Protein AF-0000000066699580 (afdb_homodimer)

Organism: Brugia malayi (NCBI:txid6279)

Secondary structure (DSSP, 8-state):
-EEEEETTTSHHHHHHHHHHHHTT-EEEEEE--SSS-B-TTS-BHHHHHHHHHHTS---EEE--TT-HHHHHHHHHHS---EEEE--S---HHHHHHSHHHHHHHHHHHHHHHHHHHHHTT--EEEEEEEGGGG-S-SSSSB-TTS--SSS--SHHHHHHHHHHHHHHHHHHH-TT-EEEEEEE--EE-B-TTSSSB---SSS--SHHHHHHHHHTTSSS-EEEE-S-SSSTTSS-EE--EEHHHHHHHHHHHHHHHHH-SS-EEEEEEES-S--EEHHHHHHHHHHHH-----EEEEPPPTT--SEE-B--HHHHHHH-------HHHHHHHHHHHHHH-TTGGG-/-EEEEETTTSHHHHHHHHHHHHTT-EEEEEE--SSS-B-TTS-BHHHHHHHHHHTS---EEE--TT-HHHHHHHHHHS---EEEE--S---HHHHHHSHHHHHHHHHHHHHHHHHHHHHTT--EEEEEEEGGGG-S-SSSSB-TTS--SSS--SHHHHHHHHHHHHHHHHHHH-TT-EEEEEEE--EE-B-TTSSSB---SSS--SHHHHHHHHHTTSSS-EEEE-S-SSSTTSS-EE--EEHHHHHHHHHHHHHHHHH-SS-EEEEEEES-S--EEHHHHHHHHHHHH-----EEEEPPPTT--SEE-B--HHHHHHH-------HHHHHHHHHHHHHH-TTGGG-

pLDDT: mean 97.03, std 2.87, range [80.06, 98.94]

InterPro domains:
  IPR001509 NAD-dependent epimerase/dehydratase [PF01370] (3-271)
  IPR005886 UDP-glucose 4-epimerase [TIGR01179] (2-344)
  IPR005886 UDP-glucose 4-epimerase [cd05247] (2-338)
  IPR036291 NAD(P)-binding domain superfamily [SSF51735] (1-345)

Sequence (694 aa):
MRILLTGAAGFIGSHVALELLEAGYDVICIDNFSNSVQDNNGNAVSLKRVSQIINKEVPFVFADCKNEKQLEAIFEKYSVSGVIHLAGWKAVGESVKNPLDYYSNNLIATLVLLKLCGKYNVKNFIFSSSATVYGPPDSLPIKETDPVGYKITNPYGHTKYMIERILMDLAHADMSWNIIILRYFNPVGAHPSGLIGEDPKGIPNNLMPYMSQVAIGKLPVLYIFGTEFDTADGTGVRDYIHVVDLARGHVAAFNHLNKQQNCGCEVYNLGTGKGYSVLEMIAAFEKASGQQIKTENTFPRTGDVACIYCDPLLAAQKLGWKCEYGLEEMCLDLWNWQVKNPNGYLSMRILLTGAAGFIGSHVALELLEAGYDVICIDNFSNSVQDNNGNAVSLKRVSQIINKEVPFVFADCKNEKQLEAIFEKYSVSGVIHLAGWKAVGESVKNPLDYYSNNLIATLVLLKLCGKYNVKNFIFSSSATVYGPPDSLPIKETDPVGYKITNPYGHTKYMIERILMDLAHADMSWNIIILRYFNPVGAHPSGLIGEDPKGIPNNLMPYMSQVAIGKLPVLYIFGTEFDTADGTGVRDYIHVVDLARGHVAAFNHLNKQQNCGCEVYNLGTGKGYSVLEMIAAFEKASGQQIKTENTFPRTGDVACIYCDPLLAAQKLGWKCEYGLEEMCLDLWNWQVKNPNGYLS

Solvent-accessible surface area (backbone atoms only — not comparable to full-atom values): 35699 Å² total; per-residue (Å²): 109,29,31,38,29,34,29,19,39,30,53,67,26,29,42,30,52,43,44,33,48,74,71,68,42,44,60,43,31,26,28,64,53,88,57,31,58,64,46,97,84,72,43,43,48,43,38,54,41,40,18,63,74,68,73,43,90,62,54,72,46,83,32,45,55,67,38,55,68,55,46,47,53,49,60,73,73,40,81,56,53,26,37,39,45,55,55,58,78,75,56,51,73,56,12,46,66,41,30,63,60,44,45,45,52,39,47,45,19,48,48,44,47,51,52,51,24,59,78,67,71,30,41,37,39,37,38,63,43,42,51,45,23,40,31,70,61,94,58,81,60,36,48,79,84,52,75,60,67,80,51,44,57,39,44,36,27,44,44,41,36,53,49,50,52,52,50,46,45,42,18,69,52,37,54,76,24,29,35,39,39,37,26,38,28,58,73,40,33,27,42,82,86,23,68,42,48,69,55,61,69,74,79,57,88,49,70,64,63,36,47,54,34,29,54,75,63,77,36,86,59,42,73,43,54,27,64,76,35,99,43,98,79,11,27,40,25,38,12,57,22,31,37,60,45,53,18,44,43,52,44,28,49,52,53,41,50,74,72,42,77,64,63,20,62,45,72,35,45,48,33,61,45,47,64,43,32,54,64,55,49,51,52,51,36,27,66,56,62,71,37,76,75,55,70,43,83,45,69,56,58,91,60,69,58,49,60,48,33,33,46,32,58,62,29,36,72,74,41,71,36,75,66,84,62,51,72,64,53,23,31,40,16,29,42,45,17,42,70,73,18,78,59,38,86,78,86,109,27,32,38,28,33,28,19,40,29,53,66,26,28,42,29,52,44,45,33,48,75,71,67,42,43,60,44,29,26,29,65,54,87,55,30,58,65,45,97,86,71,42,42,49,43,38,54,40,40,18,63,74,69,73,42,88,62,53,73,44,84,30,44,55,67,37,56,68,55,45,48,52,50,61,72,74,41,81,55,53,26,38,39,46,54,56,60,79,75,54,52,74,56,14,45,65,41,30,64,59,44,45,45,50,38,49,45,20,48,47,44,47,51,53,51,24,60,75,69,68,31,42,35,38,34,38,66,44,42,52,45,22,39,31,70,60,94,56,80,60,37,46,79,83,52,74,59,69,79,51,43,58,40,46,37,26,45,44,41,37,54,50,50,51,51,51,45,44,41,19,69,52,37,53,76,24,28,35,38,38,38,26,39,27,57,73,40,33,28,42,82,86,21,68,41,49,69,53,61,69,74,79,57,89,47,67,66,65,36,47,55,35,30,53,76,63,79,35,87,58,41,74,42,54,26,63,74,37,99,44,98,81,10,27,38,25,38,12,58,22,32,36,59,45,55,19,46,45,53,44,28,50,51,53,42,52,74,72,42,76,61,63,20,62,45,73,34,45,49,34,62,44,48,64,41,32,52,65,55,50,52,54,49,35,26,65,57,62,72,38,76,75,54,69,42,82,45,69,56,57,92,59,69,58,49,62,49,33,33,46,32,60,63,29,35,72,73,40,70,35,74,65,82,61,53,72,66,54,25,31,38,16,30,43,45,17,42,70,72,18,77,60,39,85,78,87

Structure (mmCIF, N/CA/C/O backbone):
data_AF-0000000066699580-model_v1
#
loop_
_entity.id
_entity.type
_entity.pdbx_description
1 polymer 'UDP-glucose 4-epimerase'
#
loop_
_atom_site.group_PDB
_atom_site.id
_atom_site.type_symbol
_atom_site.label_atom_id
_atom_site.label_alt_id
_atom_site.label_comp_id
_atom_site.label_asym_id
_atom_site.label_entity_id
_atom_site.label_seq_id
_atom_site.pdbx_PDB_ins_code
_atom_site.Cartn_x
_atom_site.Cartn_y
_atom_site.Cartn_z
_atom_site.occupancy
_atom_site.B_iso_or_equiv
_atom_site.auth_seq_id
_atom_site.auth_comp_id
_atom_site.auth_asym_id
_atom_site.auth_atom_id
_atom_site.pdbx_PDB_model_num
ATOM 1 N N . MET A 1 1 ? -21.594 13.422 19.609 1 87.44 1 MET A N 1
ATOM 2 C CA . MET A 1 1 ? -20.766 12.539 18.781 1 87.44 1 MET A CA 1
ATOM 3 C C . MET A 1 1 ? -19.297 12.609 19.203 1 87.44 1 MET A C 1
ATOM 5 O O . MET A 1 1 ? -18.766 13.688 19.438 1 87.44 1 MET A O 1
ATOM 9 N N . ARG A 1 2 ? -18.688 11.523 19.5 1 96.12 2 ARG A N 1
ATOM 10 C CA . ARG A 1 2 ? -17.297 11.477 19.938 1 96.12 2 ARG A CA 1
ATOM 11 C C . ARG A 1 2 ? -16.375 11.047 18.797 1 96.12 2 ARG A C 1
ATOM 13 O O . ARG A 1 2 ? -16.562 9.992 18.203 1 96.12 2 ARG A O 1
ATOM 20 N N . ILE A 1 3 ? -15.383 11.906 18.516 1 98.31 3 ILE A N 1
ATOM 21 C CA . ILE A 1 3 ? -14.453 11.695 17.406 1 98.31 3 ILE A CA 1
ATOM 22 C C . ILE A 1 3 ? -13.117 11.188 17.953 1 98.31 3 ILE A C 1
ATOM 24 O O . ILE A 1 3 ? -12.562 11.766 18.891 1 98.31 3 ILE A O 1
ATOM 28 N N . LEU A 1 4 ? -12.672 10.023 17.453 1 98.88 4 LEU A N 1
ATOM 29 C CA . LEU A 1 4 ? -11.312 9.578 17.719 1 98.88 4 LEU A CA 1
ATOM 30 C C . LEU A 1 4 ? -10.32 10.312 16.812 1 98.88 4 LEU A C 1
ATOM 32 O O . LEU A 1 4 ? -10.406 10.234 15.594 1 98.88 4 LEU A O 1
ATOM 36 N N . LEU A 1 5 ? -9.406 11.055 17.406 1 98.88 5 LEU A N 1
ATOM 37 C CA . LEU A 1 5 ? -8.406 11.828 16.672 1 98.88 5 LEU A CA 1
ATOM 38 C C . LEU A 1 5 ? -7.016 11.234 16.859 1 98.88 5 LEU A C 1
ATOM 40 O O . LEU A 1 5 ? -6.422 11.328 17.938 1 98.88 5 LEU A O 1
ATOM 44 N N . THR A 1 6 ? -6.504 10.57 15.781 1 98.94 6 THR A N 1
ATOM 45 C CA . THR A 1 6 ? -5.16 10.008 15.844 1 98.94 6 THR A CA 1
ATOM 46 C C . THR A 1 6 ? -4.117 11.047 15.43 1 98.94 6 THR A C 1
ATOM 48 O O . THR A 1 6 ? -4.391 11.906 14.602 1 98.94 6 THR A O 1
ATOM 51 N N . GLY A 1 7 ? -2.855 10.906 16.016 1 98.75 7 GLY A N 1
ATOM 52 C CA . GLY A 1 7 ? -1.86 11.938 15.773 1 98.75 7 GLY A CA 1
ATOM 53 C C . GLY A 1 7 ? -2.229 13.273 16.375 1 98.75 7 GLY A C 1
ATOM 54 O O . GLY A 1 7 ? -1.865 14.328 15.852 1 98.75 7 GLY A O 1
ATOM 55 N N . ALA A 1 8 ? -2.908 13.242 17.5 1 98.88 8 ALA A N 1
ATOM 56 C CA . ALA A 1 8 ? -3.594 14.422 18.031 1 98.88 8 ALA A CA 1
ATOM 57 C C . ALA A 1 8 ? -2.604 15.391 18.672 1 98.88 8 ALA A C 1
ATOM 59 O O . ALA A 1 8 ? -2.875 16.594 18.766 1 98.88 8 ALA A O 1
ATOM 60 N N . ALA A 1 9 ? -1.459 14.883 19.094 1 98.75 9 ALA A N 1
ATOM 61 C CA . ALA A 1 9 ? -0.511 15.727 19.812 1 98.75 9 ALA A CA 1
ATOM 62 C C . ALA A 1 9 ? 0.401 16.484 18.844 1 98.75 9 ALA A C 1
ATOM 64 O O . ALA A 1 9 ? 1.194 17.328 19.266 1 98.75 9 ALA A O 1
ATOM 65 N N . GLY A 1 10 ? 0.293 16.188 17.578 1 98.25 10 GLY A N 1
ATOM 66 C CA . GLY A 1 10 ? 1.13 16.828 16.578 1 98.25 10 GLY A CA 1
ATOM 67 C C . GLY A 1 10 ? 0.656 18.234 16.219 1 98.25 10 GLY A C 1
ATOM 68 O O . GLY A 1 10 ? -0.315 18.734 16.781 1 98.25 10 GLY A O 1
ATOM 69 N N . PHE A 1 11 ? 1.362 18.844 15.281 1 98.44 11 PHE A N 1
ATOM 70 C CA . PHE A 1 11 ? 1.115 20.203 14.828 1 98.44 11 PHE A CA 1
ATOM 71 C C . PHE A 1 11 ? -0.325 20.375 14.352 1 98.44 11 PHE A C 1
ATOM 73 O O . PHE A 1 11 ? -1.104 21.109 14.961 1 98.44 11 PHE A O 1
ATOM 80 N N . ILE A 1 12 ? -0.754 19.531 13.32 1 98.69 12 ILE A N 1
ATOM 81 C CA . ILE A 1 12 ? -2.104 19.641 12.781 1 98.69 12 ILE A CA 1
ATOM 82 C C . ILE A 1 12 ? -3.109 19.094 13.797 1 98.69 12 ILE A C 1
ATOM 84 O O . ILE A 1 12 ? -4.172 19.688 14 1 98.69 12 ILE A O 1
ATOM 88 N N . GLY A 1 13 ? -2.75 18.016 14.461 1 98.81 13 GLY A N 1
ATOM 89 C CA . GLY A 1 13 ? -3.645 17.328 15.383 1 98.81 13 GLY A CA 1
ATOM 90 C C . GLY A 1 13 ? -4.129 18.219 16.516 1 98.81 13 GLY A C 1
ATOM 91 O O . GLY A 1 13 ? -5.316 18.219 16.844 1 98.81 13 GLY A O 1
ATOM 92 N N . SER A 1 14 ? -3.244 19 17.141 1 98.88 14 SER A N 1
ATOM 93 C CA . SER A 1 14 ? -3.617 19.844 18.266 1 98.88 14 SER A CA 1
ATOM 94 C C . SER A 1 14 ? -4.574 20.953 17.828 1 98.88 14 SER A C 1
ATOM 96 O O . SER A 1 14 ? -5.52 21.281 18.547 1 98.88 14 SER A O 1
ATOM 98 N N . HIS A 1 15 ? -4.375 21.5 16.656 1 98.94 15 HIS A N 1
ATOM 99 C CA . HIS A 1 15 ? -5.254 22.531 16.125 1 98.94 15 HIS A CA 1
ATOM 100 C C . HIS A 1 15 ? -6.617 21.969 15.75 1 98.94 15 HIS A C 1
ATOM 102 O O . HIS A 1 15 ? -7.648 22.609 15.969 1 98.94 15 HIS A O 1
ATOM 108 N N . VAL A 1 16 ? -6.605 20.734 15.164 1 98.94 16 VAL A N 1
ATOM 109 C CA . VAL A 1 16 ? -7.863 20.078 14.812 1 98.94 16 VAL A CA 1
ATOM 110 C C . VAL A 1 16 ? -8.656 19.781 16.078 1 98.94 16 VAL A C 1
ATOM 112 O O . VAL A 1 16 ? -9.867 20 16.141 1 98.94 16 VAL A O 1
ATOM 115 N N . ALA A 1 17 ? -7.969 19.266 17.125 1 98.88 17 ALA A N 1
ATOM 116 C CA . ALA A 1 17 ? -8.625 19.016 18.406 1 98.88 17 ALA A CA 1
ATOM 117 C C . ALA A 1 17 ? -9.297 20.281 18.922 1 98.88 17 ALA A C 1
ATOM 119 O O . ALA A 1 17 ? -10.461 20.25 19.344 1 98.88 17 ALA A O 1
ATOM 120 N N . LEU A 1 18 ? -8.578 21.391 18.875 1 98.88 18 LEU A N 1
ATOM 121 C CA . LEU A 1 18 ? -9.086 22.656 19.375 1 98.88 18 LEU A CA 1
ATOM 122 C C . LEU A 1 18 ? -10.344 23.078 18.625 1 98.88 18 LEU A C 1
ATOM 124 O O . LEU A 1 18 ? -11.367 23.375 19.234 1 98.88 18 LEU A O 1
ATOM 128 N N . GLU A 1 19 ? -10.258 23.078 17.297 1 98.75 19 GLU A N 1
ATOM 129 C CA . GLU A 1 19 ? -11.367 23.562 16.469 1 98.75 19 GLU A CA 1
ATOM 130 C C . GLU A 1 19 ? -12.578 22.641 16.609 1 98.75 19 GLU A C 1
ATOM 132 O O . GLU A 1 19 ? -13.727 23.094 16.578 1 98.75 19 GLU A O 1
ATOM 137 N N . LEU A 1 20 ? -12.383 21.297 16.734 1 98.5 20 LEU A N 1
ATOM 138 C CA . LEU A 1 20 ? -13.484 20.359 16.938 1 98.5 20 LEU A CA 1
ATOM 139 C C . LEU A 1 20 ? -14.195 20.641 18.266 1 98.5 20 LEU A C 1
ATOM 141 O O . LEU A 1 20 ? -15.43 20.703 18.297 1 98.5 20 LEU A O 1
ATOM 145 N N . LEU A 1 21 ? -13.414 20.828 19.344 1 98.31 21 LEU A N 1
ATOM 146 C CA . LEU A 1 21 ? -13.977 21.078 20.656 1 98.31 21 LEU A CA 1
ATOM 147 C C . LEU A 1 21 ? -14.75 22.391 20.672 1 98.31 21 LEU A C 1
ATOM 149 O O . LEU A 1 21 ? -15.844 22.469 21.25 1 98.31 21 LEU A O 1
ATOM 153 N N . GLU A 1 22 ? -14.203 23.391 20.016 1 97.88 22 GLU A N 1
ATOM 154 C CA . GLU A 1 22 ? -14.883 24.688 19.938 1 97.88 22 GLU A CA 1
ATOM 155 C C . GLU A 1 22 ? -16.172 24.578 19.141 1 97.88 22 GLU A C 1
ATOM 157 O O . GLU A 1 22 ? -17.141 25.297 19.406 1 97.88 22 GLU A O 1
ATOM 162 N N . ALA A 1 23 ? -16.203 23.656 18.203 1 96.94 23 ALA A N 1
ATOM 163 C CA . ALA A 1 23 ? -17.391 23.469 17.375 1 96.94 23 ALA A CA 1
ATOM 164 C C . ALA A 1 23 ? -18.422 22.594 18.094 1 96.94 23 ALA A C 1
ATOM 166 O O . ALA A 1 23 ? -19.516 22.359 17.562 1 96.94 23 ALA A O 1
ATOM 167 N N . GLY A 1 24 ? -18.141 22.062 19.25 1 96.19 24 GLY A N 1
ATOM 168 C CA . GLY A 1 24 ? -19.125 21.359 20.062 1 96.19 24 GLY A CA 1
ATOM 169 C C . GLY A 1 24 ? -18.969 19.844 19.984 1 96.19 24 GLY A C 1
ATOM 170 O O . GLY A 1 24 ? -19.766 19.109 20.578 1 96.19 24 GLY A O 1
ATOM 171 N N . TYR A 1 25 ? -17.984 19.328 19.344 1 97 25 TYR A N 1
ATOM 172 C CA . TYR A 1 25 ? -17.734 17.891 19.281 1 97 25 TYR A CA 1
ATOM 173 C C . TYR A 1 25 ? -17 17.406 20.531 1 97 25 TYR A C 1
ATOM 175 O O . TYR A 1 25 ? -16.266 18.172 21.172 1 97 25 TYR A O 1
ATOM 183 N N . ASP A 1 26 ? -17.25 16.188 20.891 1 97.06 26 ASP A N 1
ATOM 184 C CA . ASP A 1 26 ? -16.375 15.484 21.828 1 97.06 26 ASP A CA 1
ATOM 185 C C . ASP A 1 26 ? -15.219 14.797 21.094 1 97.06 26 ASP A C 1
ATOM 187 O O . ASP A 1 26 ? -15.383 14.328 19.969 1 97.06 26 ASP A O 1
ATOM 191 N N . VAL A 1 27 ? -14.062 14.789 21.766 1 98.12 27 VAL A N 1
ATOM 192 C CA . VAL A 1 27 ? -12.898 14.227 21.094 1 98.12 27 VAL A CA 1
ATOM 193 C C . VAL A 1 27 ? -12.133 13.312 22.047 1 98.12 27 VAL A C 1
ATOM 195 O O . VAL A 1 27 ? -12.047 13.594 23.234 1 98.12 27 VAL A O 1
ATOM 198 N N . ILE A 1 28 ? -11.695 12.188 21.609 1 98.5 28 ILE A N 1
ATOM 199 C CA . ILE A 1 28 ? -10.664 11.391 22.25 1 98.5 28 ILE A CA 1
ATOM 200 C C . ILE A 1 28 ? -9.375 11.438 21.438 1 98.5 28 ILE A C 1
ATOM 202 O O . ILE A 1 28 ? -9.352 11 20.281 1 98.5 28 ILE A O 1
ATOM 206 N N . CYS A 1 29 ? -8.344 11.984 22.062 1 98.81 29 CYS A N 1
ATOM 207 C CA . CYS A 1 29 ? -7.07 12.203 21.391 1 98.81 29 CYS A CA 1
ATOM 208 C C . CYS A 1 29 ? -6.102 11.062 21.672 1 98.81 29 CYS A C 1
ATOM 210 O O . CYS A 1 29 ? -5.973 10.625 22.812 1 98.81 29 CYS A O 1
ATOM 212 N N . ILE A 1 30 ? -5.422 10.57 20.609 1 98.81 30 ILE A N 1
ATOM 213 C CA . ILE A 1 30 ? -4.387 9.562 20.828 1 98.81 30 ILE A CA 1
ATOM 214 C C . ILE A 1 30 ? -3.125 9.953 20.062 1 98.81 30 ILE A C 1
ATOM 216 O O . ILE A 1 30 ? -3.203 10.594 19.016 1 98.81 30 ILE A O 1
ATOM 220 N N . ASP A 1 31 ? -2.045 9.594 20.547 1 98.81 31 ASP A N 1
ATOM 221 C CA . ASP A 1 31 ? -0.728 9.844 19.969 1 98.81 31 ASP A CA 1
ATOM 222 C C . ASP A 1 31 ? 0.331 8.945 20.609 1 98.81 31 ASP A C 1
ATOM 224 O O . ASP A 1 31 ? 0.187 8.523 21.75 1 98.81 31 ASP A O 1
ATOM 228 N N . ASN A 1 32 ? 1.341 8.633 19.844 1 98.56 32 ASN A N 1
ATOM 229 C CA . ASN A 1 32 ? 2.404 7.809 20.406 1 98.56 32 ASN A CA 1
ATOM 230 C C . ASN A 1 32 ? 3.678 8.617 20.641 1 98.56 32 ASN A C 1
ATOM 232 O O . ASN A 1 32 ? 4.742 8.047 20.891 1 98.56 32 ASN A O 1
ATOM 236 N N . PHE A 1 33 ? 3.672 9.906 20.391 1 98 33 PHE A N 1
ATOM 237 C CA . PHE A 1 33 ? 4.73 10.875 20.656 1 98 33 PHE A CA 1
ATOM 238 C C . PHE A 1 33 ? 5.93 10.633 19.75 1 98 33 PHE A C 1
ATOM 240 O O . PHE A 1 33 ? 7.062 10.953 20.109 1 98 33 PHE A O 1
ATOM 247 N N . SER A 1 34 ? 5.711 9.992 18.562 1 96.69 34 SER A N 1
ATOM 248 C CA . SER A 1 34 ? 6.797 9.805 17.609 1 96.69 34 SER A CA 1
ATOM 249 C C . SER A 1 34 ? 7.426 11.133 17.219 1 96.69 34 SER A C 1
ATOM 251 O O . SER A 1 34 ? 8.633 11.211 16.984 1 96.69 34 SER A O 1
ATOM 253 N N . ASN A 1 35 ? 6.594 12.164 17.141 1 95.88 35 ASN A N 1
ATOM 254 C CA . ASN A 1 35 ? 7.09 13.477 16.734 1 95.88 35 ASN A CA 1
ATOM 255 C C . ASN A 1 35 ? 6.414 14.594 17.516 1 95.88 35 ASN A C 1
ATOM 257 O O . ASN A 1 35 ? 6.191 15.688 16.984 1 95.88 35 ASN A O 1
ATOM 261 N N . SER A 1 36 ? 5.945 14.344 18.656 1 97.31 36 SER A N 1
ATOM 262 C CA . SER A 1 36 ? 5.328 15.312 19.547 1 97.31 36 SER A CA 1
ATOM 263 C C . SER A 1 36 ? 5.922 15.242 20.953 1 97.31 36 SER A C 1
ATOM 265 O O . SER A 1 36 ? 6.703 14.336 21.25 1 97.31 36 SER A O 1
ATOM 267 N N . VAL A 1 37 ? 5.586 16.203 21.781 1 97.56 37 VAL A N 1
ATOM 268 C CA . VAL A 1 37 ? 6.266 16.344 23.062 1 97.56 37 VAL A CA 1
ATOM 269 C C . VAL A 1 37 ? 5.371 15.812 24.188 1 97.56 37 VAL A C 1
ATOM 271 O O . VAL A 1 37 ? 4.203 16.188 24.281 1 97.56 37 VAL A O 1
ATOM 274 N N . GLN A 1 38 ? 5.934 14.969 24.953 1 97.56 38 GLN A N 1
ATOM 275 C CA . GLN A 1 38 ? 5.312 14.414 26.156 1 97.56 38 GLN A CA 1
ATOM 276 C C . GLN A 1 38 ? 5.867 15.07 27.422 1 97.56 38 GLN A C 1
ATOM 278 O O . GLN A 1 38 ? 7.07 15.312 27.516 1 97.56 38 GLN A O 1
ATOM 283 N N . ASP A 1 39 ? 5.027 15.391 28.328 1 96.88 39 ASP A N 1
ATOM 284 C CA . ASP A 1 39 ? 5.547 15.914 29.594 1 96.88 39 ASP A CA 1
ATOM 285 C C . ASP A 1 39 ? 5.891 14.781 30.562 1 96.88 39 ASP A C 1
ATOM 287 O O . ASP A 1 39 ? 5.777 13.602 30.203 1 96.88 39 ASP A O 1
ATOM 291 N N . ASN A 1 40 ? 6.375 15.117 31.734 1 96.12 40 ASN A N 1
ATOM 292 C CA . ASN A 1 40 ? 6.879 14.141 32.719 1 96.12 40 ASN A CA 1
ATOM 293 C C . ASN A 1 40 ? 5.762 13.242 33.219 1 96.12 40 ASN A C 1
ATOM 295 O O . ASN A 1 40 ? 6.023 12.148 33.719 1 96.12 40 ASN A O 1
ATOM 299 N N . ASN A 1 41 ? 4.516 13.656 33.094 1 95.94 41 ASN A N 1
ATOM 300 C CA . ASN A 1 41 ? 3.381 12.891 33.594 1 95.94 41 ASN A CA 1
ATOM 301 C C . ASN A 1 41 ? 2.729 12.062 32.5 1 95.94 41 ASN A C 1
ATOM 303 O O . ASN A 1 41 ? 1.671 11.461 32.719 1 95.94 41 ASN A O 1
ATOM 307 N N . GLY A 1 42 ? 3.303 12.094 31.312 1 96.62 42 GLY A N 1
ATOM 308 C CA . GLY A 1 42 ? 2.811 11.266 30.219 1 96.62 42 GLY A CA 1
ATOM 309 C C . GLY A 1 42 ? 1.724 11.938 29.406 1 96.62 42 GLY A C 1
ATOM 310 O O . GLY A 1 42 ? 1.051 11.289 28.609 1 96.62 42 GLY A O 1
ATOM 311 N N . ASN A 1 43 ? 1.558 13.234 29.609 1 97.62 43 ASN A N 1
ATOM 312 C CA . ASN A 1 43 ? 0.543 13.969 28.875 1 97.62 43 ASN A CA 1
ATOM 313 C C . ASN A 1 43 ? 1.131 14.633 27.625 1 97.62 43 ASN A C 1
ATOM 315 O O . ASN A 1 43 ? 2.342 14.852 27.547 1 97.62 43 ASN A O 1
ATOM 319 N N . ALA A 1 44 ? 0.305 14.844 26.656 1 98.62 44 ALA A N 1
ATOM 320 C CA . ALA A 1 44 ? 0.697 15.609 25.484 1 98.62 44 ALA A CA 1
ATOM 321 C C . ALA A 1 44 ? 0.717 17.109 25.781 1 98.62 44 ALA A C 1
ATOM 323 O O . ALA A 1 44 ? -0.326 17.703 26.047 1 98.62 44 ALA A O 1
ATOM 324 N N . VAL A 1 45 ? 1.867 17.719 25.656 1 98.69 45 VAL A N 1
ATOM 325 C CA . VAL A 1 45 ? 2.02 19.109 26.047 1 98.69 45 VAL A CA 1
ATOM 326 C C . VAL A 1 45 ? 1.14 20 25.172 1 98.69 45 VAL A C 1
ATOM 328 O O . VAL A 1 45 ? 0.501 20.938 25.656 1 98.69 45 VAL A O 1
ATOM 331 N N . SER A 1 46 ? 1.115 19.719 23.875 1 98.81 46 SER A N 1
ATOM 332 C CA . SER A 1 46 ? 0.301 20.516 22.969 1 98.81 46 SER A CA 1
ATOM 333 C C . SER A 1 46 ? -1.174 20.453 23.344 1 98.81 46 SER A C 1
ATOM 335 O O . SER A 1 46 ? -1.864 21.484 23.312 1 98.81 46 SER A O 1
ATOM 337 N N . LEU A 1 47 ? -1.665 19.312 23.781 1 98.88 47 LEU A N 1
ATOM 338 C CA . LEU A 1 47 ? -3.076 19.156 24.125 1 98.88 47 LEU A CA 1
ATOM 339 C C . LEU A 1 47 ? -3.387 19.797 25.469 1 98.88 47 LEU A C 1
ATOM 341 O O . LEU A 1 47 ? -4.492 20.281 25.688 1 98.88 47 LEU A O 1
ATOM 345 N N . LYS A 1 48 ? -2.424 19.797 26.375 1 98.56 48 LYS A N 1
ATOM 346 C CA . LYS A 1 48 ? -2.592 20.562 27.609 1 98.56 48 LYS A CA 1
ATOM 347 C C . LYS A 1 48 ? -2.768 22.047 27.328 1 98.56 48 LYS A C 1
ATOM 349 O O . LYS A 1 48 ? -3.562 22.719 27.984 1 98.56 48 LYS A O 1
ATOM 354 N N . ARG A 1 49 ? -2.002 22.516 26.344 1 98.75 49 ARG A N 1
ATOM 355 C CA . ARG A 1 49 ? -2.131 23.906 25.938 1 98.75 49 ARG A CA 1
ATOM 356 C C . ARG A 1 49 ? -3.479 24.172 25.281 1 98.75 49 ARG A C 1
ATOM 358 O O . ARG A 1 49 ? -4.055 25.25 25.438 1 98.75 49 ARG A O 1
ATOM 365 N N . VAL A 1 50 ? -3.949 23.203 24.5 1 98.81 50 VAL A N 1
ATOM 366 C CA . VAL A 1 50 ? -5.297 23.312 23.953 1 98.81 50 VAL A CA 1
ATOM 367 C C . VAL A 1 50 ? -6.309 23.438 25.094 1 98.81 50 VAL A C 1
ATOM 369 O O . VAL A 1 50 ? -7.211 24.281 25.031 1 98.81 50 VAL A O 1
ATOM 372 N N . SER A 1 51 ? -6.199 22.609 26.094 1 98.56 51 SER A N 1
ATOM 373 C CA . SER A 1 51 ? -7.07 22.656 27.266 1 98.56 51 SER A CA 1
ATOM 374 C C . SER A 1 51 ? -7.078 24.062 27.891 1 98.56 51 SER A C 1
ATOM 376 O O . SER A 1 51 ? -8.125 24.547 28.312 1 98.56 51 SER A O 1
ATOM 378 N N . GLN A 1 52 ? -5.91 24.656 27.953 1 98.38 52 GLN A N 1
ATOM 379 C CA . GLN A 1 52 ? -5.773 26.016 28.5 1 98.38 52 GLN A CA 1
ATOM 380 C C . GLN A 1 52 ? -6.531 27.031 27.641 1 98.38 52 GLN A C 1
ATOM 382 O O . GLN A 1 52 ? -7.199 27.922 28.188 1 98.38 52 GLN A O 1
ATOM 387 N N . ILE A 1 53 ? -6.406 26.875 26.375 1 98.5 53 ILE A N 1
ATOM 388 C CA . ILE A 1 53 ? -7.016 27.812 25.438 1 98.5 53 ILE A CA 1
ATOM 389 C C . ILE A 1 53 ? -8.539 27.781 25.594 1 98.5 53 ILE A C 1
ATOM 391 O O . ILE A 1 53 ? -9.188 28.828 25.609 1 98.5 53 ILE A O 1
ATOM 395 N N . ILE A 1 54 ? -9.062 26.594 25.719 1 97.56 54 ILE A N 1
ATOM 396 C CA . ILE A 1 54 ? -10.516 26.469 25.656 1 97.56 54 ILE A CA 1
ATOM 397 C C . ILE A 1 54 ? -11.078 26.297 27.062 1 97.56 54 ILE A C 1
ATOM 399 O O . ILE A 1 54 ? -12.297 26.203 27.25 1 97.56 54 ILE A O 1
ATOM 403 N N . ASN A 1 55 ? -10.289 26.25 28.109 1 97.25 55 ASN A N 1
ATOM 404 C CA . ASN A 1 55 ? -10.672 26.047 29.516 1 97.25 55 ASN A CA 1
ATOM 405 C C . ASN A 1 55 ? -11.531 24.812 29.688 1 97.25 55 ASN A C 1
ATOM 407 O O . ASN A 1 55 ? -12.602 24.875 30.297 1 97.25 55 ASN A O 1
ATOM 411 N N . LYS A 1 56 ? -11.148 23.766 29.016 1 96 56 LYS A N 1
ATOM 412 C CA . LYS A 1 56 ? -11.766 22.453 29.094 1 96 56 LYS A CA 1
ATOM 413 C C . LYS A 1 56 ? -10.719 21.344 28.984 1 96 56 LYS A C 1
ATOM 415 O O . LYS A 1 56 ? -9.711 21.5 28.281 1 96 56 LYS A O 1
ATOM 420 N N . GLU A 1 57 ? -11.008 20.297 29.688 1 95.25 57 GLU A N 1
ATOM 421 C CA . GLU A 1 57 ? -10.094 19.172 29.594 1 95.25 57 GLU A CA 1
ATOM 422 C C . GLU A 1 57 ? -10.156 18.516 28.219 1 95.25 57 GLU A C 1
ATOM 424 O O . GLU A 1 57 ? -11.242 18.328 27.656 1 95.25 57 GLU A O 1
ATOM 429 N N . VAL A 1 58 ? -9.039 18.219 27.688 1 97.31 58 VAL A N 1
ATOM 430 C CA . VAL A 1 58 ? -8.914 17.484 26.438 1 97.31 58 VAL A CA 1
ATOM 431 C C . VAL A 1 58 ? -8.484 16.047 26.719 1 97.31 58 VAL A C 1
ATOM 433 O O . VAL A 1 58 ? -7.34 15.805 27.109 1 97.31 58 VAL A O 1
ATOM 436 N N . PRO A 1 59 ? -9.367 15.07 26.578 1 96.12 59 PRO A N 1
ATOM 437 C CA . PRO A 1 59 ? -8.992 13.68 26.844 1 96.12 59 PRO A CA 1
ATOM 438 C C . PRO A 1 59 ? -7.863 13.188 25.938 1 96.12 59 PRO A C 1
ATOM 440 O O . PRO A 1 59 ? -7.91 13.383 24.734 1 96.12 59 PRO A O 1
ATOM 443 N N . PHE A 1 60 ? -6.859 12.578 26.578 1 98.31 60 PHE A N 1
ATOM 444 C CA . PHE A 1 60 ? -5.707 12.047 25.859 1 98.31 60 PHE A CA 1
ATOM 445 C C . PHE A 1 60 ? -5.348 10.656 26.344 1 98.31 60 PHE A C 1
ATOM 447 O O . PHE A 1 60 ? -5.402 10.383 27.547 1 98.31 60 PHE A O 1
ATOM 454 N N . VAL A 1 61 ? -5.078 9.766 25.438 1 97.81 61 VAL A N 1
ATOM 455 C CA . VAL A 1 61 ? -4.586 8.422 25.719 1 97.81 61 VAL A CA 1
ATOM 456 C C . VAL A 1 61 ? -3.377 8.117 24.844 1 97.81 61 VAL A C 1
ATOM 458 O O . VAL A 1 61 ? -3.416 8.32 23.625 1 97.81 61 VAL A O 1
ATOM 461 N N . PHE A 1 62 ? -2.277 7.73 25.484 1 98.56 62 PHE A N 1
ATOM 462 C CA . PHE A 1 62 ? -1.16 7.23 24.688 1 98.56 62 PHE A CA 1
ATOM 463 C C . PHE A 1 62 ? -1.561 5.98 23.922 1 98.56 62 PHE A C 1
ATOM 465 O O . PHE A 1 62 ? -2.102 5.035 24.5 1 98.56 62 PHE A O 1
ATOM 472 N N . ALA A 1 63 ? -1.331 5.938 22.625 1 98.62 63 ALA A N 1
ATOM 473 C CA . ALA A 1 63 ? -1.541 4.746 21.812 1 98.62 63 ALA A CA 1
ATOM 474 C C . ALA A 1 63 ? -0.75 4.824 20.5 1 98.62 63 ALA A C 1
ATOM 476 O O . ALA A 1 63 ? -0.623 5.898 19.922 1 98.62 63 ALA A O 1
ATOM 477 N N . ASP A 1 64 ? -0.172 3.732 20.156 1 98.56 64 ASP A N 1
ATOM 478 C CA . ASP A 1 64 ? 0.409 3.539 18.828 1 98.56 64 ASP A CA 1
ATOM 479 C C . ASP A 1 64 ? -0.596 2.891 17.875 1 98.56 64 ASP A C 1
ATOM 481 O O . ASP A 1 64 ? -1.072 1.783 18.141 1 98.56 64 ASP A O 1
ATOM 485 N N . CYS A 1 65 ? -0.914 3.582 16.797 1 98.56 65 CYS A N 1
ATOM 486 C CA . CYS A 1 65 ? -1.935 3.102 15.875 1 98.56 65 CYS A CA 1
ATOM 487 C C . CYS A 1 65 ? -1.539 1.759 15.273 1 98.56 65 CYS A C 1
ATOM 489 O O . CYS A 1 65 ? -2.389 1.027 14.758 1 98.56 65 CYS A O 1
ATOM 491 N N . LYS A 1 66 ? -0.222 1.378 15.305 1 98.25 66 LYS A N 1
ATOM 492 C CA . LYS A 1 66 ? 0.22 0.08 14.805 1 98.25 66 LYS A CA 1
ATOM 493 C C . LYS A 1 66 ? -0.076 -1.027 15.812 1 98.25 66 LYS A C 1
ATOM 495 O O . LYS A 1 66 ? -0.013 -2.213 15.477 1 98.25 66 LYS A O 1
ATOM 500 N N . ASN A 1 67 ? -0.282 -0.638 17.016 1 98.31 67 ASN A N 1
ATOM 501 C CA . ASN A 1 67 ? -0.56 -1.599 18.078 1 98.31 67 ASN A CA 1
ATOM 502 C C . ASN A 1 67 ? -2.057 -1.862 18.219 1 98.31 67 ASN A C 1
ATOM 504 O O . ASN A 1 67 ? -2.764 -1.109 18.891 1 98.31 67 ASN A O 1
ATOM 508 N N . GLU A 1 68 ? -2.488 -2.973 17.703 1 98.25 68 GLU A N 1
ATOM 509 C CA . GLU A 1 68 ? -3.912 -3.293 17.641 1 98.25 68 GLU A CA 1
ATOM 510 C C . GLU A 1 68 ? -4.523 -3.359 19.031 1 98.25 68 GLU A C 1
ATOM 512 O O . GLU A 1 68 ? -5.641 -2.883 19.25 1 98.25 68 GLU A O 1
ATOM 517 N N . LYS A 1 69 ? -3.803 -3.926 19.938 1 98.19 69 LYS A N 1
ATOM 518 C CA . LYS A 1 69 ? -4.316 -4.07 21.297 1 98.19 69 LYS A CA 1
ATOM 519 C C . LYS A 1 69 ? -4.535 -2.709 21.953 1 98.19 69 LYS A C 1
ATOM 521 O O . LYS A 1 69 ? -5.559 -2.48 22.594 1 98.19 69 LYS A O 1
ATOM 526 N N . GLN A 1 70 ? -3.58 -1.81 21.797 1 98.44 70 GLN A N 1
ATOM 527 C CA . GLN A 1 70 ? -3.703 -0.469 22.359 1 98.44 70 GLN A CA 1
ATOM 528 C C . GLN A 1 70 ? -4.883 0.281 21.75 1 98.44 70 GLN A C 1
ATOM 530 O O . GLN A 1 70 ? -5.648 0.932 22.453 1 98.44 70 GLN A O 1
ATOM 535 N N . LEU A 1 71 ? -5.09 0.146 20.469 1 98.31 71 LEU A N 1
ATOM 536 C CA . LEU A 1 71 ? -6.168 0.842 19.781 1 98.31 71 LEU A CA 1
ATOM 537 C C . LEU A 1 71 ? -7.523 0.248 20.156 1 98.31 71 LEU A C 1
ATOM 539 O O . LEU A 1 71 ? -8.492 0.982 20.344 1 98.31 71 LEU A O 1
ATOM 543 N N . GLU A 1 72 ? -7.523 -1.081 20.172 1 98.5 72 GLU A N 1
ATOM 544 C CA . GLU A 1 72 ? -8.797 -1.729 20.469 1 98.5 72 GLU A CA 1
ATOM 545 C C . GLU A 1 72 ? -9.312 -1.348 21.859 1 98.5 72 GLU A C 1
ATOM 547 O O . GLU A 1 72 ? -10.523 -1.22 22.062 1 98.5 72 GLU A O 1
ATOM 552 N N . ALA A 1 73 ? -8.422 -1.195 22.812 1 98.5 73 ALA A N 1
ATOM 553 C CA . ALA A 1 73 ? -8.805 -0.789 24.156 1 98.5 73 ALA A CA 1
ATOM 554 C C . ALA A 1 73 ? -9.547 0.543 24.141 1 98.5 73 ALA A C 1
ATOM 556 O O . ALA A 1 73 ? -10.453 0.768 24.953 1 98.5 73 ALA A O 1
ATOM 557 N N . ILE A 1 74 ? -9.242 1.429 23.234 1 98 74 ILE A N 1
ATOM 558 C CA . ILE A 1 74 ? -9.883 2.732 23.094 1 98 74 ILE A CA 1
ATOM 559 C C . ILE A 1 74 ? -11.297 2.561 22.562 1 98 74 ILE A C 1
ATOM 561 O O . ILE A 1 74 ? -12.242 3.18 23.062 1 98 74 ILE A O 1
ATOM 565 N N . PHE A 1 75 ? -11.445 1.714 21.547 1 98 75 PHE A N 1
ATOM 566 C CA . PHE A 1 75 ? -12.758 1.45 20.969 1 98 75 PHE A CA 1
ATOM 567 C C . PHE A 1 75 ? -13.68 0.795 22 1 98 75 PHE A C 1
ATOM 569 O O . PHE A 1 75 ? -14.891 1.024 21.984 1 98 75 PHE A O 1
ATOM 576 N N . GLU A 1 76 ? -13.07 -0.043 22.859 1 98.06 76 GLU A N 1
ATOM 577 C CA . GLU A 1 76 ? -13.836 -0.724 23.891 1 98.06 76 GLU A CA 1
ATOM 578 C C . GLU A 1 76 ? -14.273 0.249 24.984 1 98.06 76 GLU A C 1
ATOM 580 O O . GLU A 1 76 ? -15.383 0.139 25.516 1 98.06 76 GLU A O 1
ATOM 585 N N . LYS A 1 77 ? -13.469 1.161 25.281 1 97.38 77 LYS A N 1
ATOM 586 C CA . LYS A 1 77 ? -13.68 2.062 26.406 1 97.38 77 LYS A CA 1
ATOM 587 C C . LYS A 1 77 ? -14.617 3.209 26.031 1 97.38 77 LYS A C 1
ATOM 589 O O . LYS A 1 77 ? -15.414 3.664 26.844 1 97.38 77 LYS A O 1
ATOM 594 N N . TYR A 1 78 ? -14.461 3.695 24.797 1 96.25 78 TYR A N 1
ATOM 595 C CA . TYR A 1 78 ? -15.188 4.891 24.391 1 96.25 78 TYR A CA 1
ATOM 596 C C . TYR A 1 78 ? -16.172 4.574 23.266 1 96.25 78 TYR A C 1
ATOM 598 O O . TYR A 1 78 ? -15.883 3.744 22.406 1 96.25 78 TYR A O 1
ATOM 606 N N . SER A 1 79 ? -17.297 5.164 23.312 1 95.56 79 SER A N 1
ATOM 607 C CA . SER A 1 79 ? -18.234 5.098 22.188 1 95.56 79 SER A CA 1
ATOM 608 C C . SER A 1 79 ? -17.828 6.066 21.078 1 95.56 79 SER A C 1
ATOM 610 O O . SER A 1 79 ? -18.328 7.199 21.031 1 95.56 79 SER A O 1
ATOM 612 N N . VAL A 1 80 ? -17.125 5.652 20.125 1 97 80 VAL A N 1
ATOM 613 C CA . VAL A 1 80 ? -16.578 6.469 19.031 1 97 80 VAL A CA 1
ATOM 614 C C . VAL A 1 80 ? -17.562 6.496 17.859 1 97 80 VAL A C 1
ATOM 616 O O . VAL A 1 80 ? -18.078 5.453 17.453 1 97 80 VAL A O 1
ATOM 619 N N . SER A 1 81 ? -17.797 7.699 17.359 1 96.12 81 SER A N 1
ATOM 620 C CA . SER A 1 81 ? -18.75 7.859 16.25 1 96.12 81 SER A CA 1
ATOM 621 C C . SER A 1 81 ? -18.031 8.125 14.938 1 96.12 81 SER A C 1
ATOM 623 O O . SER A 1 81 ? -18.609 7.992 13.867 1 96.12 81 SER A O 1
ATOM 625 N N . GLY A 1 82 ? -16.859 8.523 14.953 1 97.88 82 GLY A N 1
ATOM 626 C CA . GLY A 1 82 ? -16.062 8.844 13.781 1 97.88 82 GLY A CA 1
ATOM 627 C C . GLY A 1 82 ? -14.578 8.961 14.086 1 97.88 82 GLY A C 1
ATOM 628 O O . GLY A 1 82 ? -14.172 9.008 15.25 1 97.88 82 GLY A O 1
ATOM 629 N N . VAL A 1 83 ? -13.82 8.898 13.016 1 98.81 83 VAL A N 1
ATOM 630 C CA . VAL A 1 83 ? -12.367 8.945 13.156 1 98.81 83 VAL A CA 1
ATOM 631 C C . VAL A 1 83 ? -11.797 10.031 12.25 1 98.81 83 VAL A C 1
ATOM 633 O O . VAL A 1 83 ? -12.234 10.188 11.109 1 98.81 83 VAL A O 1
ATOM 636 N N . ILE A 1 84 ? -10.93 10.844 12.766 1 98.88 84 ILE A N 1
ATOM 637 C CA . ILE A 1 84 ? -10.008 11.656 11.984 1 98.88 84 ILE A CA 1
ATOM 638 C C . ILE A 1 84 ? -8.586 11.109 12.125 1 98.88 84 ILE A C 1
ATOM 640 O O . ILE A 1 84 ? -8.016 11.125 13.219 1 98.88 84 ILE A O 1
ATOM 644 N N . HIS A 1 85 ? -8.062 10.617 11.047 1 98.94 85 HIS A N 1
ATOM 645 C CA . HIS A 1 85 ? -6.773 9.93 11.055 1 98.94 85 HIS A CA 1
ATOM 646 C C . HIS A 1 85 ? -5.66 10.844 10.555 1 98.94 85 HIS A C 1
ATOM 648 O O . HIS A 1 85 ? -5.426 10.945 9.352 1 98.94 85 HIS A O 1
ATOM 654 N N . LEU A 1 86 ? -4.883 11.406 11.508 1 98.81 86 LEU A N 1
ATOM 655 C CA . LEU A 1 86 ? -3.764 12.281 11.18 1 98.81 86 LEU A CA 1
ATOM 656 C C . LEU A 1 86 ? -2.432 11.578 11.422 1 98.81 86 LEU A C 1
ATOM 658 O O . LEU A 1 86 ? -1.386 12.047 10.969 1 98.81 86 LEU A O 1
ATOM 662 N N . ALA A 1 87 ? -2.496 10.469 12.117 1 98.62 87 ALA A N 1
ATOM 663 C CA . ALA A 1 87 ? -1.266 9.781 12.492 1 98.62 87 ALA A CA 1
ATOM 664 C C . ALA A 1 87 ? -0.518 9.273 11.266 1 98.62 87 ALA A C 1
ATOM 666 O O . ALA A 1 87 ? -1.115 8.672 10.367 1 98.62 87 ALA A O 1
ATOM 667 N N . GLY A 1 88 ? 0.717 9.516 11.211 1 97.62 88 GLY A N 1
ATOM 668 C CA . GLY A 1 88 ? 1.61 9.086 10.148 1 97.62 88 GLY A CA 1
ATOM 669 C C . GLY A 1 88 ? 2.883 9.906 10.062 1 97.62 88 GLY A C 1
ATOM 670 O O . GLY A 1 88 ? 2.898 11.07 10.453 1 97.62 88 GLY A O 1
ATOM 671 N N . TRP A 1 89 ? 3.926 9.266 9.57 1 97 89 TRP A N 1
ATOM 672 C CA . TRP A 1 89 ? 5.164 9.984 9.305 1 97 89 TRP A CA 1
ATOM 673 C C . TRP A 1 89 ? 5.062 10.789 8.016 1 97 89 TRP A C 1
ATOM 675 O O . TRP A 1 89 ? 4.414 10.352 7.059 1 97 89 TRP A O 1
ATOM 685 N N . LYS A 1 90 ? 5.691 12.008 8.008 1 93.56 90 LYS A N 1
ATOM 686 C CA . LYS A 1 90 ? 5.312 12.922 6.934 1 93.56 90 LYS A CA 1
ATOM 687 C C . LYS A 1 90 ? 6.543 13.578 6.312 1 93.56 90 LYS A C 1
ATOM 689 O O . LYS A 1 90 ? 6.426 14.383 5.391 1 93.56 90 LYS A O 1
ATOM 694 N N . ALA A 1 91 ? 7.766 13.32 6.766 1 90.06 91 ALA A N 1
ATOM 695 C CA . ALA A 1 91 ? 8.953 13.992 6.238 1 90.06 91 ALA A CA 1
ATOM 696 C C . ALA A 1 91 ? 9.391 13.375 4.914 1 90.06 91 ALA A C 1
ATOM 698 O O . ALA A 1 91 ? 9.906 12.25 4.883 1 90.06 91 ALA A O 1
ATOM 699 N N . VAL A 1 92 ? 9.273 14.141 3.836 1 90.5 92 VAL A N 1
ATOM 700 C CA . VAL A 1 92 ? 9.555 13.672 2.482 1 90.5 92 VAL A CA 1
ATOM 701 C C . VAL A 1 92 ? 11 13.18 2.396 1 90.5 92 VAL 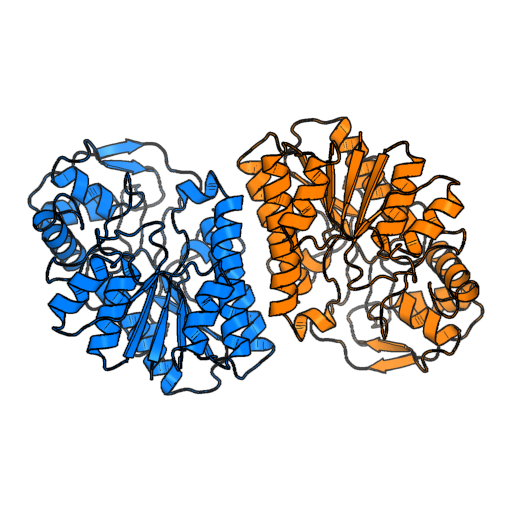A C 1
ATOM 703 O O . VAL A 1 92 ? 11.258 12.062 1.945 1 90.5 92 VAL A O 1
ATOM 706 N N . GLY A 1 93 ? 11.977 14.039 2.846 1 89.25 93 GLY A N 1
ATOM 707 C CA . GLY A 1 93 ? 13.383 13.688 2.773 1 89.25 93 GLY A CA 1
ATOM 708 C C . GLY A 1 93 ? 13.711 12.398 3.51 1 89.25 93 GLY A C 1
ATOM 709 O O . GLY A 1 93 ? 14.43 11.547 2.988 1 89.25 93 GLY A O 1
ATOM 710 N N . GLU A 1 94 ? 13.125 12.258 4.688 1 92.38 94 GLU A N 1
ATOM 711 C CA . GLU A 1 94 ? 13.352 11.062 5.5 1 92.38 94 GLU A CA 1
ATOM 712 C C . GLU A 1 94 ? 12.734 9.828 4.848 1 92.38 94 GLU A C 1
ATOM 714 O O . GLU A 1 94 ? 13.297 8.734 4.938 1 92.38 94 GLU A O 1
ATOM 719 N N . SER A 1 95 ? 11.602 10 4.211 1 95.88 95 SER A N 1
ATOM 720 C CA . SER A 1 95 ? 10.922 8.883 3.574 1 95.88 95 SER A CA 1
ATOM 721 C C . SER A 1 95 ? 11.75 8.297 2.441 1 95.88 95 SER A C 1
ATOM 723 O O . SER A 1 95 ? 11.688 7.094 2.174 1 95.88 95 SER A O 1
ATOM 725 N N . VAL A 1 96 ? 12.5 9.125 1.72 1 94.88 96 VAL A N 1
ATOM 726 C CA . VAL A 1 96 ? 13.359 8.672 0.627 1 94.88 96 VAL A CA 1
ATOM 727 C C . VAL A 1 96 ? 14.523 7.863 1.185 1 94.88 96 VAL A C 1
ATOM 729 O O . VAL A 1 96 ? 14.914 6.844 0.608 1 94.88 96 VAL A O 1
ATOM 732 N N . LYS A 1 97 ? 15.023 8.305 2.35 1 94.75 97 LYS A N 1
ATOM 733 C CA . LYS A 1 97 ? 16.156 7.633 2.977 1 94.75 97 LYS A CA 1
ATOM 734 C C . LYS A 1 97 ? 15.734 6.324 3.631 1 94.75 97 LYS A C 1
ATOM 736 O O . LYS A 1 97 ? 16.484 5.348 3.631 1 94.75 97 LYS A O 1
ATOM 741 N N . ASN A 1 98 ? 14.57 6.297 4.215 1 97.19 98 ASN A N 1
ATOM 742 C CA . ASN A 1 98 ? 14.062 5.145 4.953 1 97.19 98 ASN A CA 1
ATOM 743 C C . ASN A 1 98 ? 12.672 4.734 4.469 1 97.19 98 ASN A C 1
ATOM 745 O O . ASN A 1 98 ? 11.727 4.672 5.262 1 97.19 98 ASN A O 1
ATOM 749 N N . PRO A 1 99 ? 12.539 4.316 3.205 1 98.31 99 PRO A N 1
ATOM 750 C CA . PRO A 1 99 ? 11.211 4.086 2.633 1 98.31 99 PRO A CA 1
ATOM 751 C C . PRO A 1 99 ? 10.453 2.961 3.338 1 98.31 99 PRO A C 1
ATOM 753 O O . PRO A 1 99 ? 9.266 3.098 3.621 1 98.31 99 PRO A O 1
ATOM 756 N N . LEU A 1 100 ? 11.133 1.87 3.65 1 98.69 100 LEU A N 1
ATOM 757 C CA . LEU A 1 100 ? 10.445 0.729 4.246 1 98.69 100 LEU A CA 1
ATOM 758 C C . LEU A 1 100 ? 9.789 1.117 5.566 1 98.69 100 LEU A C 1
ATOM 760 O O . LEU A 1 100 ? 8.672 0.695 5.859 1 98.69 100 LEU A O 1
ATOM 764 N N . ASP A 1 101 ? 10.477 1.906 6.367 1 98.31 101 ASP A N 1
ATOM 765 C CA . ASP A 1 101 ? 9.938 2.359 7.648 1 98.31 101 ASP A CA 1
ATOM 766 C C . ASP A 1 101 ? 8.688 3.205 7.445 1 98.31 101 ASP A C 1
ATOM 768 O O . ASP A 1 101 ? 7.719 3.08 8.203 1 98.31 101 ASP A O 1
ATOM 772 N N . TYR A 1 102 ? 8.711 4.074 6.484 1 98.44 102 TYR A N 1
ATOM 773 C CA . TYR A 1 102 ? 7.574 4.945 6.211 1 98.44 102 TYR A CA 1
ATOM 774 C C . TYR A 1 102 ? 6.367 4.137 5.75 1 98.44 102 TYR A C 1
ATOM 776 O O . TYR A 1 102 ? 5.254 4.34 6.238 1 98.44 102 TYR A O 1
ATOM 784 N N . TYR A 1 103 ? 6.609 3.219 4.789 1 98.81 103 TYR A N 1
ATOM 785 C CA . TYR A 1 103 ? 5.523 2.35 4.348 1 98.81 103 TYR A CA 1
ATOM 786 C C . TYR A 1 103 ? 4.953 1.554 5.52 1 98.81 103 TYR A C 1
ATOM 788 O O . TYR A 1 103 ? 3.738 1.518 5.719 1 98.81 103 TYR A O 1
ATOM 796 N N . SER A 1 104 ? 5.879 0.95 6.301 1 98.69 104 SER A N 1
ATOM 797 C CA . SER A 1 104 ? 5.453 0.131 7.43 1 98.69 104 SER A CA 1
ATOM 798 C C . SER A 1 104 ? 4.629 0.943 8.422 1 98.69 104 SER A C 1
ATOM 800 O O . SER A 1 104 ? 3.535 0.529 8.812 1 98.69 104 SER A O 1
ATOM 802 N N . ASN A 1 105 ? 5.117 2.084 8.781 1 98.62 105 ASN A N 1
ATOM 803 C CA . ASN A 1 105 ? 4.445 2.906 9.781 1 98.62 105 ASN A CA 1
ATOM 804 C C . ASN A 1 105 ? 3.076 3.373 9.297 1 98.62 105 ASN A C 1
ATOM 806 O O . ASN A 1 105 ? 2.062 3.119 9.945 1 98.62 105 ASN A O 1
ATOM 810 N N . ASN A 1 106 ? 3.027 4.047 8.141 1 98.81 106 ASN A N 1
ATOM 811 C CA . ASN A 1 106 ? 1.812 4.715 7.691 1 98.81 106 ASN A CA 1
ATOM 812 C C . ASN A 1 106 ? 0.749 3.711 7.254 1 98.81 106 ASN A C 1
ATOM 814 O O . ASN A 1 106 ? -0.437 3.893 7.539 1 98.81 106 ASN A O 1
ATOM 818 N N . LEU A 1 107 ? 1.152 2.613 6.582 1 98.94 107 LEU A N 1
ATOM 819 C CA . LEU A 1 107 ? 0.173 1.656 6.078 1 98.94 107 LEU A CA 1
ATOM 820 C C . LEU A 1 107 ? -0.368 0.786 7.207 1 98.94 107 LEU A C 1
ATOM 822 O O . LEU A 1 107 ? -1.582 0.612 7.336 1 98.94 107 LEU A O 1
ATOM 826 N N . ILE A 1 108 ? 0.547 0.223 8.07 1 98.81 108 ILE A N 1
ATOM 827 C CA . ILE A 1 108 ? 0.096 -0.685 9.117 1 98.81 108 ILE A CA 1
ATOM 828 C C . ILE A 1 108 ? -0.805 0.065 10.094 1 98.81 108 ILE A C 1
ATOM 830 O O . ILE A 1 108 ? -1.848 -0.449 10.508 1 98.81 108 ILE A O 1
ATOM 834 N N . ALA A 1 109 ? -0.406 1.312 10.438 1 98.81 109 ALA A N 1
ATOM 835 C CA . ALA A 1 109 ? -1.237 2.121 11.32 1 98.81 109 ALA A CA 1
ATOM 836 C C . ALA A 1 109 ? -2.652 2.264 10.773 1 98.81 109 ALA A C 1
ATOM 838 O O . ALA A 1 109 ? -3.631 2.086 11.5 1 98.81 109 ALA A O 1
ATOM 839 N N . THR A 1 110 ? -2.768 2.547 9.5 1 98.94 110 THR A N 1
ATOM 840 C CA . THR A 1 110 ? -4.059 2.777 8.859 1 98.94 110 THR A CA 1
ATOM 841 C C . THR A 1 110 ? -4.855 1.479 8.766 1 98.94 110 THR A C 1
ATOM 843 O O . THR A 1 110 ? -6.055 1.458 9.047 1 98.94 110 THR A O 1
ATOM 846 N N . LEU A 1 111 ? -4.195 0.407 8.375 1 98.88 111 LEU A N 1
ATOM 847 C CA . LEU A 1 111 ? -4.871 -0.872 8.195 1 98.88 111 LEU A CA 1
ATOM 848 C C . LEU A 1 111 ? -5.43 -1.38 9.523 1 98.88 111 LEU A C 1
ATOM 850 O O . LEU A 1 111 ? -6.555 -1.878 9.578 1 98.88 111 LEU A O 1
ATOM 854 N N . VAL A 1 112 ? -4.66 -1.249 10.625 1 98.75 112 VAL A N 1
ATOM 855 C CA . VAL A 1 112 ? -5.109 -1.654 11.953 1 98.75 112 VAL A CA 1
ATOM 856 C C . VAL A 1 112 ? -6.309 -0.805 12.375 1 98.75 112 VAL A C 1
ATOM 858 O O . VAL A 1 112 ? -7.305 -1.332 12.867 1 98.75 112 VAL A O 1
ATOM 861 N N . LEU A 1 113 ? -6.188 0.473 12.125 1 98.88 113 LEU A N 1
ATOM 862 C CA . LEU A 1 113 ? -7.254 1.401 12.492 1 98.88 113 LEU A CA 1
ATOM 863 C C . LEU A 1 113 ? -8.539 1.076 11.742 1 98.88 113 LEU A C 1
ATOM 865 O O . LEU A 1 113 ? -9.617 1.016 12.344 1 98.88 113 LEU A O 1
ATOM 869 N N . LEU A 1 114 ? -8.461 0.878 10.461 1 98.88 114 LEU A N 1
ATOM 870 C CA . LEU A 1 114 ? -9.641 0.604 9.641 1 98.88 114 LEU A CA 1
ATOM 871 C C . LEU A 1 114 ? -10.281 -0.723 10.039 1 98.88 114 LEU A C 1
ATOM 873 O O . LEU A 1 114 ? -11.508 -0.853 10.031 1 98.88 114 LEU A O 1
ATOM 877 N N . LYS A 1 115 ? -9.414 -1.714 10.328 1 98.62 115 LYS A N 1
ATOM 878 C CA . LYS A 1 115 ? -9.938 -2.992 10.797 1 98.62 115 LYS A CA 1
ATOM 879 C C . LYS A 1 115 ? -10.805 -2.809 12.039 1 98.62 115 LYS A C 1
ATOM 881 O O . LYS A 1 115 ? -11.906 -3.346 12.117 1 98.62 115 LYS A O 1
ATOM 886 N N . LEU A 1 116 ? -10.305 -2.064 13.008 1 98.75 116 LEU A N 1
ATOM 887 C CA . LEU A 1 116 ? -11.031 -1.828 14.25 1 98.75 116 LEU A CA 1
ATOM 888 C C . LEU A 1 116 ? -12.273 -0.973 14 1 98.75 116 LEU A C 1
ATOM 890 O O . LEU A 1 116 ? -13.312 -1.18 14.633 1 98.75 116 LEU A O 1
ATOM 894 N N . CYS A 1 117 ? -12.18 0.012 13.086 1 98.75 117 CYS A N 1
ATOM 895 C CA . CYS A 1 117 ? -13.359 0.785 12.695 1 98.75 117 CYS A CA 1
ATOM 896 C C . CYS A 1 117 ? -14.469 -0.126 12.18 1 98.75 117 CYS A C 1
ATOM 898 O O . CYS A 1 117 ? -15.633 0.046 12.539 1 98.75 117 CYS A O 1
ATOM 900 N N . GLY A 1 118 ? -14.086 -1.053 11.328 1 98.12 118 GLY A N 1
ATOM 901 C CA . GLY A 1 118 ? -15.062 -2.018 10.844 1 98.12 118 GLY A CA 1
ATOM 902 C C . GLY A 1 118 ? -15.664 -2.859 11.953 1 98.12 118 GLY A C 1
ATOM 903 O O . GLY A 1 118 ? -16.891 -3.008 12.039 1 98.12 118 GLY A O 1
ATOM 904 N N . LYS A 1 119 ? -14.797 -3.385 12.828 1 98.06 119 LYS A N 1
ATOM 905 C CA . LYS A 1 119 ? -15.203 -4.266 13.914 1 98.06 119 LYS A CA 1
ATOM 906 C C . LYS A 1 119 ? -16.203 -3.568 14.836 1 98.06 119 LYS A C 1
ATOM 908 O O . LYS A 1 119 ? -17.172 -4.188 15.297 1 98.06 119 LYS A O 1
ATOM 913 N N . TYR A 1 120 ? -16.062 -2.273 15.062 1 98.25 120 TYR A N 1
ATOM 914 C CA . TYR A 1 120 ? -16.859 -1.555 16.031 1 98.25 120 TYR A CA 1
ATOM 915 C C . TYR A 1 120 ? -17.891 -0.658 15.344 1 98.25 120 TYR A C 1
ATOM 917 O O . TYR A 1 120 ? -18.516 0.188 15.984 1 98.25 120 TYR A O 1
ATOM 925 N N . ASN A 1 121 ? -18.031 -0.818 14.031 1 97.44 121 ASN A N 1
ATOM 926 C CA . ASN A 1 121 ? -19.016 -0.135 13.203 1 97.44 121 ASN A CA 1
ATOM 927 C C . ASN A 1 121 ? -18.875 1.382 13.305 1 97.44 121 ASN A C 1
ATOM 929 O O . ASN A 1 121 ? -19.875 2.086 13.516 1 97.44 121 ASN A O 1
ATOM 933 N N . VAL A 1 122 ? -17.656 1.898 13.289 1 97.88 122 VAL A N 1
ATOM 934 C CA . VAL A 1 122 ? -17.328 3.316 13.195 1 97.88 122 VAL A CA 1
ATOM 935 C C . VAL A 1 122 ? -16.953 3.658 11.75 1 97.88 122 VAL A C 1
ATOM 937 O O . VAL A 1 122 ? -15.781 3.561 11.375 1 97.88 122 VAL A O 1
ATOM 940 N N . LYS A 1 123 ? -17.875 4.172 10.977 1 96.75 123 LYS A N 1
ATOM 941 C CA . LYS A 1 123 ? -17.656 4.164 9.531 1 96.75 123 LYS A CA 1
ATOM 942 C C . LYS A 1 123 ? -17.656 5.582 8.969 1 96.75 123 LYS A C 1
ATOM 944 O O . LYS A 1 123 ? -17.703 5.773 7.75 1 96.75 123 LYS A O 1
ATOM 949 N N . ASN A 1 124 ? -17.75 6.629 9.867 1 97.94 124 ASN A N 1
ATOM 950 C CA . ASN A 1 124 ? -17.391 7.992 9.492 1 97.94 124 ASN A CA 1
ATOM 951 C C . ASN A 1 124 ? -15.891 8.242 9.648 1 97.94 124 ASN A C 1
ATOM 953 O O . ASN A 1 124 ? -15.367 8.211 10.766 1 97.94 124 ASN A O 1
ATOM 957 N N . PHE A 1 125 ? -15.188 8.477 8.484 1 98.62 125 PHE A N 1
ATOM 958 C CA . PHE A 1 125 ? -13.734 8.461 8.5 1 98.62 125 PHE A CA 1
ATOM 959 C C . PHE A 1 125 ? -13.172 9.617 7.676 1 98.62 125 PHE A C 1
ATOM 961 O O . PHE A 1 125 ? -13.508 9.766 6.5 1 98.62 125 PHE A O 1
ATOM 968 N N . ILE A 1 126 ? -12.344 10.477 8.289 1 98.88 126 ILE A N 1
ATOM 969 C CA . ILE A 1 126 ? -11.625 11.531 7.586 1 98.88 126 ILE A CA 1
ATOM 970 C C . ILE A 1 126 ? -10.133 11.219 7.566 1 98.88 126 ILE A C 1
ATOM 972 O O . ILE A 1 126 ? -9.531 10.961 8.609 1 98.88 126 ILE A O 1
ATOM 976 N N . PHE A 1 127 ? -9.555 11.227 6.414 1 98.94 127 PHE A N 1
ATOM 977 C CA . PHE A 1 127 ? -8.141 10.914 6.242 1 98.94 127 PHE A CA 1
ATOM 978 C C . PHE A 1 127 ? -7.355 12.156 5.848 1 98.94 127 PHE A C 1
ATOM 980 O O . PHE A 1 127 ? -7.754 12.883 4.934 1 98.94 127 PHE A O 1
ATOM 987 N N . SER A 1 128 ? -6.273 12.352 6.598 1 98.69 128 SER A N 1
ATOM 988 C CA . SER A 1 128 ? -5.305 13.383 6.25 1 98.69 128 SER A CA 1
ATOM 989 C C . SER A 1 128 ? -4.395 12.93 5.113 1 98.69 128 SER A C 1
ATOM 991 O O . SER A 1 128 ? -3.395 12.25 5.348 1 98.69 128 SER A O 1
ATOM 993 N N . SER A 1 129 ? -4.684 13.289 3.928 1 98.62 129 SER A N 1
ATOM 994 C CA . SER A 1 129 ? -3.828 13 2.779 1 98.62 129 SER A CA 1
ATOM 995 C C . SER A 1 129 ? -2.92 14.188 2.461 1 98.62 129 SER A C 1
ATOM 997 O O . SER A 1 129 ? -2.475 14.898 3.367 1 98.62 129 SER A O 1
ATOM 999 N N . SER A 1 130 ? -2.439 14.281 1.299 1 98.06 130 SER A N 1
ATOM 1000 C CA . SER A 1 130 ? -1.404 15.258 0.966 1 98.06 130 SER A CA 1
ATOM 1001 C C . SER A 1 130 ? -1.447 15.625 -0.513 1 98.06 130 SER A C 1
ATOM 1003 O O . SER A 1 130 ? -1.833 14.812 -1.352 1 98.06 130 SER A O 1
ATOM 1005 N N . ALA A 1 131 ? -1.01 16.844 -0.802 1 96.94 131 ALA A N 1
ATOM 1006 C CA . ALA A 1 131 ? -0.871 17.266 -2.189 1 96.94 131 ALA A CA 1
ATOM 1007 C C . ALA A 1 131 ? 0.192 16.453 -2.916 1 96.94 131 ALA A C 1
ATOM 1009 O O . ALA A 1 131 ? 0.247 16.453 -4.148 1 96.94 131 ALA A O 1
ATOM 1010 N N . THR A 1 132 ? 1.027 15.742 -2.172 1 95.81 132 THR A N 1
ATOM 1011 C CA . THR A 1 132 ? 2.105 14.961 -2.76 1 95.81 132 THR A CA 1
ATOM 1012 C C . THR A 1 132 ? 1.547 13.859 -3.658 1 95.81 132 THR A C 1
ATOM 1014 O O . THR A 1 132 ? 2.264 13.312 -4.504 1 95.81 132 THR A O 1
ATOM 1017 N N . VAL A 1 133 ? 0.272 13.5 -3.516 1 97.12 133 VAL A N 1
ATOM 1018 C CA . VAL A 1 133 ? -0.307 12.398 -4.277 1 97.12 133 VAL A CA 1
ATOM 1019 C C . VAL A 1 133 ? -0.455 12.805 -5.742 1 97.12 133 VAL A C 1
ATOM 1021 O O . VAL A 1 133 ? -0.635 11.953 -6.613 1 97.12 133 VAL A O 1
ATOM 1024 N N . TYR A 1 134 ? -0.372 14.148 -6.02 1 96.12 134 TYR A N 1
ATOM 1025 C CA . TYR A 1 134 ? -0.535 14.664 -7.375 1 96.12 134 TYR A CA 1
ATOM 1026 C C . TYR A 1 134 ? 0.775 14.578 -8.148 1 96.12 134 TYR A C 1
ATOM 1028 O O . TYR A 1 134 ? 0.772 14.539 -9.383 1 96.12 134 TYR A O 1
ATOM 1036 N N . GLY A 1 135 ? 1.965 14.594 -7.469 1 94.5 135 GLY A N 1
ATOM 1037 C CA . GLY A 1 135 ? 3.225 14.781 -8.172 1 94.5 135 GLY A CA 1
ATOM 1038 C C . GLY A 1 135 ? 3.318 16.109 -8.883 1 94.5 135 GLY A C 1
ATOM 1039 O O . GLY A 1 135 ? 2.629 17.062 -8.523 1 94.5 135 GLY A O 1
ATOM 1040 N N . PRO A 1 136 ? 4.305 16.25 -9.82 1 94.06 136 PRO A N 1
ATOM 1041 C CA . PRO A 1 136 ? 4.344 17.469 -10.648 1 94.06 136 PRO A CA 1
ATOM 1042 C C . PRO A 1 136 ? 3.078 17.641 -11.484 1 94.06 136 PRO A C 1
ATOM 1044 O O . PRO A 1 136 ? 2.709 16.766 -12.258 1 94.06 136 PRO A O 1
ATOM 1047 N N . PRO A 1 137 ? 2.4 18.719 -11.359 1 94.31 137 PRO A N 1
ATOM 1048 C CA . PRO A 1 137 ? 1.117 18.906 -12.039 1 94.31 137 PRO A CA 1
ATOM 1049 C C . PRO A 1 137 ? 1.276 19.141 -13.539 1 94.31 137 PRO A C 1
ATOM 1051 O O . PRO A 1 137 ? 2.248 19.766 -13.977 1 94.31 137 PRO A O 1
ATOM 1054 N N . ASP A 1 138 ? 0.325 18.641 -14.312 1 93.25 138 ASP A N 1
ATOM 1055 C CA . ASP A 1 138 ? 0.27 18.922 -15.742 1 93.25 138 ASP A CA 1
ATOM 1056 C C . ASP A 1 138 ? -0.253 20.328 -16 1 93.25 138 ASP A C 1
ATOM 1058 O O . ASP A 1 138 ? 0.084 20.953 -17.016 1 93.25 138 ASP A O 1
ATOM 1062 N N . SER A 1 139 ? -1.073 20.75 -15.102 1 94.94 139 SER A N 1
ATOM 1063 C CA . SER A 1 139 ? -1.662 22.078 -15.18 1 94.94 139 SER A CA 1
ATOM 1064 C C . SER A 1 139 ? -1.957 22.641 -13.789 1 94.94 139 SER A C 1
ATOM 1066 O O . SER A 1 139 ? -2.047 21.875 -12.82 1 94.94 139 SER A O 1
ATOM 1068 N N . LEU A 1 140 ? -2.051 23.969 -13.703 1 96.56 140 LEU A N 1
ATOM 1069 C CA . LEU A 1 140 ? -2.377 24.672 -12.469 1 96.56 140 LEU A CA 1
ATOM 1070 C C . LEU A 1 140 ? -3.562 25.609 -12.68 1 96.56 140 LEU A C 1
ATOM 1072 O O . LEU A 1 140 ? -3.725 26.188 -13.766 1 96.56 140 LEU A O 1
ATOM 1076 N N . PRO A 1 141 ? -4.387 25.844 -11.703 1 98.31 141 PRO A N 1
ATOM 1077 C CA . PRO A 1 141 ? -4.355 25.203 -10.391 1 98.31 141 PRO A CA 1
ATOM 1078 C C . PRO A 1 141 ? -4.758 23.734 -10.438 1 98.31 141 PRO A C 1
ATOM 1080 O O . PRO A 1 141 ? -5.48 23.312 -11.352 1 98.31 141 PRO A O 1
ATOM 1083 N N . ILE A 1 142 ? -4.316 22.953 -9.469 1 98.19 142 ILE A N 1
ATOM 1084 C CA . ILE A 1 142 ? -4.605 21.516 -9.391 1 98.19 142 ILE A CA 1
ATOM 1085 C C . ILE A 1 142 ? -6.035 21.312 -8.898 1 98.19 142 ILE A C 1
ATOM 1087 O O . ILE A 1 142 ? -6.453 21.906 -7.902 1 98.19 142 ILE A O 1
ATOM 1091 N N . LYS A 1 143 ? -6.77 20.516 -9.555 1 98.31 143 LYS A N 1
ATOM 1092 C CA . LYS A 1 143 ? -8.125 20.141 -9.172 1 98.31 143 LYS A CA 1
ATOM 1093 C C . LYS A 1 143 ? -8.172 18.719 -8.641 1 98.31 143 LYS A C 1
ATOM 1095 O O . LYS A 1 143 ? -7.273 17.906 -8.93 1 98.31 143 LYS A O 1
ATOM 1100 N N . GLU A 1 144 ? -9.258 18.422 -7.848 1 98.31 144 GLU A N 1
ATOM 1101 C CA . GLU A 1 144 ? -9.391 17.094 -7.27 1 98.31 144 GLU A CA 1
ATOM 1102 C C . GLU A 1 144 ? -9.531 16.031 -8.352 1 98.31 144 GLU A C 1
ATOM 1104 O O . GLU A 1 144 ? -9.211 14.852 -8.125 1 98.31 144 GLU A O 1
ATOM 1109 N N . THR A 1 145 ? -9.945 16.422 -9.562 1 96.88 145 THR A N 1
ATOM 1110 C CA . THR A 1 145 ? -10.164 15.492 -10.664 1 96.88 145 THR A CA 1
ATOM 1111 C C . THR A 1 145 ? -8.852 15.188 -11.383 1 96.88 145 THR A C 1
ATOM 1113 O O . THR A 1 145 ? -8.789 14.289 -12.219 1 96.88 145 THR A O 1
ATOM 1116 N N . ASP A 1 146 ? -7.816 15.984 -11.086 1 96.38 146 ASP A N 1
ATOM 1117 C CA . ASP A 1 146 ? -6.52 15.719 -11.711 1 96.38 146 ASP A CA 1
ATOM 1118 C C . ASP A 1 146 ? -5.988 14.344 -11.305 1 96.38 146 ASP A C 1
ATOM 1120 O O . ASP A 1 146 ? -6.27 13.867 -10.203 1 96.38 146 ASP A O 1
ATOM 1124 N N . PRO A 1 147 ? -5.211 13.711 -12.219 1 93.06 147 PRO A N 1
ATOM 1125 C CA . PRO A 1 147 ? -4.723 12.359 -11.938 1 93.06 147 PRO A CA 1
ATOM 1126 C C . PRO A 1 147 ? -3.779 12.312 -10.734 1 93.06 147 PRO A C 1
ATOM 1128 O O . PRO A 1 147 ? -2.98 13.227 -10.531 1 93.06 147 PRO A O 1
ATOM 1131 N N . VAL A 1 148 ? -3.846 11.258 -9.984 1 94.44 148 VAL A N 1
ATOM 1132 C CA . VAL A 1 148 ? -2.982 11.016 -8.828 1 94.44 148 VAL A CA 1
ATOM 1133 C C . VAL A 1 148 ? -2.312 9.648 -8.969 1 94.44 148 VAL A C 1
ATOM 1135 O O . VAL A 1 148 ? -2.762 8.805 -9.742 1 94.44 148 VAL A O 1
ATOM 1138 N N . GLY A 1 149 ? -1.227 9.414 -8.242 1 90.44 149 GLY A N 1
ATOM 1139 C CA . GLY A 1 149 ? -0.644 8.086 -8.109 1 90.44 149 GLY A CA 1
ATOM 1140 C C . GLY A 1 149 ? 0.396 7.781 -9.164 1 90.44 149 GLY A C 1
ATOM 1141 O O . GLY A 1 149 ? 1.151 6.816 -9.047 1 90.44 149 GLY A O 1
ATOM 1142 N N . TYR A 1 150 ? 0.573 8.57 -10.258 1 83.5 150 TYR A N 1
ATOM 1143 C CA . TYR A 1 150 ? 1.396 8.219 -11.414 1 83.5 150 TYR A CA 1
ATOM 1144 C C . TYR A 1 150 ? 2.746 8.93 -11.352 1 83.5 150 TYR A C 1
ATOM 1146 O O . TYR A 1 150 ? 3.742 8.422 -11.875 1 83.5 150 TYR A O 1
ATOM 1154 N N . LYS A 1 151 ? 2.775 10.125 -10.789 1 89.19 151 LYS A N 1
ATOM 1155 C CA . LYS A 1 151 ? 3.984 10.945 -10.852 1 89.19 151 LYS A CA 1
ATOM 1156 C C . LYS A 1 151 ? 4.496 11.289 -9.453 1 89.19 151 LYS A C 1
ATOM 1158 O O . LYS A 1 151 ? 5.227 12.266 -9.281 1 89.19 151 LYS A O 1
ATOM 1163 N N . ILE A 1 152 ? 4.078 10.422 -8.516 1 95.5 152 ILE A N 1
ATOM 1164 C CA . ILE A 1 152 ? 4.504 10.711 -7.148 1 95.5 152 ILE A CA 1
ATOM 1165 C C . ILE A 1 152 ? 6.023 10.586 -7.043 1 95.5 152 ILE A C 1
ATOM 1167 O O . ILE A 1 152 ? 6.617 9.656 -7.598 1 95.5 152 ILE A O 1
ATOM 1171 N N . THR A 1 153 ? 6.676 11.422 -6.266 1 94.25 153 THR A N 1
ATOM 1172 C CA . THR A 1 153 ? 8.125 11.562 -6.387 1 94.25 153 THR A CA 1
ATOM 1173 C C . THR A 1 153 ? 8.828 11 -5.152 1 94.25 153 THR A C 1
ATOM 1175 O O . THR A 1 153 ? 10.055 10.969 -5.098 1 94.25 153 THR A O 1
ATOM 1178 N N . ASN A 1 154 ? 8.102 10.617 -4.125 1 95.88 154 ASN A N 1
ATOM 1179 C CA . ASN A 1 154 ? 8.727 10.18 -2.883 1 95.88 154 ASN A CA 1
ATOM 1180 C C . ASN A 1 154 ? 7.867 9.148 -2.154 1 95.88 154 ASN A C 1
ATOM 1182 O O . ASN A 1 154 ? 6.652 9.102 -2.348 1 95.88 154 ASN A O 1
ATOM 1186 N N . PRO A 1 155 ? 8.477 8.312 -1.227 1 97.62 155 PRO A N 1
ATOM 1187 C CA . PRO A 1 155 ? 7.75 7.25 -0.526 1 97.62 155 PRO A CA 1
ATOM 1188 C C . PRO A 1 155 ? 6.645 7.793 0.377 1 97.62 155 PRO A C 1
ATOM 1190 O O . PRO A 1 155 ? 5.602 7.152 0.535 1 97.62 155 PRO A O 1
ATOM 1193 N N . TYR A 1 156 ? 6.848 8.977 1.013 1 97.06 156 TYR A N 1
ATOM 1194 C CA . TYR A 1 156 ? 5.777 9.586 1.796 1 97.06 156 TYR A CA 1
ATOM 1195 C C . TYR A 1 156 ? 4.527 9.781 0.949 1 97.06 156 TYR A C 1
ATOM 1197 O O . TYR A 1 156 ? 3.436 9.352 1.332 1 97.06 156 TYR A O 1
ATOM 1205 N N . GLY A 1 157 ? 4.668 10.43 -0.212 1 97.56 157 GLY A N 1
ATOM 1206 C CA . GLY A 1 157 ? 3.549 10.625 -1.118 1 97.56 157 GLY A CA 1
ATOM 1207 C C . GLY A 1 157 ? 2.889 9.328 -1.541 1 97.56 157 GLY A C 1
ATOM 1208 O O . GLY A 1 157 ? 1.661 9.242 -1.628 1 97.56 157 GLY A O 1
ATOM 1209 N N . HIS A 1 158 ? 3.727 8.312 -1.788 1 98.06 158 HIS A N 1
ATOM 1210 C CA . HIS A 1 158 ? 3.188 7.008 -2.15 1 98.06 158 HIS A CA 1
ATOM 1211 C C . HIS A 1 158 ? 2.35 6.426 -1.018 1 98.06 158 HIS A C 1
ATOM 1213 O O . HIS A 1 158 ? 1.301 5.824 -1.264 1 98.06 158 HIS A O 1
ATOM 1219 N N . THR A 1 159 ? 2.824 6.539 0.279 1 98.69 159 THR A N 1
ATOM 1220 C CA . THR A 1 159 ? 2.043 6.004 1.389 1 98.69 159 THR A CA 1
ATOM 1221 C C . THR A 1 159 ? 0.665 6.656 1.444 1 98.69 159 THR A C 1
ATOM 1223 O O . THR A 1 159 ? -0.338 5.98 1.686 1 98.69 159 THR A O 1
ATOM 1226 N N . LYS A 1 160 ? 0.617 7.98 1.245 1 98.75 160 LYS A N 1
ATOM 1227 C CA . LYS A 1 160 ? -0.662 8.688 1.27 1 98.75 160 LYS A CA 1
ATOM 1228 C C . LYS A 1 160 ? -1.576 8.203 0.146 1 98.75 160 LYS A C 1
ATOM 1230 O O . LYS A 1 160 ? -2.76 7.945 0.37 1 98.75 160 LYS A O 1
ATOM 1235 N N . TYR A 1 161 ? -1.027 8.062 -1.032 1 98.31 161 TYR A N 1
ATOM 1236 C CA . TYR A 1 161 ? -1.828 7.602 -2.162 1 98.31 161 TYR A CA 1
ATOM 1237 C C . TYR A 1 161 ? -2.328 6.18 -1.933 1 98.31 161 TYR A C 1
ATOM 1239 O O . TYR A 1 161 ? -3.479 5.863 -2.244 1 98.31 161 TYR A O 1
ATOM 1247 N N . MET A 1 162 ? -1.462 5.289 -1.493 1 98.69 162 MET A N 1
ATOM 1248 C CA . MET A 1 162 ? -1.857 3.912 -1.2 1 98.69 162 MET A CA 1
ATOM 1249 C C . MET A 1 162 ? -3.021 3.879 -0.215 1 98.69 162 MET A C 1
ATOM 1251 O O . MET A 1 162 ? -3.973 3.119 -0.399 1 98.69 162 MET A O 1
ATOM 1255 N N . ILE A 1 163 ? -2.961 4.703 0.797 1 98.88 163 ILE A N 1
ATOM 1256 C CA . ILE A 1 163 ? -4.027 4.75 1.792 1 98.88 163 ILE A CA 1
ATOM 1257 C C . ILE A 1 163 ? -5.309 5.273 1.148 1 98.88 163 ILE A C 1
ATOM 1259 O O . ILE A 1 163 ? -6.398 4.758 1.413 1 98.88 163 ILE A O 1
ATOM 1263 N N . GLU A 1 164 ? -5.227 6.34 0.267 1 98.69 164 GLU A N 1
ATOM 1264 C CA . GLU A 1 164 ? -6.402 6.789 -0.469 1 98.69 164 GLU A CA 1
ATOM 1265 C C . GLU A 1 164 ? -7.062 5.633 -1.216 1 98.69 164 GLU A C 1
ATOM 1267 O O . GLU A 1 164 ? -8.281 5.465 -1.16 1 98.69 164 GLU A O 1
ATOM 1272 N N . ARG A 1 165 ? -6.23 4.875 -1.887 1 98.25 165 ARG A N 1
ATOM 1273 C CA . ARG A 1 165 ? -6.73 3.766 -2.695 1 98.25 165 ARG A CA 1
ATOM 1274 C C . ARG A 1 165 ? -7.453 2.74 -1.83 1 98.25 165 ARG A C 1
ATOM 1276 O O . ARG A 1 165 ? -8.531 2.262 -2.195 1 98.25 165 ARG A O 1
ATOM 1283 N N . ILE A 1 166 ? -6.895 2.42 -0.707 1 98.81 166 ILE A N 1
ATOM 1284 C CA . ILE A 1 166 ? -7.492 1.478 0.233 1 98.81 166 ILE A CA 1
ATOM 1285 C C . ILE A 1 166 ? -8.859 1.993 0.681 1 98.81 166 ILE A C 1
ATOM 1287 O O . ILE A 1 166 ? -9.844 1.25 0.673 1 98.81 166 ILE A O 1
ATOM 1291 N N . LEU A 1 167 ? -8.891 3.262 1.018 1 98.88 167 LEU A N 1
ATOM 1292 C CA . LEU A 1 167 ? -10.125 3.879 1.498 1 98.88 167 LEU A CA 1
ATOM 1293 C C . LEU A 1 167 ? -11.188 3.887 0.408 1 98.88 167 LEU A C 1
ATOM 1295 O O . LEU A 1 167 ? -12.359 3.602 0.676 1 98.88 167 LEU A O 1
ATOM 1299 N N . MET A 1 168 ? -10.812 4.223 -0.794 1 98.12 168 MET A N 1
ATOM 1300 C CA . MET A 1 168 ? -11.742 4.25 -1.918 1 98.12 168 MET A CA 1
ATOM 1301 C C . MET A 1 168 ? -12.312 2.861 -2.188 1 98.12 168 MET A C 1
ATOM 1303 O O . MET A 1 168 ? -13.516 2.713 -2.406 1 98.12 168 MET A O 1
ATOM 1307 N N . ASP A 1 169 ? -11.469 1.85 -2.188 1 98 169 ASP A N 1
ATOM 1308 C CA . ASP A 1 169 ? -11.922 0.483 -2.418 1 98 169 ASP A CA 1
ATOM 1309 C C . ASP A 1 169 ? -12.844 0.012 -1.291 1 98 169 ASP A C 1
ATOM 1311 O O . ASP A 1 169 ? -13.789 -0.737 -1.528 1 98 169 ASP A O 1
ATOM 1315 N N . LEU A 1 170 ? -12.5 0.403 -0.068 1 98.44 170 LEU A N 1
ATOM 1316 C CA . LEU A 1 170 ? -13.32 0.059 1.086 1 98.44 170 LEU A CA 1
ATOM 1317 C C . LEU A 1 170 ? -14.727 0.637 0.945 1 98.44 170 LEU A C 1
ATOM 1319 O O . LEU A 1 170 ? -15.719 -0.072 1.139 1 98.44 170 LEU A O 1
ATOM 1323 N N . ALA A 1 171 ? -14.82 1.905 0.566 1 97.81 171 ALA A N 1
ATOM 1324 C CA . ALA A 1 171 ? -16.109 2.574 0.409 1 97.81 171 ALA A CA 1
ATOM 1325 C C . ALA A 1 171 ? -16.891 1.986 -0.76 1 97.81 171 ALA A C 1
ATOM 1327 O O . ALA A 1 171 ? -18.125 1.926 -0.722 1 97.81 171 ALA A O 1
ATOM 1328 N N . HIS A 1 172 ? -16.188 1.563 -1.762 1 96.25 172 HIS A N 1
ATOM 1329 C CA . HIS A 1 172 ? -16.844 0.953 -2.916 1 96.25 172 HIS A CA 1
ATOM 1330 C C . HIS A 1 172 ? -17.453 -0.397 -2.557 1 96.25 172 HIS A C 1
ATOM 1332 O O . HIS A 1 172 ? -18.547 -0.736 -3.025 1 96.25 172 HIS A O 1
ATOM 1338 N N . ALA A 1 173 ? -16.781 -1.18 -1.771 1 96.69 173 ALA A N 1
ATOM 1339 C CA . ALA A 1 173 ? -17.219 -2.525 -1.403 1 96.69 173 ALA A CA 1
ATOM 1340 C C . ALA A 1 173 ? -18.344 -2.479 -0.376 1 96.69 173 ALA A C 1
ATOM 1342 O O . ALA A 1 173 ? -19.156 -3.402 -0.292 1 96.69 173 ALA A O 1
ATOM 1343 N N . ASP A 1 174 ? -18.391 -1.481 0.448 1 96.5 174 ASP A N 1
ATOM 1344 C CA . ASP A 1 174 ? -19.375 -1.31 1.521 1 96.5 174 ASP A CA 1
ATOM 1345 C C . ASP A 1 174 ? -19.859 0.135 1.596 1 96.5 174 ASP A C 1
ATOM 1347 O O . ASP A 1 174 ? -19.219 0.98 2.225 1 96.5 174 ASP A O 1
ATOM 1351 N N . MET A 1 175 ? -21 0.37 1.121 1 93.25 175 MET A N 1
ATOM 1352 C CA . MET A 1 175 ? -21.547 1.71 0.931 1 93.25 175 MET A CA 1
ATOM 1353 C C . MET A 1 175 ? -21.938 2.332 2.268 1 93.25 175 MET A C 1
ATOM 1355 O O . MET A 1 175 ? -22.297 3.51 2.328 1 93.25 175 MET A O 1
ATOM 1359 N N . SER A 1 176 ? -21.797 1.578 3.301 1 95.81 176 SER A N 1
ATOM 1360 C CA . SER A 1 176 ? -22.109 2.141 4.609 1 95.81 176 SER A CA 1
ATOM 1361 C C . SER A 1 176 ? -20.969 3.004 5.129 1 95.81 176 SER A C 1
ATOM 1363 O O . SER A 1 176 ? -21.141 3.736 6.105 1 95.81 176 SER A O 1
ATOM 1365 N N . TRP A 1 177 ? -19.844 2.938 4.418 1 97.25 177 TRP A N 1
ATOM 1366 C CA . TRP A 1 177 ? -18.719 3.793 4.793 1 97.25 177 TRP A CA 1
ATOM 1367 C C . TRP A 1 177 ? -18.906 5.211 4.262 1 97.25 177 TRP A C 1
ATOM 1369 O O . TRP A 1 177 ? -19.328 5.398 3.117 1 97.25 177 TRP A O 1
ATOM 1379 N N . ASN A 1 178 ? -18.734 6.188 5.141 1 98.12 178 ASN A N 1
ATOM 1380 C CA . ASN A 1 178 ? -18.641 7.602 4.805 1 98.12 178 ASN A CA 1
ATOM 1381 C C . ASN A 1 178 ? -17.219 8.133 4.988 1 98.12 178 ASN A C 1
ATOM 1383 O O . ASN A 1 178 ? -16.812 8.414 6.113 1 98.12 178 ASN A O 1
ATOM 1387 N N . ILE A 1 179 ? -16.516 8.336 3.865 1 98.5 179 ILE A N 1
ATOM 1388 C CA . ILE A 1 179 ? -15.094 8.633 3.939 1 98.5 179 ILE A CA 1
ATOM 1389 C C . ILE A 1 179 ? -14.812 9.953 3.229 1 98.5 179 ILE A C 1
ATOM 1391 O O . ILE A 1 179 ? -15.305 10.195 2.125 1 98.5 179 ILE A O 1
ATOM 1395 N N . ILE A 1 180 ? -14.086 10.836 3.873 1 98.75 180 ILE A N 1
ATOM 1396 C CA . ILE A 1 180 ? -13.586 12.055 3.24 1 98.75 180 ILE A CA 1
ATOM 1397 C C . ILE A 1 180 ? -12.062 12.07 3.275 1 98.75 180 ILE A C 1
ATOM 1399 O O . ILE A 1 180 ? -11.453 11.867 4.328 1 98.75 180 ILE A O 1
ATOM 1403 N N . ILE A 1 181 ? -11.492 12.211 2.156 1 98.88 181 ILE A N 1
ATOM 1404 C CA . ILE A 1 181 ? -10.047 12.375 1.996 1 98.88 181 ILE A CA 1
ATOM 1405 C C . ILE A 1 181 ? -9.719 13.852 1.796 1 98.88 181 ILE A C 1
ATOM 1407 O O . ILE A 1 181 ? -10.25 14.5 0.892 1 98.88 181 ILE A O 1
ATOM 1411 N N . LEU A 1 182 ? -8.906 14.367 2.684 1 98.94 182 LEU A N 1
ATOM 1412 C CA . LEU A 1 182 ? -8.492 15.758 2.598 1 98.94 182 LEU A CA 1
ATOM 1413 C C . LEU A 1 182 ? -7.047 15.859 2.117 1 98.94 182 LEU A C 1
ATOM 1415 O O . LEU A 1 182 ? -6.125 15.43 2.814 1 98.94 182 LEU A O 1
ATOM 1419 N N . ARG A 1 183 ? -6.828 16.391 0.965 1 98.81 183 ARG A N 1
ATOM 1420 C CA . ARG A 1 183 ? -5.488 16.625 0.433 1 98.81 183 ARG A CA 1
ATOM 1421 C C . ARG A 1 183 ? -5.008 18.031 0.775 1 98.81 183 ARG A C 1
ATOM 1423 O O . ARG A 1 183 ? -5.418 19.016 0.143 1 98.81 183 ARG A O 1
ATOM 1430 N N . TYR A 1 184 ? -4.031 18.062 1.76 1 97.19 184 TYR A N 1
ATOM 1431 C CA . TYR A 1 184 ? -3.518 19.312 2.295 1 97.19 184 TYR A CA 1
ATOM 1432 C C . TYR A 1 184 ? -2.49 19.922 1.351 1 97.19 184 TYR A C 1
ATOM 1434 O O . TYR A 1 184 ? -1.679 19.219 0.757 1 97.19 184 TYR A O 1
ATOM 1442 N N . PHE A 1 185 ? -2.541 21.281 1.326 1 97.62 185 PHE A N 1
ATOM 1443 C CA . PHE A 1 185 ? -1.453 22 0.675 1 97.62 185 PHE A CA 1
ATOM 1444 C C . PHE A 1 185 ? -0.629 22.781 1.695 1 97.62 185 PHE A C 1
ATOM 1446 O O . PHE A 1 185 ? -1.017 23.859 2.113 1 97.62 185 PHE A O 1
ATOM 1453 N N . ASN A 1 186 ? 0.428 22.344 2.23 1 96.75 186 ASN A N 1
ATOM 1454 C CA . ASN A 1 186 ? 1.523 22.859 3.051 1 96.75 186 ASN A CA 1
ATOM 1455 C C . ASN A 1 186 ? 1.008 23.672 4.238 1 96.75 186 ASN A C 1
ATOM 1457 O O . ASN A 1 186 ? 1.129 24.891 4.254 1 96.75 186 ASN A O 1
ATOM 1461 N N . PRO A 1 187 ? 0.576 23.047 5.254 1 98.31 187 PRO A N 1
ATOM 1462 C CA . PRO A 1 187 ? 0.115 23.781 6.445 1 98.31 187 PRO A CA 1
ATOM 1463 C C . PRO A 1 187 ? 1.239 24.531 7.148 1 98.31 187 PRO A C 1
ATOM 1465 O O . PRO A 1 187 ? 2.338 24 7.316 1 98.31 187 PRO A O 1
ATOM 1468 N N . VAL A 1 188 ? 1.007 25.797 7.527 1 98.56 188 VAL A N 1
ATOM 1469 C CA . VAL A 1 188 ? 1.977 26.641 8.227 1 98.56 188 VAL A CA 1
ATOM 1470 C C . VAL A 1 188 ? 1.261 27.516 9.258 1 98.56 188 VAL A C 1
ATOM 1472 O O . VAL A 1 188 ? 0.045 27.406 9.43 1 98.56 188 VAL A O 1
ATOM 1475 N N . GLY A 1 189 ? 2.023 28.328 9.945 1 98.69 189 GLY A N 1
ATOM 1476 C CA . GLY A 1 189 ? 1.459 29.219 10.938 1 98.69 189 GLY A CA 1
ATOM 1477 C C . GLY A 1 189 ? 1.359 28.609 12.32 1 98.69 189 GLY A C 1
ATOM 1478 O O . GLY A 1 189 ? 2.207 27.797 12.703 1 98.69 189 GLY A O 1
ATOM 1479 N N . ALA A 1 190 ? 0.472 29.094 13.109 1 98.88 190 ALA A N 1
ATOM 1480 C CA . ALA A 1 190 ? 0.181 28.672 14.477 1 98.88 190 ALA A CA 1
ATOM 1481 C C . ALA A 1 190 ? -1.139 29.25 14.969 1 98.88 190 ALA A C 1
ATOM 1483 O O . ALA A 1 190 ? -1.758 30.062 14.273 1 98.88 190 ALA A O 1
ATOM 1484 N N . HIS A 1 191 ? -1.557 28.766 16.078 1 98.88 191 HIS A N 1
ATOM 1485 C CA . HIS A 1 191 ? -2.721 29.406 16.688 1 98.88 191 HIS A CA 1
ATOM 1486 C C . HIS A 1 191 ? -2.398 30.844 17.125 1 98.88 191 HIS A C 1
ATOM 1488 O O . HIS A 1 191 ? -1.317 31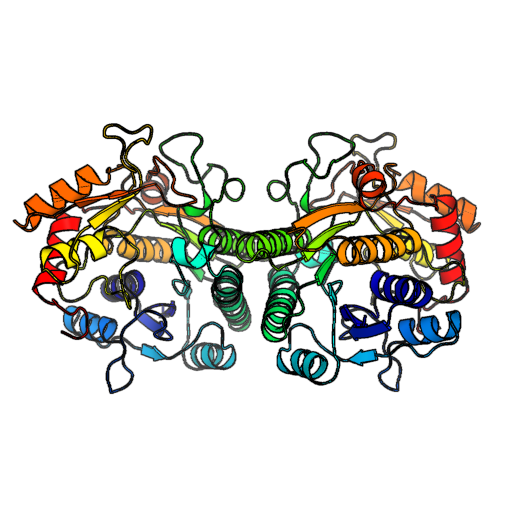.094 17.656 1 98.88 191 HIS A O 1
ATOM 1494 N N . PRO A 1 192 ? -3.367 31.75 16.953 1 98.56 192 PRO A N 1
ATOM 1495 C CA . PRO A 1 192 ? -3.102 33.156 17.234 1 98.56 192 PRO A CA 1
ATOM 1496 C C . PRO A 1 192 ? -2.74 33.406 18.703 1 98.56 192 PRO A C 1
ATOM 1498 O O . PRO A 1 192 ? -2.092 34.406 19.031 1 98.56 192 PRO A O 1
ATOM 1501 N N . SER A 1 193 ? -3.135 32.5 19.625 1 98.5 193 SER A N 1
ATOM 1502 C CA . SER A 1 193 ? -2.809 32.656 21.047 1 98.5 193 SER A CA 1
ATOM 1503 C C . SER A 1 193 ? -1.305 32.562 21.281 1 98.5 193 SER A C 1
ATOM 1505 O O . SER A 1 193 ? -0.804 33.031 22.312 1 98.5 193 SER A O 1
ATOM 1507 N N . GLY A 1 194 ? -0.592 31.906 20.344 1 98.69 194 GLY A N 1
ATOM 1508 C CA . GLY A 1 194 ? 0.828 31.641 20.516 1 98.69 194 GLY A CA 1
ATOM 1509 C C . GLY A 1 194 ? 1.11 30.484 21.453 1 98.69 194 GLY A C 1
ATOM 1510 O O . GLY A 1 194 ? 2.268 30.203 21.781 1 98.69 194 GLY A O 1
ATOM 1511 N N . LEU A 1 195 ? 0.076 29.766 21.812 1 98.69 195 LEU A N 1
ATOM 1512 C CA . LEU A 1 195 ? 0.256 28.703 22.797 1 98.69 195 LEU A CA 1
ATOM 1513 C C . LEU A 1 195 ? 0.501 27.359 22.125 1 98.69 195 LEU A C 1
ATOM 1515 O O . LEU A 1 195 ? 1.094 26.453 22.719 1 98.69 195 LEU A O 1
ATOM 1519 N N . ILE A 1 196 ? -0.038 27.172 20.953 1 98.81 196 ILE A N 1
ATOM 1520 C CA . ILE A 1 196 ? 0.225 25.938 20.219 1 98.81 196 ILE A CA 1
ATOM 1521 C C . ILE A 1 196 ? 0.745 26.281 18.828 1 98.81 196 ILE A C 1
ATOM 1523 O O . ILE A 1 196 ? 0.333 27.281 18.219 1 98.81 196 ILE A O 1
ATOM 1527 N N . GLY A 1 197 ? 1.63 25.531 18.312 1 98.62 197 GLY A N 1
ATOM 1528 C CA . GLY A 1 197 ? 2.301 25.703 17.047 1 98.62 197 GLY A CA 1
ATOM 1529 C C . GLY A 1 197 ? 3.119 24.484 16.641 1 98.62 197 GLY A C 1
ATOM 1530 O O . GLY A 1 197 ? 2.934 23.391 17.188 1 98.62 197 GLY A O 1
ATOM 1531 N N . GLU A 1 198 ? 3.893 24.594 15.586 1 98.06 198 GLU A N 1
ATOM 1532 C CA . GLU A 1 198 ? 4.691 23.484 15.062 1 98.06 198 GLU A CA 1
ATOM 1533 C C . GLU A 1 198 ? 6.016 23.359 15.805 1 98.06 198 GLU A C 1
ATOM 1535 O O . GLU A 1 198 ? 6.785 24.328 15.883 1 98.06 198 GLU A O 1
ATOM 1540 N N . ASP A 1 199 ? 6.215 22.25 16.406 1 96.62 199 ASP A N 1
ATOM 1541 C CA . ASP A 1 199 ? 7.434 21.938 17.141 1 96.62 199 ASP A CA 1
ATOM 1542 C C . ASP A 1 199 ? 7.926 20.531 16.797 1 96.62 199 ASP A C 1
ATOM 1544 O O . ASP A 1 199 ? 7.793 19.609 17.609 1 96.62 199 ASP A O 1
ATOM 1548 N N . PRO A 1 200 ? 8.531 20.344 15.617 1 92.25 200 PRO A N 1
ATOM 1549 C CA . PRO A 1 200 ? 9.047 19.016 15.266 1 92.25 200 PRO A CA 1
ATOM 1550 C C . PRO A 1 200 ? 10.281 18.625 16.078 1 92.25 200 PRO A C 1
ATOM 1552 O O . PRO A 1 200 ? 11.047 19.5 16.5 1 92.25 200 PRO A O 1
ATOM 1555 N N . LYS A 1 201 ? 10.406 17.344 16.281 1 91.62 201 LYS A N 1
ATOM 1556 C CA . LYS A 1 201 ? 11.609 16.844 16.953 1 91.62 201 LYS A CA 1
ATOM 1557 C C . LYS A 1 201 ? 12.828 16.969 16.047 1 91.62 201 LYS A C 1
ATOM 1559 O O . LYS A 1 201 ? 12.773 16.594 14.875 1 91.62 201 LYS A O 1
ATOM 1564 N N . GLY A 1 202 ? 13.898 17.469 16.594 1 89.44 202 GLY A N 1
ATOM 1565 C CA . GLY A 1 202 ? 15.117 17.609 15.812 1 89.44 202 GLY A CA 1
ATOM 1566 C C . GLY A 1 202 ? 15.078 18.797 14.867 1 89.44 202 GLY A C 1
ATOM 1567 O O . GLY A 1 202 ? 14.391 19.797 15.141 1 89.44 202 GLY A O 1
ATOM 1568 N N . ILE A 1 203 ? 15.914 18.828 13.852 1 91.25 203 ILE A N 1
ATOM 1569 C CA . ILE A 1 203 ? 15.969 19.906 12.859 1 91.25 203 ILE A CA 1
ATOM 1570 C C . ILE A 1 203 ? 14.719 19.859 11.977 1 91.25 203 ILE A C 1
ATOM 1572 O O . ILE A 1 203 ? 14.383 18.797 11.43 1 91.25 203 ILE A O 1
ATOM 1576 N N . PRO A 1 204 ? 14.016 21 11.93 1 93.31 204 PRO A N 1
ATOM 1577 C CA . PRO A 1 204 ? 12.805 21 11.109 1 93.31 204 PRO A CA 1
ATOM 1578 C C . PRO A 1 204 ? 13.078 20.641 9.656 1 93.31 204 PRO A C 1
ATOM 1580 O O . PRO A 1 204 ? 14.102 21.031 9.094 1 93.31 204 PRO A O 1
ATOM 1583 N N . ASN A 1 205 ? 12.109 19.969 9.07 1 89.25 205 ASN A N 1
ATOM 1584 C CA . ASN A 1 205 ? 12.195 19.609 7.656 1 89.25 205 ASN A CA 1
ATOM 1585 C C . ASN A 1 205 ? 11.414 20.594 6.781 1 89.25 205 ASN A C 1
ATOM 1587 O O . ASN A 1 205 ? 11.617 20.641 5.566 1 89.25 205 ASN A O 1
ATOM 1591 N N . ASN A 1 206 ? 10.523 21.375 7.414 1 92.69 206 ASN A N 1
ATOM 1592 C CA . ASN A 1 206 ? 9.656 22.281 6.672 1 92.69 206 ASN A CA 1
ATOM 1593 C C . ASN A 1 206 ? 10.164 23.719 6.715 1 92.69 206 ASN A C 1
ATOM 1595 O O . ASN A 1 206 ? 10.852 24.109 7.664 1 92.69 206 ASN A O 1
ATOM 1599 N N . LEU A 1 207 ? 9.836 24.469 5.789 1 95.88 207 LEU A N 1
ATOM 1600 C CA . LEU A 1 207 ? 10.344 25.812 5.527 1 95.88 207 LEU A CA 1
ATOM 1601 C C . LEU A 1 207 ? 10.086 26.734 6.719 1 95.88 207 LEU A C 1
ATOM 1603 O O . LEU A 1 207 ? 11.016 27.312 7.27 1 95.88 207 LEU A O 1
ATOM 1607 N N . MET A 1 208 ? 8.852 26.766 7.172 1 97.06 208 MET A N 1
ATOM 1608 C CA . MET A 1 208 ? 8.438 27.844 8.07 1 97.06 208 MET A CA 1
ATOM 1609 C C . MET A 1 208 ? 8.984 27.625 9.477 1 97.06 208 MET A C 1
ATOM 1611 O O . MET A 1 208 ? 9.523 28.531 10.102 1 97.06 208 MET A O 1
ATOM 1615 N N . PRO A 1 209 ? 8.859 26.344 9.977 1 96.75 209 PRO A N 1
ATOM 1616 C CA . PRO A 1 209 ? 9.477 26.156 11.297 1 96.75 209 PRO A CA 1
ATOM 1617 C C . PRO A 1 209 ? 10.992 26.312 11.258 1 96.75 209 PRO A C 1
ATOM 1619 O O . PRO A 1 209 ? 11.594 26.766 12.234 1 96.75 209 PRO A O 1
ATOM 1622 N N . TYR A 1 210 ? 11.625 25.969 10.172 1 97.06 210 TYR A N 1
ATOM 1623 C CA . TYR A 1 210 ? 13.062 26.188 10.031 1 97.06 210 TYR A CA 1
ATOM 1624 C C . TYR A 1 210 ? 13.391 27.688 10.047 1 97.06 210 TYR A C 1
ATOM 1626 O O . TYR A 1 210 ? 14.289 28.125 10.766 1 97.06 210 TYR A O 1
ATOM 1634 N N . MET A 1 211 ? 12.672 28.391 9.297 1 97.62 211 MET A N 1
ATOM 1635 C CA . MET A 1 211 ? 12.867 29.828 9.164 1 97.62 211 MET A CA 1
ATOM 1636 C C . MET A 1 211 ? 12.711 30.531 10.508 1 97.62 211 MET A C 1
ATOM 1638 O O . MET A 1 211 ? 13.492 31.422 10.844 1 97.62 211 MET A O 1
ATOM 1642 N N . SER A 1 212 ? 11.695 30.203 11.234 1 97.62 212 SER A N 1
ATOM 1643 C CA . SER A 1 212 ? 11.484 30.828 12.531 1 97.62 212 SER A CA 1
ATOM 1644 C C . SER A 1 212 ? 12.641 30.547 13.492 1 97.62 212 SER A C 1
ATOM 1646 O O . SER A 1 212 ? 13.008 31.391 14.297 1 97.62 212 SER A O 1
ATOM 1648 N N . GLN A 1 213 ? 13.242 29.328 13.398 1 97.5 213 GLN A N 1
ATOM 1649 C CA . GLN A 1 213 ? 14.375 28.969 14.258 1 97.5 213 GLN A CA 1
ATOM 1650 C C . GLN A 1 213 ? 15.633 29.734 13.852 1 97.5 213 GLN A C 1
ATOM 1652 O O . GLN A 1 213 ? 16.453 30.078 14.703 1 97.5 213 GLN A O 1
ATOM 1657 N N . VAL A 1 214 ? 15.773 30.016 12.578 1 98.12 214 VAL A N 1
ATOM 1658 C CA . VAL A 1 214 ? 16.859 30.875 12.133 1 98.12 214 VAL A CA 1
ATOM 1659 C C . VAL A 1 214 ? 16.672 32.281 12.703 1 98.12 214 VAL A C 1
ATOM 1661 O O . VAL A 1 214 ? 17.625 32.906 13.172 1 98.12 214 VAL A O 1
ATOM 1664 N N . ALA A 1 215 ? 15.484 32.75 12.695 1 98.12 215 ALA A N 1
ATOM 1665 C CA . ALA A 1 215 ? 15.148 34.125 13.125 1 98.12 215 ALA A CA 1
ATOM 1666 C C . ALA A 1 215 ? 15.508 34.344 14.586 1 98.12 215 ALA A C 1
ATOM 1668 O O . ALA A 1 215 ? 15.914 35.438 14.984 1 98.12 215 ALA A O 1
ATOM 1669 N N . ILE A 1 216 ? 15.398 33.281 15.438 1 97.06 216 ILE A N 1
ATOM 1670 C CA . ILE A 1 216 ? 15.664 33.469 16.859 1 97.06 216 ILE A CA 1
ATOM 1671 C C . ILE A 1 216 ? 17.094 33.031 17.172 1 97.06 216 ILE A C 1
ATOM 1673 O O . ILE A 1 216 ? 17.484 32.938 18.344 1 97.06 216 ILE A O 1
ATOM 1677 N N . GLY A 1 217 ? 17.812 32.594 16.156 1 96.75 217 GLY A N 1
ATOM 1678 C CA . GLY A 1 217 ? 19.234 32.344 16.297 1 96.75 217 GLY A CA 1
ATOM 1679 C C . GLY A 1 217 ? 19.531 30.891 16.672 1 96.75 217 GLY A C 1
ATOM 1680 O O . GLY A 1 217 ? 20.672 30.547 16.953 1 96.75 217 GLY A O 1
ATOM 1681 N N . LYS A 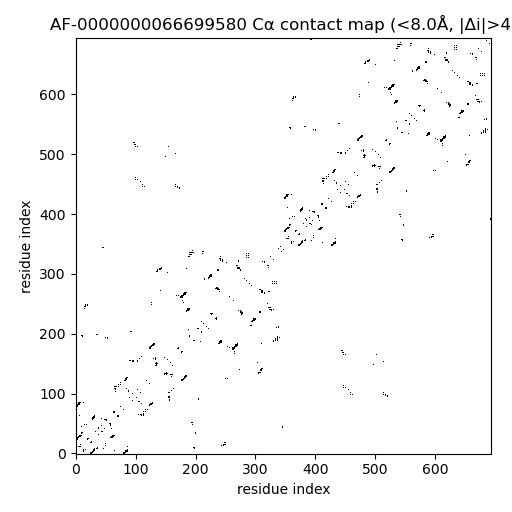1 218 ? 18.562 29.969 16.609 1 96.19 218 LYS A N 1
ATOM 1682 C CA . LYS A 1 218 ? 18.766 28.562 16.938 1 96.19 218 LYS A CA 1
ATOM 1683 C C . LYS A 1 218 ? 19.453 27.844 15.781 1 96.19 218 LYS A C 1
ATOM 1685 O O . LYS A 1 218 ? 20.156 26.844 15.992 1 96.19 218 LYS A O 1
ATOM 1690 N N . LEU A 1 219 ? 19.125 28.172 14.555 1 97 219 LEU A N 1
ATOM 1691 C CA . LEU A 1 219 ? 19.766 27.656 13.352 1 97 219 LEU A CA 1
ATOM 1692 C C . LEU A 1 219 ? 20.516 28.781 12.625 1 97 219 LEU A C 1
ATOM 1694 O O . LEU A 1 219 ? 20.094 29.922 12.641 1 97 219 LEU A O 1
ATOM 1698 N N . PRO A 1 220 ? 21.594 28.438 12.047 1 97.19 220 PRO A N 1
ATOM 1699 C CA . PRO A 1 220 ? 22.469 29.5 11.547 1 97.19 220 PRO A CA 1
ATOM 1700 C C . PRO A 1 220 ? 21.969 30.109 10.25 1 97.19 220 PRO A C 1
ATOM 1702 O O . PRO A 1 220 ? 22.141 31.312 10.031 1 97.19 220 PRO A O 1
ATOM 1705 N N . VAL A 1 221 ? 21.484 29.281 9.359 1 97.88 221 VAL A N 1
ATOM 1706 C CA . VAL A 1 221 ? 21.156 29.766 8.023 1 97.88 221 VAL A CA 1
ATOM 1707 C C . VAL A 1 221 ? 20.016 28.938 7.441 1 97.88 221 VAL A C 1
ATOM 1709 O O . VAL A 1 221 ? 19.859 27.75 7.777 1 97.88 221 VAL A O 1
ATOM 1712 N N . LEU A 1 222 ? 19.125 29.547 6.668 1 98.06 222 LEU A N 1
ATOM 1713 C CA . LEU A 1 222 ? 18.094 28.859 5.906 1 98.06 222 LEU A CA 1
ATOM 1714 C C . LEU A 1 222 ? 18.609 28.484 4.52 1 98.06 222 LEU A C 1
ATOM 1716 O O . LEU A 1 222 ? 19 29.359 3.74 1 98.06 222 LEU A O 1
ATOM 1720 N N . TYR A 1 223 ? 18.547 27.219 4.23 1 96.06 223 TYR A N 1
ATOM 1721 C CA . TYR A 1 223 ? 18.953 26.766 2.906 1 96.06 223 TYR A CA 1
ATOM 1722 C C . TYR A 1 223 ? 17.781 26.828 1.928 1 96.06 223 TYR A C 1
ATOM 1724 O O . TYR A 1 223 ? 16.688 26.328 2.219 1 96.06 223 TYR A O 1
ATOM 1732 N N . ILE A 1 224 ? 18 27.516 0.814 1 97.19 224 ILE A N 1
ATOM 1733 C CA . ILE A 1 224 ? 17.016 27.578 -0.269 1 97.19 224 ILE A CA 1
ATOM 1734 C C . ILE A 1 224 ? 17.328 26.484 -1.296 1 97.19 224 ILE A C 1
ATOM 1736 O O . ILE A 1 224 ? 18.344 26.562 -2.006 1 97.19 224 ILE A O 1
ATOM 1740 N N . PHE A 1 225 ? 16.469 25.516 -1.373 1 94.75 225 PHE A N 1
ATOM 1741 C CA . PHE A 1 225 ? 16.688 24.359 -2.246 1 94.75 225 PHE A CA 1
ATOM 1742 C C . PHE A 1 225 ? 16.172 24.656 -3.652 1 94.75 225 PHE A C 1
ATOM 1744 O O . PHE A 1 225 ? 14.961 24.609 -3.895 1 94.75 225 PHE A O 1
ATOM 1751 N N . GLY A 1 226 ? 17.062 24.875 -4.547 1 93.81 226 GLY A N 1
ATOM 1752 C CA . GLY A 1 226 ? 16.703 25.141 -5.926 1 93.81 226 GLY A CA 1
ATOM 1753 C C . GLY A 1 226 ? 16.391 26.609 -6.188 1 93.81 226 GLY A C 1
ATOM 1754 O O . GLY A 1 226 ? 15.5 27.172 -5.555 1 93.81 226 GLY A O 1
ATOM 1755 N N . THR A 1 227 ? 17.109 27.188 -7.125 1 95.69 227 THR A N 1
ATOM 1756 C CA . THR A 1 227 ? 16.906 28.594 -7.461 1 95.69 227 THR A CA 1
ATOM 1757 C C . THR A 1 227 ? 16.797 28.781 -8.969 1 95.69 227 THR A C 1
ATOM 1759 O O . THR A 1 227 ? 16.891 29.906 -9.477 1 95.69 227 THR A O 1
ATOM 1762 N N . GLU A 1 228 ? 16.562 27.688 -9.648 1 96 228 GLU A N 1
ATOM 1763 C CA . GLU A 1 228 ? 16.484 27.734 -11.102 1 96 228 GLU A CA 1
ATOM 1764 C C . GLU A 1 228 ? 15.234 27.047 -11.625 1 96 228 GLU A C 1
ATOM 1766 O O . GLU A 1 228 ? 15.227 26.516 -12.734 1 96 228 GLU A O 1
ATOM 1771 N N . PHE A 1 229 ? 14.273 26.953 -10.766 1 95.69 229 PHE A N 1
ATOM 1772 C CA . PHE A 1 229 ? 12.992 26.422 -11.219 1 95.69 229 PHE A CA 1
ATOM 1773 C C . PHE A 1 229 ? 12.328 27.391 -12.203 1 95.69 229 PHE A C 1
ATOM 1775 O O . PHE A 1 229 ? 12.672 28.562 -12.25 1 95.69 229 PHE A O 1
ATOM 1782 N N . ASP A 1 230 ? 11.398 26.844 -13.016 1 94.44 230 ASP A N 1
ATOM 1783 C CA . ASP A 1 230 ? 10.609 27.672 -13.922 1 94.44 230 ASP A CA 1
ATOM 1784 C C . ASP A 1 230 ? 9.492 28.391 -13.172 1 94.44 230 ASP A C 1
ATOM 1786 O O . ASP A 1 230 ? 8.312 28.109 -13.391 1 94.44 230 ASP A O 1
ATOM 1790 N N . THR A 1 231 ? 9.914 29.281 -12.258 1 96.69 231 THR A N 1
ATOM 1791 C CA . THR A 1 231 ? 9.039 30.141 -11.461 1 96.69 231 THR A CA 1
ATOM 1792 C C . THR A 1 231 ? 9.484 31.594 -11.523 1 96.69 231 THR A C 1
ATOM 1794 O O . THR A 1 231 ? 10.547 31.891 -12.078 1 96.69 231 THR A O 1
ATOM 1797 N N . ALA A 1 232 ? 8.719 32.5 -11.062 1 95.31 232 ALA A N 1
ATOM 1798 C CA . ALA A 1 232 ? 8.953 33.938 -11.219 1 95.31 232 ALA A CA 1
ATOM 1799 C C . ALA A 1 232 ? 10.32 34.344 -10.664 1 95.31 232 ALA A C 1
ATOM 1801 O O . ALA A 1 232 ? 10.992 35.188 -11.227 1 95.31 232 ALA A O 1
ATOM 1802 N N . ASP A 1 233 ? 10.727 33.688 -9.547 1 97.56 233 ASP A N 1
ATOM 1803 C CA . ASP A 1 233 ? 11.992 34.094 -8.945 1 97.56 233 ASP A CA 1
ATOM 1804 C C . ASP A 1 233 ? 12.953 32.906 -8.844 1 97.56 233 ASP A C 1
ATOM 1806 O O . ASP A 1 233 ? 13.938 32.969 -8.102 1 97.56 233 ASP A O 1
ATOM 1810 N N . GLY A 1 234 ? 12.578 31.859 -9.5 1 97.31 234 GLY A N 1
ATOM 1811 C CA . GLY A 1 234 ? 13.461 30.703 -9.594 1 97.31 234 GLY A CA 1
ATOM 1812 C C . GLY A 1 234 ? 13.305 29.75 -8.43 1 97.31 234 GLY A C 1
ATOM 1813 O O . GLY A 1 234 ? 13.812 28.625 -8.477 1 97.31 234 GLY A O 1
ATOM 1814 N N . THR A 1 235 ? 12.594 30.078 -7.402 1 97.88 235 THR A N 1
ATOM 1815 C CA . THR A 1 235 ? 12.469 29.234 -6.227 1 97.88 235 THR A CA 1
ATOM 1816 C C . THR A 1 235 ? 11.125 28.5 -6.227 1 97.88 235 THR A C 1
ATOM 1818 O O . THR A 1 235 ? 10.25 28.812 -7.035 1 97.88 235 THR A O 1
ATOM 1821 N N . GLY A 1 236 ? 11.016 27.484 -5.402 1 96.94 236 GLY A N 1
ATOM 1822 C CA . GLY A 1 236 ? 9.805 26.672 -5.367 1 96.94 236 GLY A CA 1
ATOM 1823 C C . GLY A 1 236 ? 8.57 27.453 -4.961 1 96.94 236 GLY A C 1
ATOM 1824 O O . GLY A 1 236 ? 8.648 28.328 -4.094 1 96.94 236 GLY A O 1
ATOM 1825 N N . VAL A 1 237 ? 7.465 27.172 -5.59 1 98 237 VAL A N 1
ATOM 1826 C CA . VAL A 1 237 ? 6.188 27.812 -5.309 1 98 237 VAL A CA 1
ATOM 1827 C C . VAL A 1 237 ? 5.211 26.797 -4.73 1 98 237 VAL A C 1
ATOM 1829 O O . VAL A 1 237 ? 5 25.734 -5.309 1 98 237 VAL A O 1
ATOM 1832 N N . ARG A 1 238 ? 4.68 27.062 -3.566 1 98 238 ARG A N 1
ATOM 1833 C CA . ARG A 1 238 ? 3.725 26.188 -2.904 1 98 238 ARG A CA 1
ATOM 1834 C C . ARG A 1 238 ? 2.492 26.953 -2.443 1 98 238 ARG A C 1
ATOM 1836 O O . ARG A 1 238 ? 2.57 28.156 -2.182 1 98 238 ARG A O 1
ATOM 1843 N N . ASP A 1 239 ? 1.387 26.297 -2.436 1 98.56 239 ASP A N 1
ATOM 1844 C CA . ASP A 1 239 ? 0.177 26.766 -1.768 1 98.56 239 ASP A CA 1
ATOM 1845 C C . ASP A 1 239 ? 0.257 26.531 -0.26 1 98.56 239 ASP A C 1
ATOM 1847 O O . ASP A 1 239 ? 0.009 25.422 0.215 1 98.56 239 ASP A O 1
ATOM 1851 N N . TYR A 1 240 ? 0.604 27.609 0.46 1 98.56 240 TYR A N 1
ATOM 1852 C CA . TYR A 1 240 ? 0.652 27.5 1.914 1 98.56 240 TYR A CA 1
ATOM 1853 C C . TYR A 1 240 ? -0.705 27.828 2.529 1 98.56 240 TYR A C 1
ATOM 1855 O O . TYR A 1 240 ? -1.384 28.766 2.094 1 98.56 240 TYR A O 1
ATOM 1863 N N . ILE A 1 241 ? -1.097 27.031 3.525 1 98.75 241 ILE A N 1
ATOM 1864 C CA . ILE A 1 241 ? -2.389 27.203 4.18 1 98.75 241 ILE A CA 1
ATOM 1865 C C . ILE A 1 241 ? -2.186 27.375 5.684 1 98.75 241 ILE A C 1
ATOM 1867 O O . ILE A 1 241 ? -1.393 26.656 6.293 1 98.75 241 ILE A O 1
ATOM 1871 N N . HIS A 1 242 ? -2.84 28.375 6.262 1 98.88 242 HIS A N 1
ATOM 1872 C CA . HIS A 1 242 ? -2.783 28.562 7.707 1 98.88 242 HIS A CA 1
ATOM 1873 C C . HIS A 1 242 ? -3.355 27.344 8.445 1 98.88 242 HIS A C 1
ATOM 1875 O O . HIS A 1 242 ? -4.449 26.875 8.117 1 98.88 242 HIS A O 1
ATOM 1881 N N . VAL A 1 243 ? -2.709 26.875 9.453 1 98.88 243 VAL A N 1
ATOM 1882 C CA . VAL A 1 243 ? -3.047 25.625 10.133 1 98.88 243 VAL A CA 1
ATOM 1883 C C . VAL A 1 243 ? -4.438 25.734 10.75 1 98.88 243 VAL A C 1
ATOM 1885 O O . VAL A 1 243 ? -5.18 24.75 10.812 1 98.88 243 VAL A O 1
ATOM 1888 N N . VAL A 1 244 ? -4.84 26.875 11.234 1 98.94 244 VAL A N 1
ATOM 1889 C CA . VAL A 1 244 ? -6.16 27.062 11.828 1 98.94 244 VAL A CA 1
ATOM 1890 C C . VAL A 1 244 ? -7.234 26.891 10.758 1 98.94 244 VAL A C 1
ATOM 1892 O O . VAL A 1 244 ? -8.273 26.266 11.008 1 98.94 244 VAL A O 1
ATOM 1895 N N . ASP A 1 245 ? -7 27.484 9.555 1 98.88 245 ASP A N 1
ATOM 1896 C CA . ASP A 1 245 ? -7.918 27.266 8.438 1 98.88 245 ASP A CA 1
ATOM 1897 C C . ASP A 1 245 ? -8.008 25.781 8.086 1 98.88 245 ASP A C 1
ATOM 1899 O O . ASP A 1 245 ? -9.102 25.25 7.852 1 98.88 245 ASP A O 1
ATOM 1903 N N . LEU A 1 246 ? -6.859 25.141 8.008 1 98.88 246 LEU A N 1
ATOM 1904 C CA . LEU A 1 246 ? -6.836 23.703 7.73 1 98.88 246 LEU A CA 1
ATOM 1905 C C . LEU A 1 246 ? -7.656 22.938 8.758 1 98.88 246 LEU A C 1
ATOM 1907 O O . LEU A 1 246 ? -8.438 22.062 8.398 1 98.88 246 LEU A O 1
ATOM 1911 N N . ALA A 1 247 ? -7.453 23.219 10.047 1 98.94 247 ALA A N 1
ATOM 1912 C CA . ALA A 1 247 ? -8.18 22.562 11.133 1 98.94 247 ALA A CA 1
ATOM 1913 C C . ALA A 1 247 ? -9.688 22.766 10.977 1 98.94 247 ALA A C 1
ATOM 1915 O O . ALA A 1 247 ? -10.461 21.812 11.148 1 98.94 247 ALA A O 1
ATOM 1916 N N . ARG A 1 248 ? -10.086 23.969 10.633 1 98.81 248 ARG A N 1
ATOM 1917 C CA . ARG A 1 248 ? -11.5 24.25 10.414 1 98.81 248 ARG A CA 1
ATOM 1918 C C . ARG A 1 248 ? -12.055 23.453 9.234 1 98.81 248 ARG A C 1
ATOM 1920 O O . ARG A 1 248 ? -13.242 23.125 9.203 1 98.81 248 ARG A O 1
ATOM 1927 N N . GLY A 1 249 ? -11.164 23.156 8.266 1 98.88 249 GLY A N 1
ATOM 1928 C CA . GLY A 1 249 ? -11.555 22.281 7.18 1 98.88 249 GLY A CA 1
ATOM 1929 C C . GLY A 1 249 ? -11.984 20.906 7.652 1 98.88 249 GLY A C 1
ATOM 1930 O O . GLY A 1 249 ? -12.891 20.297 7.078 1 98.88 249 GLY A O 1
ATOM 1931 N N . HIS A 1 250 ? -11.359 20.359 8.68 1 98.81 250 HIS A N 1
ATOM 1932 C CA . HIS A 1 250 ? -11.742 19.078 9.258 1 98.81 250 HIS A CA 1
ATOM 1933 C C . HIS A 1 250 ? -13.109 19.156 9.922 1 98.81 250 HIS A C 1
ATOM 1935 O O . HIS A 1 250 ? -13.898 18.219 9.852 1 98.81 250 HIS A O 1
ATOM 1941 N N . VAL A 1 251 ? -13.359 20.297 10.625 1 98.62 251 VAL A N 1
ATOM 1942 C CA . VAL A 1 251 ? -14.664 20.5 11.234 1 98.62 251 VAL A CA 1
ATOM 1943 C C . VAL A 1 251 ? -15.742 20.516 10.148 1 98.62 251 VAL A C 1
ATOM 1945 O O . VAL A 1 251 ? -16.766 19.844 10.281 1 98.62 251 VAL A O 1
ATOM 1948 N N . ALA A 1 252 ? -15.477 21.25 9.078 1 98.62 252 ALA A N 1
ATOM 1949 C CA . ALA A 1 252 ? -16.422 21.328 7.969 1 98.62 252 ALA A CA 1
ATOM 1950 C C . ALA A 1 252 ? -16.672 19.953 7.355 1 98.62 252 ALA A C 1
ATOM 1952 O O . ALA A 1 252 ? -17.812 19.625 6.996 1 98.62 252 ALA A O 1
ATOM 1953 N N . ALA A 1 253 ? -15.609 19.172 7.207 1 98.25 253 ALA A N 1
ATOM 1954 C CA . ALA A 1 253 ? -15.727 17.828 6.645 1 98.25 253 ALA A CA 1
ATOM 1955 C C . ALA A 1 253 ? -16.594 16.938 7.523 1 98.25 253 ALA A C 1
ATOM 1957 O O . ALA A 1 253 ? -17.453 16.203 7.02 1 98.25 253 ALA A O 1
ATOM 1958 N N . PHE A 1 254 ? -16.375 16.984 8.844 1 97 254 PHE A N 1
ATOM 1959 C CA . PHE A 1 254 ? -17.172 16.141 9.734 1 97 254 PHE A CA 1
ATOM 1960 C C . PHE A 1 254 ? -18.625 16.594 9.781 1 97 254 PHE A C 1
ATOM 1962 O O . PHE A 1 254 ? -19.531 15.781 9.891 1 97 254 PHE A O 1
ATOM 1969 N N . ASN A 1 255 ? -18.859 17.984 9.758 1 96.94 255 ASN A N 1
ATOM 1970 C CA . ASN A 1 255 ? -20.219 18.5 9.633 1 96.94 255 ASN A CA 1
ATOM 1971 C C . ASN A 1 255 ? -20.922 17.938 8.406 1 96.94 255 ASN A C 1
ATOM 1973 O O . ASN A 1 255 ? -22.094 17.578 8.477 1 96.94 255 ASN A O 1
ATOM 1977 N N . HIS A 1 256 ? -20.172 17.906 7.348 1 97.06 256 HIS A N 1
ATOM 1978 C CA . HIS A 1 256 ? -20.703 17.375 6.094 1 97.06 256 HIS A CA 1
ATOM 1979 C C . HIS A 1 256 ? -21.078 15.906 6.234 1 97.06 256 HIS A C 1
ATOM 1981 O O . HIS A 1 256 ? -22.156 15.492 5.789 1 97.06 256 HIS A O 1
ATOM 1987 N N . LEU A 1 257 ? -20.234 15.086 6.887 1 95.25 257 LEU A N 1
ATOM 1988 C CA . LEU A 1 257 ? -20.516 13.672 7.098 1 95.25 257 LEU A CA 1
ATOM 1989 C C . LEU A 1 257 ? -21.75 13.477 7.965 1 95.25 257 LEU A C 1
ATOM 1991 O O . LEU A 1 257 ? -22.516 12.531 7.766 1 95.25 257 LEU A O 1
ATOM 1995 N N . ASN A 1 258 ? -21.953 14.344 8.93 1 91.69 258 ASN A N 1
ATOM 1996 C CA . ASN A 1 258 ? -23.109 14.258 9.812 1 91.69 258 ASN A CA 1
ATOM 1997 C C . ASN A 1 258 ? -24.406 14.555 9.078 1 91.69 258 ASN A C 1
ATOM 1999 O O . ASN A 1 258 ? -25.453 14.023 9.422 1 91.69 258 ASN A O 1
ATOM 2003 N N . LYS A 1 259 ? -24.266 15.383 8.102 1 91.06 259 LYS A N 1
ATOM 2004 C CA . LYS A 1 259 ? -25.453 15.789 7.359 1 91.06 259 LYS A CA 1
ATOM 2005 C C . LYS A 1 259 ? -25.766 14.805 6.238 1 91.06 259 LYS A C 1
ATOM 2007 O O . LYS A 1 259 ? -26.938 14.594 5.895 1 91.06 259 LYS A O 1
ATOM 2012 N N . GLN A 1 260 ? -24.75 14.305 5.676 1 85.19 260 GLN A N 1
ATOM 2013 C CA . GLN A 1 260 ? -24.906 13.422 4.523 1 85.19 260 GLN A CA 1
ATOM 2014 C C . GLN A 1 260 ? -24.469 12 4.859 1 85.19 260 GLN A C 1
ATOM 2016 O O . GLN A 1 260 ? -23.266 11.719 4.945 1 85.19 260 GLN A O 1
ATOM 2021 N N . GLN A 1 261 ? -25.484 11.141 4.926 1 82.31 261 GLN A N 1
ATOM 2022 C CA . GLN A 1 261 ? -25.172 9.727 5.137 1 82.31 261 GLN A CA 1
ATOM 2023 C C . GLN A 1 261 ? -24.984 9 3.809 1 82.31 261 GLN A C 1
ATOM 2025 O O . GLN A 1 261 ? -25.5 9.445 2.775 1 82.31 261 GLN A O 1
ATOM 2030 N N . ASN A 1 262 ? -24.141 7.996 3.709 1 87.19 262 ASN A N 1
ATOM 2031 C CA . ASN A 1 262 ? -23.875 7.148 2.551 1 87.19 262 ASN A CA 1
ATOM 2032 C C . ASN A 1 262 ? -23.234 7.941 1.414 1 87.19 262 ASN A C 1
ATOM 2034 O O . ASN A 1 262 ? -23.641 7.82 0.259 1 87.19 262 ASN A O 1
ATOM 2038 N N . CYS A 1 263 ? -22.328 8.805 1.805 1 91.44 263 CYS A N 1
ATOM 2039 C CA . CYS A 1 263 ? -21.672 9.625 0.791 1 91.44 263 CYS A CA 1
ATOM 2040 C C . CYS A 1 263 ? -20.547 8.859 0.102 1 91.44 263 CYS A C 1
ATOM 2042 O O . CYS A 1 263 ? -20.016 9.305 -0.919 1 91.44 263 CYS A O 1
ATOM 2044 N N . GLY A 1 264 ? -20.266 7.641 0.499 1 95.81 264 GLY A N 1
ATOM 2045 C CA . GLY A 1 264 ? -19.141 6.918 -0.063 1 95.81 264 GLY A CA 1
ATOM 2046 C C . GLY A 1 264 ? -17.797 7.559 0.255 1 95.81 264 GLY A C 1
ATOM 2047 O O . GLY A 1 264 ? -17.484 7.824 1.419 1 95.81 264 GLY A O 1
ATOM 2048 N N . CYS A 1 265 ? -17.047 7.801 -0.748 1 98 265 CYS A N 1
ATOM 2049 C CA . CYS A 1 265 ? -15.727 8.406 -0.586 1 98 265 CYS A CA 1
ATOM 2050 C C . CYS A 1 265 ? -15.609 9.695 -1.4 1 98 265 CYS A C 1
ATOM 2052 O O . CYS A 1 265 ? -15.812 9.68 -2.615 1 98 265 CYS A O 1
ATOM 2054 N N . GLU A 1 266 ? -15.367 10.797 -0.729 1 98.19 266 GLU A N 1
ATOM 2055 C CA . GLU A 1 266 ? -15.195 12.094 -1.371 1 98.19 266 GLU A CA 1
ATOM 2056 C C . GLU A 1 266 ? -13.797 12.656 -1.112 1 98.19 266 GLU A C 1
ATOM 2058 O O . GLU A 1 266 ? -13.195 12.375 -0.075 1 98.19 266 GLU A O 1
ATOM 2063 N N . VAL A 1 267 ? -13.258 13.43 -2.059 1 98.69 267 VAL A N 1
ATOM 2064 C CA . VAL A 1 267 ? -11.922 14 -1.962 1 98.69 267 VAL A CA 1
ATOM 2065 C C . VAL A 1 267 ? -12 15.523 -2.078 1 98.69 267 VAL A C 1
ATOM 2067 O O . VAL A 1 267 ? -12.703 16.047 -2.941 1 98.69 267 VAL A O 1
ATOM 2070 N N . TYR A 1 268 ? -11.266 16.234 -1.218 1 98.81 268 TYR A N 1
ATOM 2071 C CA . TYR A 1 268 ? -11.227 17.688 -1.278 1 98.81 268 TYR A CA 1
ATOM 2072 C C . TYR A 1 268 ? -9.797 18.203 -1.133 1 98.81 268 TYR A C 1
ATOM 2074 O O . TYR A 1 268 ? -9.039 17.703 -0.3 1 98.81 268 TYR A O 1
ATOM 2082 N N . ASN A 1 269 ? -9.43 19.172 -1.961 1 98.81 269 ASN A N 1
ATOM 2083 C CA . ASN A 1 269 ? -8.227 19.969 -1.739 1 98.81 269 ASN A CA 1
ATOM 2084 C C . ASN A 1 269 ? -8.438 21.016 -0.656 1 98.81 269 ASN A C 1
ATOM 2086 O O . ASN A 1 269 ? -9.453 21.719 -0.657 1 98.81 269 ASN A O 1
ATOM 2090 N N . LEU A 1 270 ? -7.559 21.047 0.266 1 98.81 270 LEU A N 1
ATOM 2091 C CA . LEU A 1 270 ? -7.555 22.141 1.24 1 98.81 270 LEU A CA 1
ATOM 2092 C C . LEU A 1 270 ? -6.34 23.047 1.046 1 98.81 270 LEU A C 1
ATOM 2094 O O . LEU A 1 270 ? -5.234 22.703 1.476 1 98.81 270 LEU A O 1
ATOM 2098 N N . GLY A 1 271 ? -6.453 24.125 0.479 1 98.56 271 GLY A N 1
ATOM 2099 C CA . GLY A 1 271 ? -5.469 25.156 0.205 1 98.56 271 GLY A CA 1
ATOM 2100 C C . GLY A 1 271 ? -6.082 26.516 -0.049 1 98.56 271 GLY A C 1
ATOM 2101 O O . GLY A 1 271 ? -7.301 26.688 0.057 1 98.56 271 GLY A O 1
ATOM 2102 N N . THR A 1 272 ? -5.258 27.484 -0.308 1 98.06 272 THR A N 1
ATOM 2103 C CA . THR A 1 272 ? -5.727 28.844 -0.533 1 98.06 272 THR A CA 1
ATOM 2104 C C . THR A 1 272 ? -5.996 29.078 -2.016 1 98.06 272 THR A C 1
ATOM 2106 O O . THR A 1 272 ? -6.746 29.984 -2.377 1 98.06 272 THR A O 1
ATOM 2109 N N . GLY A 1 273 ? -5.332 28.328 -2.836 1 98.06 273 GLY A N 1
ATOM 2110 C CA . GLY A 1 273 ? -5.379 28.562 -4.27 1 98.06 273 GLY A CA 1
ATOM 2111 C C . GLY A 1 273 ? -4.336 29.547 -4.754 1 98.06 273 GLY A C 1
ATOM 2112 O O . GLY A 1 273 ? -4.25 29.828 -5.949 1 98.06 273 GLY A O 1
ATOM 2113 N N . LYS A 1 274 ? -3.586 30.016 -3.832 1 97.5 274 LYS A N 1
ATOM 2114 C CA . LYS A 1 274 ? -2.52 30.969 -4.156 1 97.5 274 LYS A CA 1
ATOM 2115 C C . LYS A 1 274 ? -1.149 30.375 -3.836 1 97.5 274 LYS A C 1
ATOM 2117 O O . LYS A 1 274 ? -0.936 29.844 -2.742 1 97.5 274 LYS A O 1
ATOM 2122 N N . GLY A 1 275 ? -0.232 30.438 -4.812 1 97.88 275 GLY A N 1
ATOM 2123 C CA . GLY A 1 275 ? 1.134 29.984 -4.602 1 97.88 275 GLY A CA 1
ATOM 2124 C C . GLY A 1 275 ? 2.064 31.094 -4.141 1 97.88 275 GLY A C 1
ATOM 2125 O O . GLY A 1 275 ? 1.947 32.25 -4.586 1 97.88 275 GLY A O 1
ATOM 2126 N N . TYR A 1 276 ? 2.955 30.719 -3.242 1 98.25 276 TYR A N 1
ATOM 2127 C CA . TYR A 1 276 ? 4.027 31.609 -2.818 1 98.25 276 TYR A CA 1
ATOM 2128 C C . TYR A 1 276 ? 5.391 30.938 -2.994 1 98.25 276 TYR A C 1
ATOM 2130 O O . TYR A 1 276 ? 5.551 29.75 -2.695 1 98.25 276 TYR A O 1
ATOM 2138 N N . SER A 1 277 ? 6.324 31.719 -3.533 1 98.12 277 SER A N 1
ATOM 2139 C CA . SER A 1 277 ? 7.688 31.203 -3.658 1 98.12 277 SER A CA 1
ATOM 2140 C C . SER A 1 277 ? 8.406 31.219 -2.314 1 98.12 277 SER A C 1
ATOM 2142 O O . SER A 1 277 ? 7.93 31.828 -1.355 1 98.12 277 SER A O 1
ATOM 2144 N N . VAL A 1 278 ? 9.531 30.516 -2.287 1 98.25 278 VAL A N 1
ATOM 2145 C CA . VAL A 1 278 ? 10.336 30.484 -1.069 1 98.25 278 VAL A CA 1
ATOM 2146 C C . VAL A 1 278 ? 10.773 31.906 -0.707 1 98.25 278 VAL A C 1
ATOM 2148 O O . VAL A 1 278 ? 10.695 32.312 0.457 1 98.25 278 VAL A O 1
ATOM 2151 N N . LEU A 1 279 ? 11.148 32.688 -1.693 1 98.31 279 LEU A N 1
ATOM 2152 C CA . LEU A 1 279 ? 11.625 34.031 -1.447 1 98.31 279 LEU A CA 1
ATOM 2153 C C . LEU A 1 279 ? 10.492 34.938 -0.976 1 98.31 279 LEU A C 1
ATOM 2155 O O . LEU A 1 279 ? 10.695 35.812 -0.141 1 98.31 279 LEU A O 1
ATOM 2159 N N . GLU A 1 280 ? 9.312 34.719 -1.537 1 98.25 280 GLU A N 1
ATOM 2160 C CA . GLU A 1 280 ? 8.148 35.469 -1.062 1 98.25 280 GLU A CA 1
ATOM 2161 C C . GLU A 1 280 ? 7.848 35.156 0.4 1 98.25 280 GLU A C 1
ATOM 2163 O O . GLU A 1 280 ? 7.492 36.031 1.174 1 98.25 280 GLU A O 1
ATOM 2168 N N . MET A 1 281 ? 7.992 33.906 0.76 1 98.56 281 MET A N 1
ATOM 2169 C CA . MET A 1 281 ? 7.766 33.5 2.143 1 98.56 281 MET A CA 1
ATOM 2170 C C . MET A 1 281 ? 8.781 34.125 3.076 1 98.56 281 MET A C 1
ATOM 2172 O O . MET A 1 281 ? 8.43 34.594 4.172 1 98.56 281 MET A O 1
ATOM 2176 N N . ILE A 1 282 ? 10.023 34.156 2.67 1 98.56 282 ILE A N 1
ATOM 2177 C CA . ILE A 1 282 ? 11.086 34.75 3.465 1 98.56 282 ILE A CA 1
ATOM 2178 C C . ILE A 1 282 ? 10.812 36.25 3.67 1 98.56 282 ILE A C 1
ATOM 2180 O O . ILE A 1 282 ? 10.867 36.75 4.797 1 98.56 282 ILE A O 1
ATOM 2184 N N . ALA A 1 283 ? 10.477 36.906 2.609 1 98.56 283 ALA A N 1
ATOM 2185 C CA . ALA A 1 283 ? 10.195 38.344 2.678 1 98.56 283 ALA A CA 1
ATOM 2186 C C . ALA A 1 283 ? 9.031 38.625 3.617 1 98.56 283 ALA A C 1
ATOM 2188 O O . ALA A 1 283 ? 9.078 39.562 4.41 1 98.56 283 ALA A O 1
ATOM 2189 N N . ALA A 1 284 ? 7.969 37.844 3.463 1 98.69 284 ALA A N 1
ATOM 2190 C CA . ALA A 1 284 ? 6.789 38.031 4.301 1 98.69 284 ALA A CA 1
ATOM 2191 C C . ALA A 1 284 ? 7.113 37.781 5.77 1 98.69 284 ALA A C 1
ATOM 2193 O O . ALA A 1 284 ? 6.625 38.5 6.648 1 98.69 284 ALA A O 1
ATOM 2194 N N . PHE A 1 285 ? 7.883 36.781 6.031 1 98.75 285 PHE A N 1
ATOM 2195 C CA . PHE A 1 285 ? 8.234 36.469 7.406 1 98.75 285 PHE A CA 1
ATOM 2196 C C . PHE A 1 285 ? 9.133 37.531 8.008 1 98.75 285 PHE A C 1
ATOM 2198 O O . PHE A 1 285 ? 8.984 37.875 9.18 1 98.75 285 PHE A O 1
ATOM 2205 N N . GLU A 1 286 ? 10.078 38.062 7.203 1 98.75 286 GLU A N 1
ATOM 2206 C CA . GLU A 1 286 ? 10.93 39.156 7.672 1 98.75 286 GLU A CA 1
ATOM 2207 C C . GLU A 1 286 ? 10.102 40.375 8.039 1 98.75 286 GLU A C 1
ATOM 2209 O O . GLU A 1 286 ? 10.359 41.031 9.055 1 98.75 286 GLU A O 1
ATOM 2214 N N . LYS A 1 287 ? 9.172 40.594 7.227 1 98.5 287 LYS A N 1
ATOM 2215 C CA . LYS A 1 287 ? 8.289 41.719 7.492 1 98.5 287 LYS A CA 1
ATOM 2216 C C . LYS A 1 287 ? 7.516 41.531 8.797 1 98.5 287 LYS A C 1
ATOM 2218 O O . LYS A 1 287 ? 7.414 42.469 9.609 1 98.5 287 LYS A O 1
ATOM 2223 N N . ALA A 1 288 ? 6.949 40.375 9.008 1 98.06 288 ALA A N 1
ATOM 2224 C CA . ALA A 1 288 ? 6.105 40.062 10.156 1 98.06 288 ALA A CA 1
ATOM 2225 C C . ALA A 1 288 ? 6.926 40 11.438 1 98.06 288 ALA A C 1
ATOM 2227 O O . ALA A 1 288 ? 6.457 40.406 12.508 1 98.06 288 ALA A O 1
ATOM 2228 N N . SER A 1 289 ? 8.117 39.531 11.375 1 98.06 289 SER A N 1
ATOM 2229 C CA . SER A 1 289 ? 8.922 39.25 12.562 1 98.06 289 SER A CA 1
ATOM 2230 C C . SER A 1 289 ? 9.836 40.438 12.891 1 98.06 289 SER A C 1
ATOM 2232 O O . SER A 1 289 ? 10.312 40.562 14.016 1 98.06 289 SER A O 1
ATOM 2234 N N . GLY A 1 290 ? 10.141 41.188 11.844 1 98 290 GLY A N 1
ATOM 2235 C CA . GLY A 1 290 ? 11.141 42.25 11.992 1 98 290 GLY A CA 1
ATOM 2236 C C . GLY A 1 290 ? 12.562 41.719 12.023 1 98 290 GLY A C 1
ATOM 2237 O O . GLY A 1 290 ? 13.492 42.438 12.344 1 98 290 GLY A O 1
ATOM 2238 N N . GLN A 1 291 ? 12.727 40.469 11.734 1 97.88 291 GLN A N 1
ATOM 2239 C CA . GLN A 1 291 ? 14.031 39.812 11.742 1 97.88 291 GLN A CA 1
ATOM 2240 C C . GLN A 1 291 ? 14.547 39.594 10.328 1 97.88 291 GLN A C 1
ATOM 2242 O O . GLN A 1 291 ? 13.758 39.406 9.398 1 97.88 291 GLN A O 1
ATOM 2247 N N . GLN A 1 292 ? 15.828 39.656 10.164 1 97.19 292 GLN A N 1
ATOM 2248 C CA . GLN A 1 292 ? 16.453 39.25 8.906 1 97.19 292 GLN A CA 1
ATOM 2249 C C . GLN A 1 292 ? 16.781 37.781 8.898 1 97.19 292 GLN A C 1
ATOM 2251 O O . GLN A 1 292 ? 17.266 37.219 9.891 1 97.19 292 GLN A O 1
ATOM 2256 N N . ILE A 1 293 ? 16.484 37.125 7.801 1 98.38 293 ILE A N 1
ATOM 2257 C CA . ILE A 1 293 ? 16.734 35.688 7.676 1 98.38 293 ILE A CA 1
ATOM 2258 C C . ILE A 1 293 ? 17.953 35.438 6.789 1 98.38 293 ILE A C 1
ATOM 2260 O O . ILE A 1 293 ? 17.922 35.719 5.59 1 98.38 293 ILE A O 1
ATOM 2264 N N . LYS A 1 294 ? 19.047 34.969 7.34 1 98.19 294 LYS A N 1
ATOM 2265 C CA . LYS A 1 294 ? 20.219 34.594 6.555 1 98.19 294 LYS A CA 1
ATOM 2266 C C . LYS A 1 294 ? 19.922 33.375 5.688 1 98.19 294 LYS A C 1
ATOM 2268 O O . LYS A 1 294 ? 19.391 32.375 6.176 1 98.19 294 LYS A O 1
ATOM 2273 N N . THR A 1 295 ? 20.219 33.469 4.402 1 98.25 295 THR A N 1
ATOM 2274 C CA . THR A 1 295 ? 19.891 32.406 3.482 1 98.25 295 THR A CA 1
ATOM 2275 C C . THR A 1 295 ? 21.141 31.953 2.719 1 98.25 295 THR A C 1
ATOM 2277 O O . THR A 1 295 ? 22.094 32.719 2.566 1 98.25 295 THR A O 1
ATOM 2280 N N . GLU A 1 296 ? 21.203 30.688 2.375 1 98.12 296 GLU A N 1
ATOM 2281 C CA . GLU A 1 296 ? 22.188 30.109 1.46 1 98.12 296 GLU A CA 1
ATOM 2282 C C . GLU A 1 296 ? 21.5 29.25 0.397 1 98.12 296 GLU A C 1
ATOM 2284 O O . GLU A 1 296 ? 20.594 28.469 0.706 1 98.12 296 GLU A O 1
ATOM 2289 N N . ASN A 1 297 ? 21.938 29.469 -0.851 1 97 297 ASN A N 1
ATOM 2290 C CA . ASN A 1 297 ? 21.375 28.672 -1.938 1 97 297 ASN A CA 1
ATOM 2291 C C . ASN A 1 297 ? 22.016 27.297 -2.016 1 97 297 ASN A C 1
ATOM 2293 O O . ASN A 1 297 ? 23.203 27.156 -1.758 1 97 297 ASN A O 1
ATOM 2297 N N . THR A 1 298 ? 21.234 26.344 -2.271 1 95.25 298 THR A N 1
ATOM 2298 C CA . THR A 1 298 ? 21.719 24.984 -2.486 1 95.25 298 THR A CA 1
ATOM 2299 C C . THR A 1 298 ? 20.938 24.297 -3.6 1 95.25 298 THR A C 1
ATOM 2301 O O . THR A 1 298 ? 20.031 24.891 -4.18 1 95.25 298 THR A O 1
ATOM 2304 N N . PHE A 1 299 ? 21.328 23.094 -4.02 1 93.31 299 PHE A N 1
ATOM 2305 C CA . PHE A 1 299 ? 20.672 22.328 -5.074 1 93.31 299 PHE A CA 1
ATOM 2306 C C . PHE A 1 299 ? 19.281 21.859 -4.621 1 93.31 299 PHE A C 1
ATOM 2308 O O . PHE A 1 299 ? 19.047 21.703 -3.424 1 93.31 299 PHE A O 1
ATOM 2315 N N . PRO A 1 300 ? 18.453 21.781 -5.609 1 91.12 300 PRO A N 1
ATOM 2316 C CA . PRO A 1 300 ? 17.156 21.203 -5.234 1 91.12 300 PRO A CA 1
ATOM 2317 C C . PRO A 1 300 ? 17.281 19.812 -4.621 1 91.12 300 PRO A C 1
ATOM 2319 O O . PRO A 1 300 ? 18.281 19.109 -4.867 1 91.12 300 PRO A O 1
ATOM 2322 N N . ARG A 1 301 ? 16.344 19.484 -3.779 1 85.31 301 ARG A N 1
ATOM 2323 C CA . ARG A 1 301 ? 16.25 18.125 -3.258 1 85.31 301 ARG A CA 1
ATOM 2324 C C . ARG A 1 301 ? 15.641 17.172 -4.289 1 85.31 301 ARG A C 1
ATOM 2326 O O . ARG A 1 301 ? 14.875 17.609 -5.156 1 85.31 301 ARG A O 1
ATOM 2333 N N . THR A 1 302 ? 15.945 15.859 -4.176 1 80.75 302 THR A N 1
ATOM 2334 C CA . THR A 1 302 ? 15.352 14.875 -5.062 1 80.75 302 THR A CA 1
ATOM 2335 C C . THR A 1 302 ? 13.836 14.844 -4.898 1 80.75 302 THR A C 1
ATOM 2337 O O . THR A 1 302 ? 13.328 14.742 -3.779 1 80.75 302 THR A O 1
ATOM 2340 N N . GLY A 1 303 ? 13.117 15.086 -5.961 1 80.06 303 GLY A N 1
ATOM 2341 C CA . GLY A 1 303 ? 11.672 14.961 -5.918 1 80.06 303 GLY A CA 1
ATOM 2342 C C . GLY A 1 303 ? 10.961 16.297 -5.773 1 80.06 303 GLY A C 1
ATOM 2343 O O . GLY A 1 303 ? 9.734 16.359 -5.805 1 80.06 303 GLY A O 1
ATOM 2344 N N . ASP A 1 304 ? 11.75 17.391 -5.676 1 87.31 304 ASP A N 1
ATOM 2345 C CA . ASP A 1 304 ? 11.117 18.688 -5.504 1 87.31 304 ASP A CA 1
ATOM 2346 C C . ASP A 1 304 ? 10.352 19.094 -6.762 1 87.31 304 ASP A C 1
ATOM 2348 O O . ASP A 1 304 ? 10.812 18.859 -7.879 1 87.31 304 ASP A O 1
ATOM 2352 N N . VAL A 1 305 ? 9.234 19.641 -6.555 1 90.88 305 VAL A N 1
ATOM 2353 C CA . VAL A 1 305 ? 8.383 20.156 -7.629 1 90.88 305 VAL A CA 1
ATOM 2354 C C . VAL A 1 305 ? 8.5 21.672 -7.695 1 90.88 305 VAL A C 1
ATOM 2356 O O . VAL A 1 305 ? 8.633 22.344 -6.664 1 90.88 305 VAL A O 1
ATOM 2359 N N . ALA A 1 306 ? 8.438 22.234 -8.883 1 94.81 306 ALA A N 1
ATOM 2360 C CA . ALA A 1 306 ? 8.641 23.672 -9.094 1 94.81 306 ALA A CA 1
ATOM 2361 C C . ALA A 1 306 ? 7.473 24.469 -8.531 1 94.81 306 ALA A C 1
ATOM 2363 O O . ALA A 1 306 ? 7.672 25.438 -7.789 1 94.81 306 ALA A O 1
ATOM 2364 N N . CYS A 1 307 ? 6.27 24.078 -8.914 1 96.69 307 CYS A N 1
ATOM 2365 C CA . CYS A 1 307 ? 5.09 24.875 -8.562 1 96.69 307 CYS A CA 1
ATOM 2366 C C . CYS A 1 307 ? 3.898 23.969 -8.273 1 96.69 307 CYS A C 1
ATOM 2368 O O . CYS A 1 307 ? 3.59 23.062 -9.062 1 96.69 307 CYS A O 1
ATOM 2370 N N . ILE A 1 308 ? 3.246 24.188 -7.164 1 96.81 308 ILE A N 1
ATOM 2371 C CA . ILE A 1 308 ? 2.057 23.406 -6.816 1 96.81 308 ILE A CA 1
ATOM 2372 C C . ILE A 1 308 ? 1.09 24.297 -6.023 1 96.81 308 ILE A C 1
ATOM 2374 O O . ILE A 1 308 ? 1.445 24.812 -4.965 1 96.81 308 ILE A O 1
ATOM 2378 N N . TYR A 1 309 ? -0.104 24.531 -6.547 1 98.31 309 TYR A N 1
ATOM 2379 C CA . TYR A 1 309 ? -1.195 25.172 -5.82 1 98.31 309 TYR A CA 1
ATOM 2380 C C . TYR A 1 309 ? -2.547 24.688 -6.324 1 98.31 309 TYR A C 1
ATOM 2382 O O . TYR A 1 309 ? -2.668 24.25 -7.473 1 98.31 309 TYR A O 1
ATOM 2390 N N . CYS A 1 310 ? -3.547 24.703 -5.477 1 98.31 310 CYS A N 1
ATOM 2391 C CA . CYS A 1 310 ? -4.766 23.969 -5.793 1 98.31 310 CYS A CA 1
ATOM 2392 C C . CYS A 1 310 ? -5.887 24.906 -6.199 1 98.31 310 CYS A C 1
ATOM 2394 O O . CYS A 1 310 ? -5.746 26.125 -6.082 1 98.31 310 CYS A O 1
ATOM 2396 N N . ASP A 1 311 ? -6.898 24.375 -6.875 1 98.5 311 ASP A N 1
ATOM 2397 C CA . ASP A 1 311 ? -8.227 24.984 -6.945 1 98.5 311 ASP A CA 1
ATOM 2398 C C . ASP A 1 311 ? -9.055 24.625 -5.715 1 98.5 311 ASP A C 1
ATOM 2400 O O . ASP A 1 311 ? -9.461 23.469 -5.543 1 98.5 311 ASP A O 1
ATOM 2404 N N . PRO A 1 312 ? -9.289 25.578 -4.863 1 97.94 312 PRO A N 1
ATOM 2405 C CA . PRO A 1 312 ? -9.969 25.281 -3.6 1 97.94 312 PRO A CA 1
ATOM 2406 C C . PRO A 1 312 ? -11.492 25.297 -3.73 1 97.94 312 PRO A C 1
ATOM 2408 O O . PRO A 1 312 ? -12.203 25.172 -2.729 1 97.94 312 PRO A O 1
ATOM 2411 N N . LEU A 1 313 ? -12.039 25.391 -4.852 1 98.19 313 LEU A N 1
ATOM 2412 C CA . LEU A 1 313 ? -13.445 25.703 -5.098 1 98.19 313 LEU A CA 1
ATOM 2413 C C . LEU A 1 313 ? -14.344 24.578 -4.602 1 98.19 313 LEU A C 1
ATOM 2415 O O . LEU A 1 313 ? -15.43 24.828 -4.078 1 98.19 313 LEU A O 1
ATOM 2419 N N . LEU A 1 314 ? -13.992 23.312 -4.773 1 98.5 314 LEU A N 1
ATOM 2420 C CA . LEU A 1 314 ? -14.852 22.188 -4.426 1 98.5 314 LEU A CA 1
ATOM 2421 C C . LEU A 1 314 ? -15.172 22.188 -2.936 1 98.5 314 LEU A C 1
ATOM 2423 O O . LEU A 1 314 ? -16.328 21.969 -2.543 1 98.5 314 LEU A O 1
ATOM 2427 N N . ALA A 1 315 ? -14.18 22.422 -2.096 1 98.56 315 ALA A N 1
ATOM 2428 C CA . ALA A 1 315 ? -14.398 22.469 -0.652 1 98.56 315 ALA A CA 1
ATOM 2429 C C . ALA A 1 315 ? -15.344 23.609 -0.279 1 98.56 315 ALA A C 1
ATOM 2431 O O . ALA A 1 315 ? -16.188 23.453 0.607 1 98.56 315 ALA A O 1
ATOM 2432 N N . ALA A 1 316 ? -15.172 24.734 -0.954 1 98.25 316 ALA A N 1
ATOM 2433 C CA . ALA A 1 316 ? -16.062 25.875 -0.705 1 98.25 316 ALA A CA 1
ATOM 2434 C C . ALA A 1 316 ? -17.5 25.516 -1.049 1 98.25 316 ALA A C 1
ATOM 2436 O O . ALA A 1 316 ? -18.422 25.828 -0.29 1 98.25 316 ALA A O 1
ATOM 2437 N N . GLN A 1 317 ? -17.688 24.844 -2.137 1 98 317 GLN A N 1
ATOM 2438 C CA . GLN A 1 317 ? -19.016 24.547 -2.652 1 98 317 GLN A CA 1
ATOM 2439 C C . GLN A 1 317 ? -19.688 23.438 -1.854 1 98 317 GLN A C 1
ATOM 2441 O O . GLN A 1 317 ? -20.875 23.516 -1.531 1 98 317 GLN A O 1
ATOM 2446 N N . LYS A 1 318 ? -18.984 22.406 -1.46 1 97.31 318 LYS A N 1
ATOM 2447 C CA . LYS A 1 318 ? -19.594 21.188 -0.912 1 97.31 318 LYS A CA 1
ATOM 2448 C C . LYS A 1 318 ? -19.516 21.188 0.612 1 97.31 318 LYS A C 1
ATOM 2450 O O . LYS A 1 318 ? -20.406 20.656 1.279 1 97.31 318 LYS A O 1
ATOM 2455 N N . LEU A 1 319 ? -18.453 21.766 1.149 1 97.94 319 LEU A N 1
ATOM 2456 C CA . LEU A 1 319 ? -18.25 21.719 2.594 1 97.94 319 LEU A CA 1
ATOM 2457 C C . LEU A 1 319 ? -18.594 23.047 3.24 1 97.94 319 LEU A C 1
ATOM 2459 O O . LEU A 1 319 ? -18.672 23.156 4.469 1 97.94 319 LEU A O 1
ATOM 2463 N N . GLY A 1 320 ? -18.734 24.094 2.436 1 97.69 320 GLY A N 1
ATOM 2464 C CA . GLY A 1 320 ? -18.906 25.422 2.988 1 97.69 320 GLY A CA 1
ATOM 2465 C C . GLY A 1 320 ? -17.656 25.953 3.67 1 97.69 320 GLY A C 1
ATOM 2466 O O . GLY A 1 320 ? -17.75 26.656 4.676 1 97.69 320 GLY A O 1
ATOM 2467 N N . TRP A 1 321 ? -16.5 25.547 3.236 1 98.12 321 TRP A N 1
ATOM 2468 C CA . TRP A 1 321 ? -15.227 25.875 3.854 1 98.12 321 TRP A CA 1
ATOM 2469 C C . TRP A 1 321 ? -14.359 26.703 2.906 1 98.12 321 TRP A C 1
ATOM 2471 O O . TRP A 1 321 ? -14.258 26.391 1.72 1 98.12 321 TRP A O 1
ATOM 2481 N N . LYS A 1 322 ? -13.758 27.75 3.402 1 98.06 322 LYS A N 1
ATOM 2482 C CA . LYS A 1 322 ? -12.758 28.562 2.713 1 98.06 322 LYS A CA 1
ATOM 2483 C C . LYS A 1 322 ? -11.703 29.094 3.686 1 98.06 322 LYS A C 1
ATOM 2485 O O . LYS A 1 322 ? -11.984 29.266 4.875 1 98.06 322 LYS A O 1
ATOM 2490 N N . CYS A 1 323 ? -10.531 29.344 3.164 1 98.25 323 CYS A N 1
ATOM 2491 C CA . CYS A 1 323 ? -9.484 29.938 3.99 1 98.25 323 CYS A CA 1
ATOM 2492 C C . CYS A 1 323 ? -9.828 31.375 4.355 1 98.25 323 CYS A C 1
ATOM 2494 O O . CYS A 1 323 ? -10.352 32.125 3.527 1 98.25 323 CYS A O 1
ATOM 2496 N N . GLU A 1 324 ? -9.539 31.688 5.605 1 98.12 324 GLU A N 1
ATOM 2497 C CA . GLU A 1 324 ? -9.781 33.062 6.082 1 98.12 324 GLU A CA 1
ATOM 2498 C C . GLU A 1 324 ? -8.469 33.812 6.281 1 98.12 324 GLU A C 1
ATOM 2500 O O . GLU A 1 324 ? -8.453 35.031 6.297 1 98.12 324 GLU A O 1
ATOM 2505 N N . TYR A 1 325 ? -7.41 33.094 6.4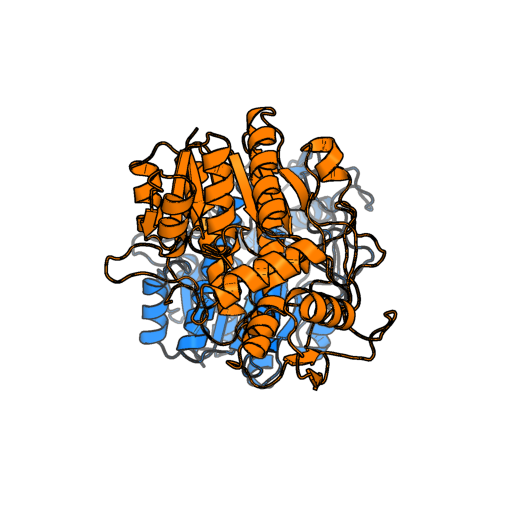26 1 98.19 325 TYR A N 1
ATOM 2506 C CA . TYR A 1 325 ? -6.113 33.688 6.711 1 98.19 325 TYR A CA 1
ATOM 2507 C C . TYR A 1 325 ? -5.207 33.656 5.488 1 98.19 325 TYR A C 1
ATOM 2509 O O . TYR A 1 325 ? -5.289 32.719 4.684 1 98.19 325 TYR A O 1
ATOM 2517 N N . GLY A 1 326 ? -4.391 34.688 5.367 1 97.19 326 GLY A N 1
ATOM 2518 C CA . GLY A 1 326 ? -3.4 34.75 4.305 1 97.19 326 GLY A CA 1
ATOM 2519 C C . GLY A 1 326 ? -1.973 34.688 4.816 1 97.19 326 GLY A C 1
ATOM 2520 O O . GLY A 1 326 ? -1.724 34.25 5.941 1 97.19 326 GLY A O 1
ATOM 2521 N N . LEU A 1 327 ? -1.077 35.094 3.908 1 98.12 327 LEU A N 1
ATOM 2522 C CA . LEU A 1 327 ? 0.357 35 4.16 1 98.12 327 LEU A CA 1
ATOM 2523 C C . LEU A 1 327 ? 0.747 35.812 5.395 1 98.12 327 LEU A C 1
ATOM 2525 O O . LEU A 1 327 ? 1.585 35.375 6.188 1 98.12 327 LEU A O 1
ATOM 2529 N N . GLU A 1 328 ? 0.115 36.906 5.57 1 97.88 328 GLU A N 1
ATOM 2530 C CA . GLU A 1 328 ? 0.439 37.781 6.699 1 97.88 328 GLU A CA 1
ATOM 2531 C C . GLU A 1 328 ? 0.127 37.094 8.023 1 97.88 328 GLU A C 1
ATOM 2533 O O . GLU A 1 328 ? 0.972 37.062 8.922 1 97.88 328 GLU A O 1
ATOM 2538 N N . GLU A 1 329 ? -1.104 36.594 8.133 1 98.56 329 GLU A N 1
ATOM 2539 C CA . GLU A 1 329 ? -1.502 35.906 9.359 1 98.56 329 GLU A CA 1
ATOM 2540 C C . GLU A 1 329 ? -0.643 34.656 9.602 1 98.56 329 GLU A C 1
ATOM 2542 O O . GLU A 1 329 ? -0.293 34.344 10.742 1 98.56 329 GLU A O 1
ATOM 2547 N N . MET A 1 330 ? -0.279 33.938 8.523 1 98.75 330 MET A N 1
ATOM 2548 C CA . MET A 1 330 ? 0.583 32.75 8.633 1 98.75 330 MET A CA 1
ATOM 2549 C C . MET A 1 330 ? 1.898 33.125 9.32 1 98.75 330 MET A C 1
ATOM 2551 O O . MET A 1 330 ? 2.32 32.438 10.25 1 98.75 330 MET A O 1
ATOM 2555 N N . CYS A 1 331 ? 2.459 34.219 8.898 1 98.75 331 CYS A N 1
ATOM 2556 C CA . CYS A 1 331 ? 3.764 34.625 9.398 1 98.75 331 CYS A CA 1
ATOM 2557 C C . CYS A 1 331 ? 3.652 35.219 10.805 1 98.75 331 CYS A C 1
ATOM 2559 O O . CYS A 1 331 ? 4.449 34.875 11.68 1 98.75 331 CYS A O 1
ATOM 2561 N N . LEU A 1 332 ? 2.637 36.031 11.047 1 98.75 332 LEU A N 1
ATOM 2562 C CA . LEU A 1 332 ? 2.461 36.688 12.352 1 98.75 332 LEU A CA 1
ATOM 2563 C C . LEU A 1 332 ? 2.225 35.625 13.438 1 98.75 332 LEU A C 1
ATOM 2565 O O . LEU A 1 332 ? 2.814 35.719 14.516 1 98.75 332 LEU A O 1
ATOM 2569 N N . ASP A 1 333 ? 1.381 34.719 13.141 1 98.88 333 ASP A N 1
ATOM 2570 C CA . ASP A 1 333 ? 1.014 33.719 14.141 1 98.88 333 ASP A CA 1
ATOM 2571 C C . ASP A 1 333 ? 2.174 32.75 14.414 1 98.88 333 ASP A C 1
ATOM 2573 O O . ASP A 1 333 ? 2.381 32.344 15.555 1 98.88 333 ASP A O 1
ATOM 2577 N N . LEU A 1 334 ? 2.91 32.406 13.336 1 98.75 334 LEU A N 1
ATOM 2578 C CA . LEU A 1 334 ? 4.102 31.578 13.555 1 98.75 334 LEU A CA 1
ATOM 2579 C C . LEU A 1 334 ? 5.105 32.312 14.438 1 98.75 334 LEU A C 1
ATOM 2581 O O . LEU A 1 334 ? 5.691 31.719 15.344 1 98.75 334 LEU A O 1
ATOM 2585 N N . TRP A 1 335 ? 5.309 33.625 14.141 1 98.69 335 TRP A N 1
ATOM 2586 C CA . TRP A 1 335 ? 6.289 34.406 14.883 1 98.69 335 TRP A CA 1
ATOM 2587 C C . TRP A 1 335 ? 5.863 34.562 16.344 1 98.69 335 TRP A C 1
ATOM 2589 O O . TRP A 1 335 ? 6.691 34.438 17.25 1 98.69 335 TRP A O 1
ATOM 2599 N N . ASN A 1 336 ? 4.566 34.812 16.562 1 98.75 336 ASN A N 1
ATOM 2600 C CA . ASN A 1 336 ? 4.031 34.906 17.922 1 98.75 336 ASN A CA 1
ATOM 2601 C C . ASN A 1 336 ? 4.293 33.625 18.688 1 98.75 336 ASN A C 1
ATOM 2603 O O . ASN A 1 336 ? 4.703 33.656 19.859 1 98.75 336 ASN A O 1
ATOM 2607 N N . TRP A 1 337 ? 4.07 32.469 18.047 1 98.75 337 TRP A N 1
ATOM 2608 C CA . TRP A 1 337 ? 4.34 31.156 18.641 1 98.75 337 TRP A CA 1
ATOM 2609 C C . TRP A 1 337 ? 5.816 31.016 18.984 1 98.75 337 TRP A C 1
ATOM 2611 O O . TRP A 1 337 ? 6.164 30.625 20.109 1 98.75 337 TRP A O 1
ATOM 2621 N N . GLN A 1 338 ? 6.668 31.344 18.016 1 98.44 338 GLN A N 1
ATOM 2622 C CA . GLN A 1 338 ? 8.102 31.125 18.203 1 98.44 338 GLN A CA 1
ATOM 2623 C C . GLN A 1 338 ? 8.656 32 19.312 1 98.44 338 GLN A C 1
ATOM 2625 O O . GLN A 1 338 ? 9.438 31.547 20.156 1 98.44 338 GLN A O 1
ATOM 2630 N N . VAL A 1 339 ? 8.219 33.25 19.359 1 98.06 339 VAL A N 1
ATOM 2631 C CA . VAL A 1 339 ? 8.711 34.219 20.359 1 98.06 339 VAL A CA 1
ATOM 2632 C C . VAL A 1 339 ? 8.281 33.781 21.75 1 98.06 339 VAL A C 1
ATOM 2634 O O . VAL A 1 339 ? 9.07 33.844 22.703 1 98.06 339 VAL A O 1
ATOM 2637 N N . LYS A 1 340 ? 7.062 33.312 21.859 1 98.25 340 LYS A N 1
ATOM 2638 C CA . LYS A 1 340 ? 6.52 32.906 23.156 1 98.25 340 LYS A CA 1
ATOM 2639 C C . LYS A 1 340 ? 7.07 31.562 23.578 1 98.25 340 LYS A C 1
ATOM 2641 O O . LYS A 1 340 ? 7.027 31.219 24.766 1 98.25 340 LYS A O 1
ATOM 2646 N N . ASN A 1 341 ? 7.535 30.797 22.625 1 98.31 341 ASN A N 1
ATOM 2647 C CA . ASN A 1 341 ? 8.055 29.453 22.875 1 98.31 341 ASN A CA 1
ATOM 2648 C C . ASN A 1 341 ? 9.398 29.234 22.172 1 98.31 341 ASN A C 1
ATOM 2650 O O . ASN A 1 341 ? 9.508 28.391 21.281 1 98.31 341 ASN A O 1
ATOM 2654 N N . PRO A 1 342 ? 10.438 29.891 22.594 1 97.38 342 PRO A N 1
ATOM 2655 C CA . PRO A 1 342 ? 11.727 29.812 21.906 1 97.38 342 PRO A CA 1
ATOM 2656 C C . PRO A 1 342 ? 12.266 28.391 21.812 1 97.38 342 PRO A C 1
ATOM 2658 O O . PRO A 1 342 ? 13.016 28.062 20.891 1 97.38 342 PRO A O 1
ATOM 2661 N N . ASN A 1 343 ? 11.875 27.516 22.766 1 96.5 343 ASN A N 1
ATOM 2662 C CA . ASN A 1 343 ? 12.289 26.125 22.734 1 96.5 343 ASN A CA 1
ATOM 2663 C C . ASN A 1 343 ? 11.109 25.188 22.484 1 96.5 343 ASN A C 1
ATOM 2665 O O . ASN A 1 343 ? 11.062 24.078 23.016 1 96.5 343 ASN A O 1
ATOM 2669 N N . GLY A 1 344 ? 10.109 25.734 21.719 1 97.12 344 GLY A N 1
ATOM 2670 C CA . GLY A 1 344 ? 8.922 24.938 21.438 1 97.12 344 GLY A CA 1
ATOM 2671 C C . GLY A 1 344 ? 8.125 24.609 22.688 1 97.12 344 GLY A C 1
ATOM 2672 O O . GLY A 1 344 ? 7.953 25.453 23.562 1 97.12 344 GLY A O 1
ATOM 2673 N N . TYR A 1 345 ? 7.621 23.422 22.734 1 97.62 345 TYR A N 1
ATOM 2674 C CA . TYR A 1 345 ? 6.734 23.016 23.828 1 97.62 345 TYR A CA 1
ATOM 2675 C C . TYR A 1 345 ? 7.523 22.766 25.109 1 97.62 345 TYR A C 1
ATOM 2677 O O . TYR A 1 345 ? 6.938 22.609 26.188 1 97.62 345 TYR A O 1
ATOM 2685 N N . LEU A 1 346 ? 8.797 22.766 25.016 1 93.81 346 LEU A N 1
ATOM 2686 C CA . LEU A 1 346 ? 9.633 22.594 26.203 1 93.81 346 LEU A CA 1
ATOM 2687 C C . LEU A 1 346 ? 9.883 23.938 26.875 1 93.81 346 LEU A C 1
ATOM 2689 O O . LEU A 1 346 ? 10.594 24.016 27.875 1 93.81 346 LEU A O 1
ATOM 2693 N N . SER A 1 347 ? 9.422 24.984 26.25 1 92.94 347 SER A N 1
ATOM 2694 C CA . SER A 1 347 ? 9.531 26.328 26.828 1 92.94 347 SER A CA 1
ATOM 2695 C C . SER A 1 347 ? 8.594 26.484 28.031 1 92.94 347 SER A C 1
ATOM 2697 O O . SER A 1 347 ? 7.559 25.812 28.109 1 92.94 347 SER A O 1
ATOM 2699 N N . MET B 1 1 ? 23.547 -22.156 -1.285 1 87.69 1 MET B N 1
ATOM 2700 C CA . MET B 1 1 ? 22.688 -21.016 -0.984 1 87.69 1 MET B CA 1
ATOM 2701 C C . MET B 1 1 ? 21.297 -21.484 -0.583 1 87.69 1 MET B C 1
ATOM 2703 O O . MET B 1 1 ? 20.734 -22.375 -1.21 1 87.69 1 MET B O 1
ATOM 2707 N N . ARG B 1 2 ? 20.797 -21.078 0.518 1 96.19 2 ARG B N 1
ATOM 2708 C CA . ARG B 1 2 ? 19.484 -21.469 1.017 1 96.19 2 ARG B CA 1
ATOM 2709 C C . ARG B 1 2 ? 18.453 -20.375 0.776 1 96.19 2 ARG B C 1
ATOM 2711 O O . ARG B 1 2 ? 18.625 -19.234 1.206 1 96.19 2 ARG B O 1
ATOM 2718 N N . ILE B 1 3 ? 17.375 -20.75 0.076 1 98.38 3 ILE B N 1
ATOM 2719 C CA . ILE B 1 3 ? 16.312 -19.812 -0.314 1 98.38 3 ILE B CA 1
ATOM 2720 C C . ILE B 1 3 ? 15.102 -20 0.591 1 98.38 3 ILE B C 1
ATOM 2722 O O . ILE B 1 3 ? 14.633 -21.125 0.786 1 98.38 3 ILE B O 1
ATOM 2726 N N . LEU B 1 4 ? 14.672 -18.922 1.25 1 98.88 4 LEU B N 1
ATOM 2727 C CA . LEU B 1 4 ? 13.391 -18.938 1.937 1 98.88 4 LEU B CA 1
ATOM 2728 C C . LEU B 1 4 ? 12.242 -18.75 0.946 1 98.88 4 LEU B C 1
ATOM 2730 O O . LEU B 1 4 ? 12.172 -17.75 0.243 1 98.88 4 LEU B O 1
ATOM 2734 N N . LEU B 1 5 ? 11.367 -19.734 0.851 1 98.94 5 LEU B N 1
ATOM 2735 C CA . LEU B 1 5 ? 10.234 -19.719 -0.068 1 98.94 5 LEU B CA 1
ATOM 2736 C C . LEU B 1 5 ? 8.922 -19.562 0.691 1 98.94 5 LEU B C 1
ATOM 2738 O O . LEU B 1 5 ? 8.477 -20.5 1.357 1 98.94 5 LEU B O 1
ATOM 2742 N N . THR B 1 6 ? 8.312 -18.344 0.611 1 98.94 6 THR B N 1
ATOM 2743 C CA . THR B 1 6 ? 7.031 -18.141 1.272 1 98.94 6 THR B CA 1
ATOM 2744 C C . THR B 1 6 ? 5.879 -18.531 0.354 1 98.94 6 THR B C 1
ATOM 2746 O O . THR B 1 6 ? 5.984 -18.406 -0.869 1 98.94 6 THR B O 1
ATOM 2749 N N . GLY B 1 7 ? 4.715 -18.984 0.986 1 98.75 7 GLY B N 1
ATOM 2750 C CA . GLY B 1 7 ? 3.629 -19.5 0.168 1 98.75 7 GLY B CA 1
ATOM 2751 C C . GLY B 1 7 ? 3.99 -20.781 -0.547 1 98.75 7 GLY B C 1
ATOM 2752 O O . GLY B 1 7 ? 3.488 -21.062 -1.641 1 98.75 7 GLY B O 1
ATOM 2753 N N . ALA B 1 8 ? 4.809 -21.594 0.07 1 98.88 8 ALA B N 1
ATOM 2754 C CA . ALA B 1 8 ? 5.484 -22.688 -0.607 1 98.88 8 ALA B CA 1
ATOM 2755 C C . ALA B 1 8 ? 4.535 -23.859 -0.834 1 98.88 8 ALA B C 1
ATOM 2757 O O . ALA B 1 8 ? 4.742 -24.672 -1.738 1 98.88 8 ALA B O 1
ATOM 2758 N N . ALA B 1 9 ? 3.484 -23.938 -0.036 1 98.75 9 ALA B N 1
ATOM 2759 C CA . ALA B 1 9 ? 2.594 -25.094 -0.123 1 98.75 9 ALA B CA 1
ATOM 2760 C C . ALA B 1 9 ? 1.516 -24.875 -1.181 1 98.75 9 ALA B C 1
ATOM 2762 O O . ALA B 1 9 ? 0.736 -25.781 -1.478 1 98.75 9 ALA B O 1
ATOM 2763 N N . GLY B 1 10 ? 1.461 -23.703 -1.743 1 98.25 10 GLY B N 1
ATOM 2764 C CA . GLY B 1 10 ? 0.456 -23.391 -2.746 1 98.25 10 GLY B CA 1
ATOM 2765 C C . GLY B 1 10 ? 0.789 -23.938 -4.117 1 98.25 10 GLY B C 1
ATOM 2766 O O . GLY B 1 10 ? 1.79 -24.641 -4.285 1 98.25 10 GLY B O 1
ATOM 2767 N N . PHE B 1 11 ? -0.062 -23.625 -5.074 1 98.38 11 PHE B N 1
ATOM 2768 C CA . PHE B 1 11 ? 0.034 -24.109 -6.449 1 98.38 11 PHE B CA 1
ATOM 2769 C C . PHE B 1 11 ? 1.386 -23.75 -7.055 1 98.38 11 PHE B C 1
ATOM 2771 O O . PHE B 1 11 ? 2.191 -24.641 -7.352 1 98.38 11 PHE B O 1
ATOM 2778 N N . ILE B 1 12 ? 1.721 -22.406 -7.102 1 98.69 12 ILE B N 1
ATOM 2779 C CA . ILE B 1 12 ? 2.979 -21.969 -7.691 1 98.69 12 ILE B CA 1
ATOM 2780 C C . ILE B 1 12 ? 4.141 -22.344 -6.781 1 98.69 12 ILE B C 1
ATOM 2782 O O . ILE B 1 12 ? 5.18 -22.812 -7.254 1 98.69 12 ILE B O 1
ATOM 2786 N N . GLY B 1 13 ? 3.951 -22.219 -5.484 1 98.81 13 GLY B N 1
ATOM 2787 C CA . GLY B 1 13 ? 5 -22.453 -4.508 1 98.81 13 GLY B CA 1
ATOM 2788 C C . GLY B 1 13 ? 5.574 -23.859 -4.559 1 98.81 13 GLY B C 1
ATOM 2789 O O . GLY B 1 13 ? 6.793 -24.031 -4.52 1 98.81 13 GLY B O 1
ATOM 2790 N N . SER B 1 14 ? 4.742 -24.891 -4.66 1 98.88 14 SER B N 1
ATOM 2791 C CA . SER B 1 14 ? 5.207 -26.266 -4.684 1 98.88 14 SER B CA 1
ATOM 2792 C C . SER B 1 14 ? 6.02 -26.562 -5.941 1 98.88 14 SER B C 1
ATOM 2794 O O . SER B 1 14 ? 7.027 -27.266 -5.883 1 98.88 14 SER B O 1
ATOM 2796 N N . HIS B 1 15 ? 5.621 -26 -7.062 1 98.94 15 HIS B N 1
ATOM 2797 C CA . HIS B 1 15 ? 6.355 -26.172 -8.312 1 98.94 15 HIS B CA 1
ATOM 2798 C C . HIS B 1 15 ? 7.691 -25.438 -8.273 1 98.94 15 HIS B C 1
ATOM 2800 O O . HIS B 1 15 ? 8.695 -25.953 -8.781 1 98.94 15 HIS B O 1
ATOM 2806 N N . VAL B 1 16 ? 7.68 -24.219 -7.68 1 98.94 16 VAL B N 1
ATOM 2807 C CA . VAL B 1 16 ? 8.922 -23.469 -7.551 1 98.94 16 VAL B CA 1
ATOM 2808 C C . VAL B 1 16 ? 9.891 -24.203 -6.641 1 98.94 16 VAL B C 1
ATOM 2810 O O . VAL B 1 16 ? 11.086 -24.312 -6.945 1 98.94 16 VAL B O 1
ATOM 2813 N N . ALA B 1 17 ? 9.391 -24.734 -5.508 1 98.88 17 ALA B N 1
ATOM 2814 C CA . ALA B 1 17 ? 10.227 -25.531 -4.617 1 98.88 17 ALA B CA 1
ATOM 2815 C C . ALA B 1 17 ? 10.883 -26.688 -5.371 1 98.88 17 ALA B C 1
ATOM 2817 O O . ALA B 1 17 ? 12.086 -26.922 -5.246 1 98.88 17 ALA B O 1
ATOM 2818 N N . LEU B 1 18 ? 10.094 -27.391 -6.16 1 98.88 18 LEU B N 1
ATOM 2819 C CA . LEU B 1 18 ? 10.57 -28.547 -6.918 1 98.88 18 LEU B CA 1
ATOM 2820 C C . LEU B 1 18 ? 11.688 -28.141 -7.875 1 98.88 18 LEU B C 1
ATOM 2822 O O . LEU B 1 18 ? 12.766 -28.734 -7.863 1 98.88 18 LEU B O 1
ATOM 2826 N N . GLU B 1 19 ? 11.422 -27.109 -8.68 1 98.75 19 GLU B N 1
ATOM 2827 C CA . GLU B 1 19 ? 12.383 -26.703 -9.695 1 98.75 19 GLU B CA 1
ATOM 2828 C C . GLU B 1 19 ? 13.664 -26.156 -9.055 1 98.75 19 GLU B C 1
ATOM 2830 O O . GLU B 1 19 ? 14.758 -26.344 -9.594 1 98.75 19 GLU B O 1
ATOM 2835 N N . LEU B 1 20 ? 13.562 -25.422 -7.922 1 98.5 20 LEU B N 1
ATOM 2836 C CA . LEU B 1 20 ? 14.742 -24.938 -7.211 1 98.5 20 LEU B CA 1
ATOM 2837 C C . LEU B 1 20 ? 15.602 -26.094 -6.715 1 98.5 20 LEU B C 1
ATOM 2839 O O . LEU B 1 20 ? 16.828 -26.078 -6.902 1 98.5 20 LEU B O 1
ATOM 2843 N N . LEU B 1 21 ? 14.961 -27.094 -6.086 1 98.31 21 LEU B N 1
ATOM 2844 C CA . LEU B 1 21 ? 15.68 -28.234 -5.551 1 98.31 21 LEU B CA 1
ATOM 2845 C C . LEU B 1 21 ? 16.359 -29.016 -6.668 1 98.31 21 LEU B C 1
ATOM 2847 O O . LEU B 1 21 ? 17.516 -29.438 -6.523 1 98.31 21 LEU B O 1
ATOM 2851 N N . GLU B 1 22 ? 15.672 -29.172 -7.781 1 97.88 22 GLU B N 1
ATOM 2852 C CA . GLU B 1 22 ? 16.234 -29.875 -8.93 1 97.88 22 GLU B CA 1
ATOM 2853 C C . GLU B 1 22 ? 17.422 -29.094 -9.508 1 97.88 22 GLU B C 1
ATOM 2855 O O . GLU B 1 22 ? 18.375 -29.703 -10.031 1 97.88 22 GLU B O 1
ATOM 2860 N N . ALA B 1 23 ? 17.391 -27.797 -9.367 1 96.94 23 ALA B N 1
ATOM 2861 C CA . ALA B 1 23 ? 18.469 -26.953 -9.883 1 96.94 23 ALA B CA 1
ATOM 2862 C C . ALA B 1 23 ? 19.641 -26.906 -8.906 1 96.94 23 ALA B C 1
ATOM 2864 O O . ALA B 1 23 ? 20.672 -26.281 -9.195 1 96.94 23 ALA B O 1
ATOM 2865 N N . GLY B 1 24 ? 19.547 -27.484 -7.742 1 96.19 24 GLY B N 1
ATOM 2866 C CA . GLY B 1 24 ? 20.672 -27.625 -6.824 1 96.19 24 GLY B CA 1
ATOM 2867 C C . GLY B 1 24 ? 20.609 -26.625 -5.676 1 96.19 24 GLY B C 1
ATOM 2868 O O . GLY B 1 24 ? 21.516 -26.578 -4.848 1 96.19 24 GLY B O 1
ATOM 2869 N N . TYR B 1 25 ? 19.578 -25.859 -5.527 1 97.06 25 TYR B N 1
ATOM 2870 C CA . TYR B 1 25 ? 19.422 -24.922 -4.414 1 97.06 25 TYR B CA 1
ATOM 2871 C C . TYR B 1 25 ? 18.891 -25.641 -3.176 1 97.06 25 TYR B C 1
ATOM 2873 O O . TYR B 1 25 ? 18.203 -26.672 -3.289 1 97.06 25 TYR B O 1
ATOM 2881 N N . ASP B 1 26 ? 19.266 -25.141 -2.033 1 97.12 26 ASP B N 1
ATOM 2882 C CA . ASP B 1 26 ? 18.562 -25.5 -0.799 1 97.12 26 ASP B CA 1
ATOM 2883 C C . ASP B 1 26 ? 17.375 -24.562 -0.557 1 97.12 26 ASP B C 1
ATOM 2885 O O . ASP B 1 26 ? 17.422 -23.391 -0.906 1 97.12 26 ASP B O 1
ATOM 2889 N N . VAL B 1 27 ? 16.312 -25.156 0.007 1 98.12 27 VAL B N 1
ATOM 2890 C CA . VAL B 1 27 ? 15.109 -24.359 0.184 1 98.12 27 VAL B CA 1
ATOM 2891 C C . VAL B 1 27 ? 14.547 -24.578 1.586 1 98.12 27 VAL B C 1
ATOM 2893 O O . VAL B 1 27 ? 14.609 -25.688 2.119 1 98.12 27 VAL B O 1
ATOM 2896 N N . ILE B 1 28 ? 14.117 -23.562 2.25 1 98.5 28 ILE B N 1
ATOM 2897 C CA . ILE B 1 28 ? 13.234 -23.641 3.41 1 98.5 28 ILE B CA 1
ATOM 2898 C C . ILE B 1 28 ? 11.852 -23.109 3.035 1 98.5 28 ILE B C 1
ATOM 2900 O O . ILE B 1 28 ? 11.695 -21.938 2.674 1 98.5 28 ILE B O 1
ATOM 2904 N N . CYS B 1 29 ? 10.875 -24 3.133 1 98.81 29 CYS B N 1
ATOM 2905 C CA . CYS B 1 29 ? 9.516 -23.688 2.719 1 98.81 29 CYS B CA 1
ATOM 2906 C C . CYS B 1 29 ? 8.664 -23.266 3.91 1 98.81 29 CYS B C 1
ATOM 2908 O O . CYS B 1 29 ? 8.719 -23.891 4.973 1 98.81 29 CYS B O 1
ATOM 2910 N N . ILE B 1 30 ? 7.883 -22.172 3.734 1 98.81 30 ILE B N 1
ATOM 2911 C CA . ILE B 1 30 ? 6.949 -21.781 4.785 1 98.81 30 ILE B CA 1
ATOM 2912 C C . ILE B 1 30 ? 5.578 -21.5 4.176 1 98.81 30 ILE B C 1
ATOM 2914 O O . ILE B 1 30 ? 5.48 -21.094 3.016 1 98.81 30 ILE B O 1
ATOM 2918 N N . ASP B 1 31 ? 4.59 -21.719 4.895 1 98.81 31 ASP B N 1
ATOM 2919 C CA . ASP B 1 31 ? 3.197 -21.516 4.516 1 98.81 31 ASP B CA 1
ATOM 2920 C C . ASP B 1 31 ? 2.289 -21.516 5.742 1 98.81 31 ASP B C 1
ATOM 2922 O O . ASP B 1 31 ? 2.609 -22.125 6.762 1 98.81 31 ASP B O 1
ATOM 2926 N N . ASN B 1 32 ? 1.219 -20.797 5.648 1 98.56 32 ASN B N 1
ATOM 2927 C CA . ASN B 1 32 ? 0.293 -20.781 6.777 1 98.56 32 ASN B CA 1
ATOM 2928 C C . ASN B 1 32 ? -0.987 -21.547 6.461 1 98.56 32 ASN B C 1
ATOM 2930 O O . ASN B 1 32 ? -1.971 -21.453 7.195 1 98.56 32 ASN B O 1
ATOM 2934 N N . PHE B 1 33 ? -1.101 -22.172 5.301 1 98.06 33 PHE B N 1
ATOM 2935 C CA . PHE B 1 33 ? -2.17 -23.047 4.848 1 98.06 33 PHE B CA 1
ATOM 2936 C C . PHE B 1 33 ? -3.463 -22.266 4.641 1 98.06 33 PHE B C 1
ATOM 2938 O O . PHE B 1 33 ? -4.555 -22.828 4.754 1 98.06 33 PHE B O 1
ATOM 2945 N N . SER B 1 34 ? -3.373 -20.938 4.387 1 96.75 34 SER B N 1
ATOM 2946 C CA . SER B 1 34 ? -4.566 -20.141 4.09 1 96.75 34 SER B CA 1
ATOM 2947 C C . SER B 1 34 ? -5.32 -20.719 2.895 1 96.75 34 SER B C 1
ATOM 2949 O O . SER B 1 34 ? -6.551 -20.656 2.846 1 96.75 34 SER B O 1
ATOM 2951 N N . ASN B 1 35 ? -4.566 -21.234 1.935 1 95.94 35 ASN B N 1
ATOM 2952 C CA . ASN B 1 35 ? -5.188 -21.781 0.729 1 95.94 35 ASN B CA 1
ATOM 2953 C C . ASN B 1 35 ? -4.477 -23.031 0.25 1 95.94 35 ASN B C 1
ATOM 2955 O O . ASN B 1 35 ? -4.367 -23.281 -0.955 1 95.94 35 ASN B O 1
ATOM 2959 N N . SER B 1 36 ? -3.863 -23.75 1.083 1 97.38 36 SER B N 1
ATOM 2960 C CA . SER B 1 36 ? -3.189 -25 0.796 1 97.38 36 SER B CA 1
ATOM 2961 C C . SER B 1 36 ? -3.586 -26.078 1.799 1 97.38 36 SER B C 1
ATOM 2963 O O . SER B 1 36 ? -4.266 -25.797 2.787 1 97.38 36 SER B O 1
ATOM 2965 N N . VAL B 1 37 ? -3.201 -27.312 1.534 1 97.56 37 VAL B N 1
ATOM 2966 C CA . VAL B 1 37 ? -3.717 -28.438 2.303 1 97.56 37 VAL B CA 1
ATOM 2967 C C . VAL B 1 37 ? -2.65 -28.922 3.279 1 97.56 37 VAL B C 1
ATOM 2969 O O . VAL B 1 37 ? -1.505 -29.172 2.889 1 97.56 37 VAL B O 1
ATOM 2972 N N . GLN B 1 38 ? -3.049 -29.031 4.484 1 97.62 38 GLN B N 1
ATOM 2973 C CA . GLN B 1 38 ? -2.242 -29.578 5.574 1 97.62 38 GLN B CA 1
ATOM 2974 C C . GLN B 1 38 ? -2.666 -31 5.91 1 97.62 38 GLN B C 1
ATOM 2976 O O . GLN B 1 38 ? -3.859 -31.312 5.941 1 97.62 38 GLN B O 1
ATOM 2981 N N . ASP B 1 39 ? -1.736 -31.875 6.117 1 96.88 39 ASP B N 1
ATOM 2982 C CA . ASP B 1 39 ? -2.117 -33.219 6.559 1 96.88 39 ASP B CA 1
ATOM 2983 C C . ASP B 1 39 ? -2.26 -33.25 8.078 1 96.88 39 ASP B C 1
ATOM 2985 O O . ASP B 1 39 ? -2.119 -32.25 8.758 1 96.88 39 ASP B O 1
ATOM 2989 N N . ASN B 1 40 ? -2.602 -34.406 8.609 1 96.12 40 ASN B N 1
ATOM 2990 C CA . ASN B 1 40 ? -2.906 -34.594 10.031 1 96.12 40 ASN B CA 1
ATOM 2991 C C . ASN B 1 40 ? -1.674 -34.375 10.898 1 96.12 40 ASN B C 1
ATOM 2993 O O . ASN B 1 40 ? -1.797 -34.094 12.094 1 96.12 40 ASN B O 1
ATOM 2997 N N . ASN B 1 41 ? -0.494 -34.438 10.32 1 96 41 ASN B N 1
ATOM 2998 C CA . ASN B 1 41 ? 0.748 -34.281 11.07 1 96 41 ASN B CA 1
ATOM 2999 C C . ASN B 1 41 ? 1.299 -32.844 10.961 1 96 41 ASN B C 1
ATOM 3001 O O . ASN B 1 41 ? 2.41 -32.562 11.414 1 96 41 ASN B O 1
ATOM 3005 N N . GLY B 1 42 ? 0.57 -32 10.281 1 96.62 42 GLY B N 1
ATOM 3006 C CA . GLY B 1 42 ? 0.962 -30.609 10.188 1 96.62 42 GLY B CA 1
ATOM 3007 C C . GLY B 1 42 ? 1.883 -30.328 9.016 1 96.62 42 GLY B C 1
ATOM 3008 O O . GLY B 1 42 ? 2.479 -29.25 8.93 1 96.62 42 GLY B O 1
ATOM 3009 N N . ASN B 1 43 ? 2.002 -31.281 8.117 1 97.62 43 ASN B N 1
ATOM 3010 C CA . ASN B 1 43 ? 2.859 -31.109 6.953 1 97.62 43 ASN B CA 1
ATOM 3011 C C . ASN B 1 43 ? 2.07 -30.594 5.75 1 97.62 43 ASN B C 1
ATOM 3013 O O . ASN B 1 43 ? 0.85 -30.75 5.691 1 97.62 43 ASN B O 1
ATOM 3017 N N . ALA B 1 44 ? 2.744 -29.922 4.883 1 98.62 44 ALA B N 1
ATOM 3018 C CA . ALA B 1 44 ? 2.152 -29.516 3.613 1 98.62 44 ALA B CA 1
ATOM 3019 C C . ALA B 1 44 ? 2.076 -30.688 2.639 1 98.62 44 ALA B C 1
ATOM 3021 O O . ALA B 1 44 ? 3.105 -31.203 2.199 1 98.62 44 ALA B O 1
ATOM 3022 N N . VAL B 1 45 ? 0.888 -31.047 2.234 1 98.69 45 VAL B N 1
ATOM 3023 C CA . VAL B 1 45 ? 0.699 -32.219 1.414 1 98.69 45 VAL B CA 1
ATOM 3024 C C . VAL B 1 45 ? 1.395 -32.062 0.068 1 98.69 45 VAL B C 1
ATOM 3026 O O . VAL B 1 45 ? 2.035 -32.969 -0.438 1 98.69 45 VAL B O 1
ATOM 3029 N N . SER B 1 46 ? 1.267 -30.875 -0.516 1 98.81 46 SER B N 1
ATOM 3030 C CA . SER B 1 46 ? 1.898 -30.594 -1.802 1 98.81 46 SER B CA 1
ATOM 3031 C C . SER B 1 46 ? 3.412 -30.766 -1.723 1 98.81 46 SER B C 1
ATOM 3033 O O . SER B 1 46 ? 4.027 -31.344 -2.627 1 98.81 46 SER B O 1
ATOM 3035 N N . LEU B 1 47 ? 4.027 -30.359 -0.628 1 98.88 47 LEU B N 1
ATOM 3036 C CA . LEU B 1 47 ? 5.477 -30.438 -0.488 1 98.88 47 LEU B CA 1
ATOM 3037 C C . LEU B 1 47 ? 5.922 -31.859 -0.196 1 98.88 47 LEU B C 1
ATOM 3039 O O . LEU B 1 47 ? 7.012 -32.281 -0.598 1 98.88 47 LEU B O 1
ATOM 3043 N N . LYS B 1 48 ? 5.09 -32.625 0.486 1 98.56 48 LYS B N 1
ATOM 3044 C CA . LYS B 1 48 ? 5.367 -34.062 0.631 1 98.56 48 LYS B CA 1
ATOM 3045 C C . LYS B 1 48 ? 5.406 -34.75 -0.727 1 98.56 48 LYS B C 1
ATOM 3047 O O . LYS B 1 48 ? 6.234 -35.625 -0.954 1 98.56 48 LYS B O 1
ATOM 3052 N N . ARG B 1 49 ? 4.496 -34.344 -1.594 1 98.75 49 ARG B N 1
ATOM 3053 C CA . ARG B 1 49 ? 4.477 -34.875 -2.943 1 98.75 49 ARG B CA 1
ATOM 3054 C C . ARG B 1 49 ? 5.707 -34.438 -3.734 1 98.75 49 ARG B C 1
ATOM 3056 O O . ARG B 1 49 ? 6.227 -35.188 -4.559 1 98.75 49 ARG B O 1
ATOM 3063 N N . VAL B 1 50 ? 6.133 -33.219 -3.527 1 98.81 50 VAL B N 1
ATOM 3064 C CA . VAL B 1 50 ? 7.387 -32.75 -4.125 1 98.81 50 VAL B CA 1
ATOM 3065 C C . VAL B 1 50 ? 8.531 -33.656 -3.664 1 98.81 50 VAL B C 1
ATOM 3067 O O . VAL B 1 50 ? 9.359 -34.094 -4.473 1 98.81 50 VAL B O 1
ATOM 3070 N N . SER B 1 51 ? 8.609 -33.938 -2.381 1 98.56 51 SER B N 1
ATOM 3071 C CA . SER B 1 51 ? 9.625 -34.812 -1.822 1 98.56 51 SER B CA 1
ATOM 3072 C C . SER B 1 51 ? 9.625 -36.156 -2.525 1 98.56 51 SER B C 1
ATOM 3074 O O . SER B 1 51 ? 10.68 -36.75 -2.791 1 98.56 51 SER B O 1
ATOM 3076 N N . GLN B 1 52 ? 8.43 -36.688 -2.807 1 98.38 52 GLN B N 1
ATOM 3077 C CA . GLN B 1 52 ? 8.281 -37.938 -3.504 1 98.38 52 GLN B CA 1
ATOM 3078 C C . GLN B 1 52 ? 8.852 -37.875 -4.918 1 98.38 52 GLN B C 1
ATOM 3080 O O . GLN B 1 52 ? 9.523 -38.812 -5.371 1 98.38 52 GLN B O 1
ATOM 3085 N N . ILE B 1 53 ? 8.57 -36.781 -5.562 1 98.5 53 ILE B N 1
ATOM 3086 C CA . ILE B 1 53 ? 8.984 -36.625 -6.953 1 98.5 53 ILE B CA 1
ATOM 3087 C C . ILE B 1 53 ? 10.508 -36.625 -7.039 1 98.5 53 ILE B C 1
ATOM 3089 O O . ILE B 1 53 ? 11.094 -37.25 -7.926 1 98.5 53 ILE B O 1
ATOM 3093 N N . ILE B 1 54 ? 11.133 -35.938 -6.102 1 97.5 54 ILE B N 1
ATOM 3094 C CA . ILE B 1 54 ? 12.562 -35.719 -6.246 1 97.5 54 ILE B CA 1
ATOM 3095 C C . ILE B 1 54 ? 13.32 -36.656 -5.32 1 97.5 54 ILE B C 1
ATOM 3097 O O . ILE B 1 54 ? 14.555 -36.656 -5.293 1 97.5 54 ILE B O 1
ATOM 3101 N N . ASN B 1 55 ? 12.688 -37.5 -4.523 1 97.25 55 ASN B N 1
ATOM 3102 C CA . ASN B 1 55 ? 13.258 -38.438 -3.566 1 97.25 55 ASN B CA 1
ATOM 3103 C C . ASN B 1 55 ? 14.219 -37.75 -2.604 1 97.25 55 ASN B C 1
ATOM 3105 O O . ASN B 1 55 ? 15.352 -38.188 -2.422 1 97.25 55 ASN B O 1
ATOM 3109 N N . LYS B 1 56 ? 13.812 -36.594 -2.156 1 96.06 56 LYS B N 1
ATOM 3110 C CA . LYS B 1 56 ? 14.516 -35.781 -1.172 1 96.06 56 LYS B CA 1
ATOM 3111 C C . LYS B 1 56 ? 13.539 -35.094 -0.236 1 96.06 56 LYS B C 1
ATOM 3113 O O . LYS B 1 56 ? 12.438 -34.719 -0.647 1 96.06 56 LYS B O 1
ATOM 3118 N N . GLU B 1 57 ? 13.992 -34.969 0.961 1 95.25 57 GLU B N 1
ATOM 3119 C CA . GLU B 1 57 ? 13.148 -34.25 1.914 1 95.25 57 GLU B CA 1
ATOM 3120 C C . GLU B 1 57 ? 13.062 -32.75 1.569 1 95.25 57 GLU B C 1
ATOM 3122 O O . GLU B 1 57 ? 14.07 -32.125 1.217 1 95.25 57 GLU B O 1
ATOM 3127 N N . VAL B 1 58 ? 11.898 -32.25 1.634 1 97.38 58 VAL B N 1
ATOM 3128 C CA . VAL B 1 58 ? 11.664 -30.812 1.456 1 97.38 58 VAL B CA 1
ATOM 3129 C C . VAL B 1 58 ? 11.359 -30.156 2.805 1 97.38 58 VAL B C 1
ATOM 3131 O O . VAL B 1 58 ? 10.289 -30.391 3.383 1 97.38 58 VAL B O 1
ATOM 3134 N N . PRO B 1 59 ? 12.273 -29.375 3.363 1 96.12 59 PRO B N 1
ATOM 3135 C CA . PRO B 1 59 ? 12.023 -28.75 4.664 1 96.12 59 PRO B CA 1
ATOM 3136 C C . PRO B 1 59 ? 10.82 -27.812 4.641 1 96.12 59 PRO B C 1
ATOM 3138 O O . PRO B 1 59 ? 10.688 -26.984 3.732 1 96.12 59 PRO B O 1
ATOM 3141 N N . PHE B 1 60 ? 9.961 -27.984 5.648 1 98.31 60 PHE B N 1
ATOM 3142 C CA . PHE B 1 60 ? 8.758 -27.156 5.77 1 98.31 60 PHE B CA 1
ATOM 3143 C C . PHE B 1 60 ? 8.562 -26.703 7.207 1 98.31 60 PHE B C 1
ATOM 3145 O O . PHE B 1 60 ? 8.789 -27.453 8.148 1 98.31 60 PHE B O 1
ATOM 3152 N N . VAL B 1 61 ? 8.234 -25.453 7.379 1 97.88 61 VAL B N 1
ATOM 3153 C CA . VAL B 1 61 ? 7.871 -24.859 8.664 1 97.88 61 VAL B CA 1
ATOM 3154 C C . VAL B 1 61 ? 6.574 -24.062 8.523 1 97.88 61 VAL B C 1
ATOM 3156 O O . VAL B 1 61 ? 6.438 -23.25 7.605 1 97.88 61 VAL B O 1
ATOM 3159 N N . PHE B 1 62 ? 5.602 -24.406 9.352 1 98.56 62 PHE B N 1
ATOM 3160 C CA . PHE B 1 62 ? 4.422 -23.547 9.398 1 98.56 62 PHE B CA 1
ATOM 3161 C C . PHE B 1 62 ? 4.797 -22.125 9.844 1 98.56 62 PHE B C 1
ATOM 3163 O O . PHE B 1 62 ? 5.473 -21.953 10.859 1 98.56 62 PHE B O 1
ATOM 3170 N N . ALA B 1 63 ? 4.395 -21.109 9.109 1 98.62 63 ALA B N 1
ATOM 3171 C CA . ALA B 1 63 ? 4.566 -19.719 9.516 1 98.62 63 ALA B CA 1
ATOM 3172 C C . ALA B 1 63 ? 3.607 -18.812 8.758 1 98.62 63 ALA B C 1
ATOM 3174 O O . ALA B 1 63 ? 3.346 -19.031 7.57 1 98.62 63 ALA B O 1
ATOM 3175 N N . ASP B 1 64 ? 3.059 -17.891 9.461 1 98.62 64 ASP B N 1
ATOM 3176 C CA . ASP B 1 64 ? 2.326 -16.781 8.875 1 98.62 64 ASP B CA 1
ATOM 3177 C C . ASP B 1 64 ? 3.238 -15.57 8.672 1 98.62 64 ASP B C 1
ATOM 3179 O O . ASP B 1 64 ? 3.811 -15.047 9.625 1 98.62 64 ASP B O 1
ATOM 3183 N N . CYS B 1 65 ? 3.363 -15.125 7.426 1 98.56 65 CYS B N 1
ATOM 3184 C CA . CYS B 1 65 ? 4.285 -14.039 7.105 1 98.56 65 CYS B CA 1
ATOM 3185 C C . CYS B 1 65 ? 3.896 -12.766 7.836 1 98.56 65 CYS B C 1
ATOM 3187 O O . CYS B 1 65 ? 4.715 -11.852 7.988 1 98.56 65 CYS B O 1
ATOM 3189 N N . LYS B 1 66 ? 2.617 -12.633 8.32 1 98.19 66 LYS B N 1
ATOM 3190 C CA . LYS B 1 66 ? 2.193 -11.461 9.086 1 98.19 66 LYS B CA 1
ATOM 3191 C C . LYS B 1 66 ? 2.691 -11.539 10.523 1 98.19 66 LYS B C 1
ATOM 3193 O O . LYS B 1 66 ? 2.66 -10.539 11.25 1 98.19 66 LYS B O 1
ATOM 3198 N N . ASN B 1 67 ? 3.033 -12.719 10.938 1 98.31 67 ASN B N 1
ATOM 3199 C CA . ASN B 1 67 ? 3.512 -12.93 12.297 1 98.31 67 ASN B CA 1
ATOM 3200 C C . ASN B 1 67 ? 5.027 -12.781 12.391 1 98.31 67 ASN B C 1
ATOM 3202 O O . ASN B 1 67 ? 5.766 -13.734 12.133 1 98.31 67 ASN B O 1
ATOM 3206 N N . GLU B 1 68 ? 5.449 -11.656 12.875 1 98.25 68 GLU B N 1
ATOM 3207 C CA . GLU B 1 68 ? 6.871 -11.32 12.898 1 98.25 68 GLU B CA 1
ATOM 3208 C C . GLU B 1 68 ? 7.664 -12.328 13.727 1 98.25 68 GLU B C 1
ATOM 3210 O O . GLU B 1 68 ? 8.766 -12.727 13.336 1 98.25 68 GLU B O 1
ATOM 3215 N N . LYS B 1 69 ? 7.121 -12.719 14.82 1 98.25 69 LYS B N 1
ATOM 3216 C CA . LYS B 1 69 ? 7.82 -13.656 15.695 1 98.25 69 LYS B CA 1
ATOM 3217 C C . LYS B 1 69 ? 8.023 -15 15.008 1 98.25 69 LYS B C 1
ATOM 3219 O O . LYS B 1 69 ? 9.109 -15.586 15.086 1 98.25 69 LYS B O 1
ATOM 3224 N N . GLN B 1 70 ? 7 -15.508 14.344 1 98.44 70 GLN B N 1
ATOM 3225 C CA . GLN B 1 70 ? 7.105 -16.766 13.625 1 98.44 70 GLN B CA 1
ATOM 3226 C C . GLN B 1 70 ? 8.141 -16.688 12.508 1 98.44 70 GLN B C 1
ATOM 3228 O O . GLN B 1 70 ? 8.953 -17.594 12.336 1 98.44 70 GLN B O 1
ATOM 3233 N N . LEU B 1 71 ? 8.188 -15.594 11.805 1 98.31 71 LEU B N 1
ATOM 3234 C CA . LEU B 1 71 ? 9.117 -15.422 10.688 1 98.31 71 LEU B CA 1
ATOM 3235 C C . LEU B 1 71 ? 10.547 -15.258 11.195 1 98.31 71 LEU B C 1
ATOM 3237 O O . LEU B 1 71 ? 11.484 -15.805 10.609 1 98.31 71 LEU B O 1
ATOM 3241 N N . GLU B 1 72 ? 10.641 -14.445 12.25 1 98.5 72 GLU B N 1
ATOM 3242 C CA . GLU B 1 72 ? 11.984 -14.188 12.75 1 98.5 72 GLU B CA 1
ATOM 3243 C C . GLU B 1 72 ? 12.648 -15.469 13.234 1 98.5 72 GLU B C 1
ATOM 3245 O O . GLU B 1 72 ? 13.867 -15.633 13.102 1 98.5 72 GLU B O 1
ATOM 3250 N N . ALA B 1 73 ? 11.891 -16.359 13.828 1 98.5 73 ALA B N 1
ATOM 3251 C CA . ALA B 1 73 ? 12.422 -17.641 14.289 1 98.5 73 ALA B CA 1
ATOM 3252 C C . ALA B 1 73 ? 13.078 -18.406 13.141 1 98.5 73 ALA B C 1
ATOM 3254 O O . ALA B 1 73 ? 14.055 -19.125 13.344 1 98.5 73 ALA B O 1
ATOM 3255 N N . ILE B 1 74 ? 12.594 -18.281 11.938 1 98.06 74 ILE B N 1
ATOM 3256 C CA . ILE B 1 74 ? 13.125 -18.953 10.758 1 98.06 74 ILE B CA 1
ATOM 3257 C C . ILE B 1 74 ? 14.469 -18.328 10.375 1 98.06 74 ILE B C 1
ATOM 3259 O O . ILE B 1 74 ? 15.43 -19.047 10.078 1 98.06 74 ILE B O 1
ATOM 3263 N N . PHE B 1 75 ? 14.539 -17 10.398 1 98 75 PHE B N 1
ATOM 3264 C CA . PHE B 1 75 ? 15.773 -16.297 10.078 1 98 75 PHE B CA 1
ATOM 3265 C C . PHE B 1 75 ? 16.859 -16.625 11.102 1 98 75 PHE B C 1
ATOM 3267 O O . PHE B 1 75 ? 18.047 -16.688 10.758 1 98 75 PHE B O 1
ATOM 3274 N N . GLU B 1 76 ? 16.422 -16.812 12.359 1 98.06 76 GLU B N 1
ATOM 3275 C CA . GLU B 1 76 ? 17.359 -17.156 13.422 1 98.06 76 GLU B CA 1
ATOM 3276 C C . GLU B 1 76 ? 17.875 -18.578 13.281 1 98.06 76 GLU B C 1
ATOM 3278 O O . GLU B 1 76 ? 19.047 -18.844 13.547 1 98.06 76 GLU B O 1
ATOM 3283 N N . LYS B 1 77 ? 17.062 -19.438 12.852 1 97.44 77 LYS B N 1
ATOM 3284 C CA . LYS B 1 77 ? 17.359 -20.859 12.812 1 97.44 77 LYS B CA 1
ATOM 3285 C C . LYS B 1 77 ? 18.156 -21.219 11.57 1 97.44 77 LYS B C 1
ATOM 3287 O O . LYS B 1 77 ? 19.031 -22.094 11.609 1 97.44 77 LYS B O 1
ATOM 3292 N N . TYR B 1 78 ? 17.828 -20.578 10.461 1 96.44 78 TYR B N 1
ATOM 3293 C CA . TYR B 1 78 ? 18.422 -20.953 9.18 1 96.44 78 TYR B CA 1
ATOM 3294 C C . TYR B 1 78 ? 19.266 -19.812 8.609 1 96.44 78 TYR B C 1
ATOM 3296 O O . TYR B 1 78 ? 18.906 -18.641 8.758 1 96.44 78 TYR B O 1
ATOM 3304 N N . SER B 1 79 ? 20.344 -20.141 8.023 1 95.75 79 SER B N 1
ATOM 3305 C CA . SER B 1 79 ? 21.109 -19.156 7.258 1 95.75 79 SER B CA 1
ATOM 3306 C C . SER B 1 79 ? 20.516 -18.938 5.875 1 95.75 79 SER B C 1
ATOM 3308 O O . SER B 1 79 ? 20.906 -19.609 4.914 1 95.75 79 SER B O 1
ATOM 3310 N N . VAL B 1 80 ? 19.734 -17.969 5.695 1 97 80 VAL B N 1
ATOM 3311 C CA . VAL B 1 80 ? 19 -17.672 4.473 1 97 80 VAL B CA 1
ATOM 3312 C C . VAL B 1 80 ? 19.797 -16.719 3.598 1 97 80 VAL B C 1
ATOM 3314 O O . VAL B 1 80 ? 20.312 -15.711 4.082 1 97 80 VAL B O 1
ATOM 3317 N N . SER B 1 81 ? 19.891 -17.062 2.307 1 96.12 81 SER B N 1
ATOM 3318 C CA . SER B 1 81 ? 20.656 -16.25 1.379 1 96.12 81 SER B CA 1
ATOM 3319 C C . SER B 1 81 ? 19.75 -15.438 0.464 1 96.12 81 SER B C 1
ATOM 3321 O O . SER B 1 81 ? 20.203 -14.477 -0.175 1 96.12 81 SER B O 1
ATOM 3323 N N . GLY B 1 82 ? 18.562 -15.766 0.33 1 97.88 82 GLY B N 1
ATOM 3324 C CA . GLY B 1 82 ? 17.594 -15.102 -0.528 1 97.88 82 GLY B CA 1
ATOM 3325 C C . GLY B 1 82 ? 16.172 -15.508 -0.242 1 97.88 82 GLY B C 1
ATOM 3326 O O . GLY B 1 82 ? 15.922 -16.469 0.482 1 97.88 82 GLY B O 1
ATOM 3327 N N . VAL B 1 83 ? 15.289 -14.688 -0.743 1 98.81 83 VAL B N 1
ATOM 3328 C CA . VAL B 1 83 ? 13.867 -14.922 -0.5 1 98.81 83 VAL B CA 1
ATOM 3329 C C . VAL B 1 83 ? 13.109 -14.93 -1.826 1 98.81 83 VAL B C 1
ATOM 3331 O O . VAL B 1 83 ? 13.383 -14.109 -2.709 1 98.81 83 VAL B O 1
ATOM 3334 N N . ILE B 1 84 ? 12.273 -15.891 -2.031 1 98.88 84 ILE B N 1
ATOM 3335 C CA . ILE B 1 84 ? 11.203 -15.852 -3.023 1 98.88 84 ILE B CA 1
ATOM 3336 C C . ILE B 1 84 ? 9.852 -15.711 -2.322 1 98.88 84 ILE B C 1
ATOM 3338 O O . ILE B 1 84 ? 9.438 -16.609 -1.584 1 98.88 84 ILE B O 1
ATOM 3342 N N . HIS B 1 85 ? 9.219 -14.602 -2.533 1 98.94 85 HIS B N 1
ATOM 3343 C CA . HIS B 1 85 ? 7.992 -14.266 -1.824 1 98.94 85 HIS B CA 1
ATOM 3344 C C . HIS B 1 85 ? 6.766 -14.523 -2.693 1 98.94 85 HIS B C 1
ATOM 3346 O O . HIS B 1 85 ? 6.367 -13.664 -3.484 1 98.94 85 HIS B O 1
ATOM 3352 N N . LEU B 1 86 ? 6.086 -15.656 -2.438 1 98.81 86 LEU B N 1
ATOM 3353 C CA . LEU B 1 86 ? 4.879 -16.031 -3.172 1 98.81 86 LEU B CA 1
ATOM 3354 C C . LEU B 1 86 ? 3.641 -15.859 -2.301 1 98.81 86 LEU B C 1
ATOM 3356 O O . LEU B 1 86 ? 2.516 -15.875 -2.805 1 98.81 86 LEU B O 1
ATOM 3360 N N . ALA B 1 87 ? 3.865 -15.711 -1.025 1 98.62 87 ALA B N 1
ATOM 3361 C CA . ALA B 1 87 ? 2.742 -15.648 -0.093 1 98.62 87 ALA B CA 1
ATOM 3362 C C . ALA B 1 87 ? 1.869 -14.422 -0.364 1 98.62 87 ALA B C 1
ATOM 3364 O O . ALA B 1 87 ? 2.381 -13.312 -0.534 1 98.62 87 ALA B O 1
ATOM 3365 N N . GLY B 1 88 ? 0.623 -14.609 -0.403 1 97.62 88 GLY B N 1
ATOM 3366 C CA . GLY B 1 88 ? -0.37 -13.562 -0.603 1 97.62 88 GLY B CA 1
ATOM 3367 C C . GLY B 1 88 ? -1.693 -14.094 -1.126 1 97.62 88 GLY B C 1
ATOM 3368 O O . GLY B 1 88 ? -1.735 -15.133 -1.785 1 97.62 88 GLY B O 1
ATOM 3369 N N . TRP B 1 89 ? -2.748 -13.367 -0.801 1 97 89 TRP B N 1
ATOM 3370 C CA . TRP B 1 89 ? -4.055 -13.695 -1.363 1 97 89 TRP B CA 1
ATOM 3371 C C . TRP B 1 89 ? -4.176 -13.18 -2.793 1 97 89 TRP B C 1
ATOM 3373 O O . TRP B 1 89 ? -3.623 -12.125 -3.129 1 97 89 TRP B O 1
ATOM 3383 N N . LYS B 1 90 ? -4.883 -13.977 -3.672 1 93.62 90 LYS B N 1
ATOM 3384 C CA . LYS B 1 90 ? -4.711 -13.688 -5.09 1 93.62 90 LYS B CA 1
ATOM 3385 C C . LYS B 1 90 ? -6.051 -13.695 -5.82 1 93.62 90 LYS B C 1
ATOM 3387 O O . LYS B 1 90 ? -6.105 -13.477 -7.031 1 93.62 90 LYS B O 1
ATOM 3392 N N . ALA B 1 91 ? -7.184 -13.953 -5.172 1 90 91 ALA B N 1
ATOM 3393 C CA . ALA B 1 91 ? -8.469 -14.031 -5.859 1 90 91 ALA B CA 1
ATOM 3394 C C . ALA B 1 91 ? -9.031 -12.648 -6.137 1 90 91 ALA B C 1
ATOM 3396 O O . ALA B 1 91 ? -9.477 -11.953 -5.215 1 90 91 ALA B O 1
ATOM 3397 N N . VAL B 1 92 ? -9.117 -12.281 -7.406 1 90.5 92 VAL B N 1
ATOM 3398 C CA . VAL B 1 92 ? -9.547 -10.961 -7.836 1 90.5 92 VAL B CA 1
ATOM 3399 C C . VAL B 1 92 ? -10.953 -10.68 -7.316 1 90.5 92 VAL B C 1
ATOM 3401 O O . VAL B 1 92 ? -11.195 -9.648 -6.688 1 90.5 92 VAL B O 1
ATOM 3404 N N . GLY B 1 93 ? -11.914 -11.633 -7.582 1 89.19 93 GLY B N 1
ATOM 3405 C CA . GLY B 1 93 ? -13.297 -11.445 -7.16 1 89.19 93 GLY B CA 1
ATOM 3406 C C . GLY B 1 93 ? -13.438 -11.227 -5.664 1 89.19 93 GLY B C 1
ATOM 3407 O O . GLY B 1 93 ? -14.156 -10.328 -5.227 1 89.19 93 GLY B O 1
ATOM 3408 N N . GLU B 1 94 ? -12.695 -12.016 -4.902 1 92.38 94 GLU B N 1
ATOM 3409 C CA . GLU B 1 94 ? -12.734 -11.914 -3.445 1 92.38 94 GLU B CA 1
ATOM 3410 C C . GLU B 1 94 ? -12.133 -10.602 -2.967 1 92.38 94 GLU B C 1
ATOM 3412 O O . GLU B 1 94 ? -12.602 -10.016 -1.987 1 92.38 94 GLU B O 1
ATOM 3417 N N . SER B 1 95 ? -11.109 -10.148 -3.654 1 95.88 95 SER B N 1
ATOM 3418 C CA . SER B 1 95 ? -10.438 -8.906 -3.266 1 95.88 95 SER B CA 1
ATOM 3419 C C . SER B 1 95 ? -11.375 -7.711 -3.395 1 95.88 95 SER B C 1
ATOM 3421 O O . SER B 1 95 ? -11.266 -6.75 -2.633 1 95.88 95 SER B O 1
ATOM 3423 N N . VAL B 1 96 ? -12.266 -7.707 -4.375 1 94.88 96 VAL B N 1
ATOM 3424 C CA . VAL B 1 96 ? -13.227 -6.633 -4.586 1 94.88 96 VAL B CA 1
ATOM 3425 C C . VAL B 1 96 ? -14.25 -6.629 -3.457 1 94.88 96 VAL B C 1
ATOM 3427 O O . VAL B 1 96 ? -14.648 -5.57 -2.967 1 94.88 96 VAL B O 1
ATOM 3430 N N . LYS B 1 97 ? -14.625 -7.84 -3.018 1 94.75 97 LYS B N 1
ATOM 3431 C CA . LYS B 1 97 ? -15.625 -7.984 -1.964 1 94.75 97 LYS B CA 1
ATOM 3432 C C . LYS B 1 97 ? -15.031 -7.648 -0.597 1 94.75 97 LYS B C 1
ATOM 3434 O O . LYS B 1 97 ? -15.719 -7.082 0.259 1 94.75 97 LYS B O 1
ATOM 3439 N N . ASN B 1 98 ? -13.805 -8.023 -0.371 1 97.19 98 ASN B N 1
ATOM 3440 C CA . ASN B 1 98 ? -13.133 -7.848 0.912 1 97.19 98 ASN B CA 1
ATOM 3441 C C . ASN B 1 98 ? -11.797 -7.129 0.75 1 97.19 98 ASN B C 1
ATOM 3443 O O . ASN B 1 98 ? -10.75 -7.645 1.158 1 97.19 98 ASN B O 1
ATOM 3447 N N . PRO B 1 99 ? -11.805 -5.871 0.28 1 98.31 99 PRO B N 1
ATOM 3448 C CA . PRO B 1 99 ? -10.555 -5.195 -0.066 1 98.31 99 PRO B CA 1
ATOM 3449 C C . PRO B 1 99 ? -9.641 -4.996 1.141 1 98.31 99 PRO B C 1
ATOM 3451 O O . PRO B 1 99 ? -8.43 -5.23 1.049 1 98.31 99 PRO B O 1
ATOM 3454 N N . LEU B 1 100 ? -10.195 -4.602 2.273 1 98.69 100 LEU B N 1
ATOM 3455 C CA . LEU B 1 100 ? -9.359 -4.309 3.436 1 98.69 100 LEU B CA 1
ATOM 3456 C C . LEU B 1 100 ? -8.57 -5.539 3.859 1 98.69 100 LEU B C 1
ATOM 3458 O O . LEU B 1 100 ? -7.395 -5.434 4.223 1 98.69 100 LEU B O 1
ATOM 3462 N N . ASP B 1 101 ? -9.188 -6.695 3.824 1 98.31 101 ASP B N 1
ATOM 3463 C CA . ASP B 1 101 ? -8.523 -7.941 4.184 1 98.31 101 ASP B CA 1
ATOM 3464 C C . ASP B 1 101 ? -7.359 -8.234 3.238 1 98.31 101 ASP B C 1
ATOM 3466 O O . ASP B 1 101 ? -6.297 -8.68 3.672 1 98.31 101 ASP B O 1
ATOM 3470 N N . TYR B 1 102 ? -7.566 -8.031 1.982 1 98.44 102 TYR B N 1
ATOM 3471 C CA . TYR B 1 102 ? -6.531 -8.289 0.986 1 98.44 102 TYR B CA 1
ATOM 3472 C C . TYR B 1 102 ? -5.348 -7.352 1.171 1 98.44 102 TYR B C 1
ATOM 3474 O O . TYR B 1 102 ? -4.191 -7.785 1.165 1 98.44 102 TYR B O 1
ATOM 3482 N N . TYR B 1 103 ? -5.652 -6.043 1.324 1 98.81 103 TYR B N 1
ATOM 3483 C CA . TYR B 1 103 ? -4.582 -5.09 1.588 1 98.81 103 TYR B CA 1
ATOM 3484 C C . TYR B 1 103 ? -3.814 -5.465 2.85 1 98.81 103 TYR B C 1
ATOM 3486 O O . TYR B 1 103 ? -2.582 -5.523 2.84 1 98.81 103 TYR B O 1
ATOM 3494 N N . SER B 1 104 ? -4.586 -5.754 3.918 1 98.69 104 SER B N 1
ATOM 3495 C CA . SER B 1 104 ? -3.967 -6.098 5.195 1 98.69 104 SER B CA 1
ATOM 3496 C C . SER B 1 104 ? -3.07 -7.324 5.062 1 98.69 104 SER B C 1
ATOM 3498 O O . SER B 1 104 ? -1.912 -7.301 5.48 1 98.69 104 SER B O 1
ATOM 3500 N N . ASN B 1 105 ? -3.58 -8.344 4.461 1 98.62 105 ASN B N 1
ATOM 3501 C CA . ASN B 1 105 ? -2.838 -9.594 4.344 1 98.62 105 ASN B CA 1
ATOM 3502 C C . ASN B 1 105 ? -1.575 -9.422 3.504 1 98.62 105 ASN B C 1
ATOM 3504 O O . ASN B 1 105 ? -0.471 -9.711 3.969 1 98.62 105 ASN B O 1
ATOM 3508 N N . ASN B 1 106 ? -1.715 -8.945 2.266 1 98.81 106 ASN B N 1
ATOM 3509 C CA . ASN B 1 106 ? -0.614 -8.93 1.309 1 98.81 106 ASN B CA 1
ATOM 3510 C C . ASN B 1 106 ? 0.444 -7.898 1.685 1 98.81 106 ASN B C 1
ATOM 3512 O O . ASN B 1 106 ? 1.643 -8.156 1.562 1 98.81 106 ASN B O 1
ATOM 3516 N N . LEU B 1 107 ? 0.025 -6.715 2.176 1 98.94 107 LEU B N 1
ATOM 3517 C CA . LEU B 1 107 ? 0.988 -5.66 2.484 1 98.94 107 LEU B CA 1
ATOM 3518 C C . LEU B 1 107 ? 1.729 -5.965 3.781 1 98.94 107 LEU B C 1
ATOM 3520 O O . LEU B 1 107 ? 2.957 -5.875 3.836 1 98.94 107 LEU B O 1
ATOM 3524 N N . ILE B 1 108 ? 0.974 -6.344 4.867 1 98.81 108 ILE B N 1
ATOM 3525 C CA . ILE B 1 108 ? 1.616 -6.562 6.16 1 98.81 108 ILE B CA 1
ATOM 3526 C C . ILE B 1 108 ? 2.59 -7.734 6.059 1 98.81 108 ILE B C 1
ATOM 3528 O O . ILE B 1 108 ? 3.707 -7.668 6.574 1 98.81 108 ILE B O 1
ATOM 3532 N N . ALA B 1 109 ? 2.158 -8.805 5.352 1 98.81 109 ALA B N 1
ATOM 3533 C CA . ALA B 1 109 ? 3.045 -9.945 5.16 1 98.81 109 ALA B CA 1
ATOM 3534 C C . ALA B 1 109 ? 4.363 -9.516 4.523 1 98.81 109 ALA B C 1
ATOM 3536 O O . ALA B 1 109 ? 5.438 -9.914 4.98 1 98.81 109 ALA B O 1
ATOM 3537 N N . THR B 1 110 ? 4.289 -8.695 3.508 1 98.94 110 THR B N 1
ATOM 3538 C CA . THR B 1 110 ? 5.469 -8.266 2.766 1 98.94 110 THR B CA 1
ATOM 3539 C C . THR B 1 110 ? 6.328 -7.332 3.613 1 98.94 110 THR B C 1
ATOM 3541 O O . THR B 1 110 ? 7.555 -7.461 3.643 1 98.94 110 THR B O 1
ATOM 3544 N N . LEU B 1 111 ? 5.691 -6.398 4.293 1 98.88 111 LEU B N 1
ATOM 3545 C CA . LEU B 1 111 ? 6.422 -5.418 5.09 1 98.88 111 LEU B CA 1
ATOM 3546 C C . LEU B 1 111 ? 7.18 -6.098 6.223 1 98.88 111 LEU B C 1
ATOM 3548 O O . LEU B 1 111 ? 8.336 -5.758 6.496 1 98.88 111 LEU B O 1
ATOM 3552 N N . VAL B 1 112 ? 6.555 -7.078 6.898 1 98.75 112 VAL B N 1
ATOM 3553 C CA . VAL B 1 112 ? 7.203 -7.828 7.973 1 98.75 112 VAL B CA 1
ATOM 3554 C C . VAL B 1 112 ? 8.383 -8.617 7.41 1 98.75 112 VAL B C 1
ATOM 3556 O O . VAL B 1 112 ? 9.477 -8.609 7.996 1 98.75 112 VAL B O 1
ATOM 3559 N N . LEU B 1 113 ? 8.156 -9.219 6.277 1 98.88 113 LEU B N 1
ATOM 3560 C CA . LEU B 1 113 ? 9.195 -10.023 5.641 1 98.88 113 LEU B CA 1
ATOM 3561 C C . LEU B 1 113 ? 10.398 -9.156 5.266 1 98.88 113 LEU B C 1
ATOM 3563 O O . LEU B 1 113 ? 11.539 -9.516 5.543 1 98.88 113 LEU B O 1
ATOM 3567 N N . LEU B 1 114 ? 10.164 -8.039 4.641 1 98.88 114 LEU B N 1
ATOM 3568 C CA . LEU B 1 114 ? 11.234 -7.156 4.199 1 98.88 114 LEU B CA 1
ATOM 3569 C C . LEU B 1 114 ? 12.008 -6.598 5.391 1 98.88 114 LEU B C 1
ATOM 3571 O O . LEU B 1 114 ? 13.227 -6.43 5.32 1 98.88 114 LEU B O 1
ATOM 3575 N N . LYS B 1 115 ? 11.258 -6.25 6.449 1 98.62 115 LYS B N 1
ATOM 3576 C CA . LYS B 1 115 ? 11.914 -5.789 7.668 1 98.62 115 LYS B CA 1
ATOM 3577 C C . LYS B 1 115 ? 12.922 -6.816 8.172 1 98.62 115 LYS B C 1
ATOM 3579 O O . LYS B 1 115 ? 14.062 -6.469 8.492 1 98.62 115 LYS B O 1
ATOM 3584 N N . LEU B 1 116 ? 12.516 -8.07 8.25 1 98.75 116 LEU B N 1
ATOM 3585 C CA . LEU B 1 116 ? 13.383 -9.133 8.727 1 98.75 116 LEU B CA 1
ATOM 3586 C C . LEU B 1 116 ? 14.523 -9.398 7.746 1 98.75 116 LEU B C 1
ATOM 3588 O O . LEU B 1 116 ? 15.648 -9.695 8.148 1 98.75 116 LEU B O 1
ATOM 3592 N N . CYS B 1 117 ? 14.242 -9.305 6.434 1 98.75 117 CYS B N 1
ATOM 3593 C CA . CYS B 1 117 ? 15.305 -9.406 5.438 1 98.75 117 CYS B CA 1
ATOM 3594 C C . CYS B 1 117 ? 16.391 -8.367 5.684 1 98.75 117 CYS B C 1
ATOM 3596 O O . CYS B 1 117 ? 17.578 -8.68 5.613 1 98.75 117 CYS B O 1
ATOM 3598 N N . GLY B 1 118 ? 15.969 -7.152 5.926 1 98.12 118 GLY B N 1
ATOM 3599 C CA . GLY B 1 118 ? 16.938 -6.117 6.254 1 98.12 118 GLY B CA 1
ATOM 3600 C C . GLY B 1 118 ? 17.734 -6.418 7.508 1 98.12 118 GLY B C 1
ATOM 3601 O O . GLY B 1 118 ? 18.953 -6.312 7.508 1 98.12 118 GLY B O 1
ATOM 3602 N N . LYS B 1 119 ? 17.016 -6.812 8.562 1 98.06 119 LYS B N 1
ATOM 3603 C CA . LYS B 1 119 ? 17.625 -7.086 9.867 1 98.06 119 LYS B CA 1
ATOM 3604 C C . LYS B 1 119 ? 18.688 -8.18 9.758 1 98.06 119 LYS B C 1
ATOM 3606 O O . LYS B 1 119 ? 19.734 -8.094 10.398 1 98.06 119 LYS B O 1
ATOM 3611 N N . TYR B 1 120 ? 18.484 -9.172 8.914 1 98.25 120 TYR B N 1
ATOM 3612 C CA . TYR B 1 120 ? 19.375 -10.336 8.852 1 98.25 120 TYR B CA 1
ATOM 3613 C C . TYR B 1 120 ? 20.234 -10.289 7.594 1 98.25 120 TYR B C 1
ATOM 3615 O O . TYR B 1 120 ? 20.891 -11.273 7.246 1 98.25 120 TYR B O 1
ATOM 3623 N N . ASN B 1 121 ? 20.188 -9.156 6.891 1 97.44 121 ASN B N 1
ATOM 3624 C CA . ASN B 1 121 ? 21.016 -8.875 5.723 1 97.44 121 ASN B CA 1
ATOM 3625 C C . ASN B 1 121 ? 20.797 -9.906 4.621 1 97.44 121 ASN B C 1
ATOM 3627 O O . ASN B 1 121 ? 21.766 -10.453 4.074 1 97.44 121 ASN B O 1
ATOM 3631 N N . VAL B 1 122 ? 19.562 -10.289 4.363 1 97.88 122 VAL B N 1
ATOM 3632 C CA . VAL B 1 122 ? 19.141 -11.117 3.24 1 97.88 122 VAL B CA 1
ATOM 3633 C C . VAL B 1 122 ? 18.547 -10.227 2.145 1 97.88 122 VAL B C 1
ATOM 3635 O O . VAL B 1 122 ? 17.344 -9.945 2.15 1 97.88 122 VAL B O 1
ATOM 3638 N N . LYS B 1 123 ? 19.328 -9.891 1.143 1 96.75 123 LYS B N 1
ATOM 3639 C CA . LYS B 1 123 ? 18.922 -8.781 0.292 1 96.75 123 LYS B CA 1
ATOM 3640 C C . LYS B 1 123 ? 18.75 -9.227 -1.157 1 96.75 123 LYS B C 1
ATOM 3642 O O . LYS B 1 123 ? 18.625 -8.391 -2.059 1 96.75 123 LYS B O 1
ATOM 3647 N N . ASN B 1 124 ? 18.891 -10.57 -1.434 1 97.94 124 ASN B N 1
ATOM 3648 C CA . ASN B 1 124 ? 18.391 -11.148 -2.676 1 97.94 124 ASN B CA 1
ATOM 3649 C C . ASN B 1 124 ? 16.922 -11.523 -2.574 1 97.94 124 ASN B C 1
ATOM 3651 O O . ASN B 1 124 ? 16.547 -12.406 -1.796 1 97.94 124 ASN B O 1
ATOM 3655 N N . PHE B 1 125 ? 16.062 -10.805 -3.381 1 98.62 125 PHE B N 1
ATOM 3656 C CA . PHE B 1 125 ? 14.617 -10.898 -3.168 1 98.62 125 PHE B CA 1
ATOM 3657 C C . PHE B 1 125 ? 13.883 -11.016 -4.496 1 98.62 125 PHE B C 1
ATOM 3659 O O . PHE B 1 125 ? 14.047 -10.18 -5.383 1 98.62 125 PHE B O 1
ATOM 3666 N N . ILE B 1 126 ? 13.086 -12.086 -4.676 1 98.88 126 ILE B N 1
ATOM 3667 C CA . ILE B 1 126 ? 12.219 -12.242 -5.84 1 98.88 126 ILE B CA 1
ATOM 3668 C C . ILE B 1 126 ? 10.758 -12.133 -5.41 1 98.88 126 ILE B C 1
ATOM 3670 O O . ILE B 1 126 ? 10.32 -12.82 -4.48 1 98.88 126 ILE B O 1
ATOM 3674 N N . PHE B 1 127 ? 10.039 -11.281 -6.051 1 98.94 127 PHE B N 1
ATOM 3675 C CA . PHE B 1 127 ? 8.641 -11.039 -5.723 1 98.94 127 PHE B CA 1
ATOM 3676 C C . PHE B 1 127 ? 7.73 -11.562 -6.828 1 98.94 127 PHE B C 1
ATOM 3678 O O . PHE B 1 127 ? 7.953 -11.281 -8.008 1 98.94 127 PHE B O 1
ATOM 3685 N N . SER B 1 128 ? 6.746 -12.328 -6.367 1 98.69 128 SER B N 1
ATOM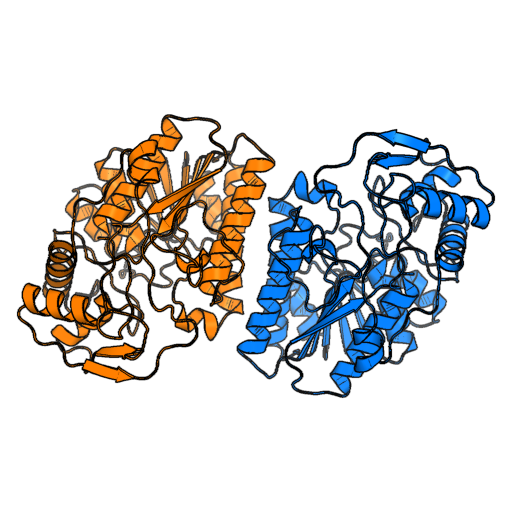 3686 C CA . SER B 1 128 ? 5.676 -12.766 -7.258 1 98.69 128 SER B CA 1
ATOM 3687 C C . SER B 1 128 ? 4.648 -11.664 -7.473 1 98.69 128 SER B C 1
ATOM 3689 O O . SER B 1 128 ? 3.742 -11.477 -6.66 1 98.69 128 SER B O 1
ATOM 3691 N N . SER B 1 129 ? 4.754 -10.945 -8.523 1 98.69 129 SER B N 1
ATOM 3692 C CA . SER B 1 129 ? 3.773 -9.93 -8.891 1 98.69 129 SER B CA 1
ATOM 3693 C C . SER B 1 129 ? 2.754 -10.477 -9.883 1 98.69 129 SER B C 1
ATOM 3695 O O . SER B 1 129 ? 2.381 -11.648 -9.812 1 98.69 129 SER B O 1
ATOM 3697 N N . SER B 1 130 ? 2.121 -9.656 -10.617 1 98.06 130 SER B N 1
ATOM 3698 C CA . SER B 1 130 ? 0.989 -10.07 -11.438 1 98.06 130 SER B CA 1
ATOM 3699 C C . SER B 1 130 ? 0.815 -9.148 -12.641 1 98.06 130 SER B C 1
ATOM 3701 O O . SER B 1 130 ? 1.138 -7.957 -12.57 1 98.06 130 SER B O 1
ATOM 3703 N N . ALA B 1 131 ? 0.271 -9.695 -13.703 1 97 131 ALA B N 1
ATOM 3704 C CA . ALA B 1 131 ? -0.078 -8.898 -14.875 1 97 131 ALA B CA 1
ATOM 3705 C C . ALA B 1 131 ? -1.176 -7.891 -14.547 1 97 131 ALA B C 1
ATOM 3707 O O . ALA B 1 131 ? -1.394 -6.938 -15.297 1 97 131 ALA B O 1
ATOM 3708 N N . THR B 1 132 ? -1.853 -8.086 -13.43 1 95.88 132 THR B N 1
ATOM 3709 C CA . THR B 1 132 ? -2.949 -7.207 -13.039 1 95.88 132 THR B CA 1
ATOM 3710 C C . THR B 1 132 ? -2.445 -5.781 -12.805 1 95.88 132 THR B C 1
ATOM 3712 O O . THR B 1 132 ? -3.23 -4.832 -12.82 1 95.88 132 THR B O 1
ATOM 3715 N N . VAL B 1 133 ? -1.144 -5.598 -12.609 1 97.12 133 VAL B N 1
ATOM 3716 C CA . VAL B 1 133 ? -0.604 -4.277 -12.297 1 97.12 133 VAL B CA 1
ATOM 3717 C C . VAL B 1 133 ? -0.681 -3.383 -13.531 1 97.12 133 VAL B C 1
ATOM 3719 O O . VAL B 1 133 ? -0.568 -2.16 -13.43 1 97.12 133 VAL B O 1
ATOM 3722 N N . TYR B 1 134 ? -0.89 -4.012 -14.727 1 96.19 134 TYR B N 1
ATOM 3723 C CA . TYR B 1 134 ? -0.943 -3.268 -15.984 1 96.19 134 TYR B CA 1
ATOM 3724 C C . TYR B 1 134 ? -2.338 -2.701 -16.219 1 96.19 134 TYR B C 1
ATOM 3726 O O . TYR B 1 134 ? -2.5 -1.717 -16.953 1 96.19 134 TYR B O 1
ATOM 3734 N N . GLY B 1 135 ? -3.418 -3.312 -15.648 1 94.56 135 GLY B N 1
ATOM 3735 C CA . GLY B 1 135 ? -4.77 -2.971 -16.062 1 94.56 135 GLY B CA 1
ATOM 3736 C C . GLY B 1 135 ? -5.043 -3.258 -17.531 1 94.56 135 GLY B C 1
ATOM 3737 O O . GLY B 1 135 ? -4.375 -4.098 -18.125 1 94.56 135 GLY B O 1
ATOM 3738 N N . PRO B 1 136 ? -6.152 -2.682 -18.078 1 94.19 136 PRO B N 1
ATOM 3739 C CA . PRO B 1 136 ? -6.379 -2.797 -19.531 1 94.19 136 PRO B CA 1
ATOM 3740 C C . PRO B 1 136 ? -5.25 -2.18 -20.344 1 94.19 136 PRO B C 1
ATOM 3742 O O . PRO B 1 136 ? -4.934 -0.998 -20.188 1 94.19 136 PRO B O 1
ATOM 3745 N N . PRO B 1 137 ? -4.633 -2.902 -21.203 1 94.38 137 PRO B N 1
ATOM 3746 C CA . PRO B 1 137 ? -3.467 -2.398 -21.922 1 94.38 137 PRO B CA 1
ATOM 3747 C C . PRO B 1 137 ? -3.84 -1.386 -23.016 1 94.38 137 PRO B C 1
ATOM 3749 O O . PRO B 1 137 ? -4.898 -1.502 -23.625 1 94.38 137 PRO B O 1
ATOM 3752 N N . ASP B 1 138 ? -2.971 -0.419 -23.219 1 93.25 138 ASP B N 1
ATOM 3753 C CA . ASP B 1 138 ? -3.125 0.52 -24.312 1 93.25 138 ASP B CA 1
ATOM 3754 C C . ASP B 1 138 ? -2.732 -0.126 -25.641 1 93.25 138 ASP B C 1
ATOM 3756 O O . ASP B 1 138 ? -3.24 0.256 -26.703 1 93.25 138 ASP B O 1
ATOM 3760 N N . SER B 1 139 ? -1.821 -1.028 -25.531 1 95 139 SER B N 1
ATOM 3761 C CA . SER B 1 139 ? -1.334 -1.765 -26.688 1 95 139 SER B CA 1
ATOM 3762 C C . SER B 1 139 ? -0.896 -3.174 -26.312 1 95 139 SER B C 1
ATOM 3764 O O . SER B 1 139 ? -0.622 -3.449 -25.141 1 95 139 SER B O 1
ATOM 3766 N N . LEU B 1 140 ? -0.88 -4.07 -27.312 1 96.62 140 LEU B N 1
ATOM 3767 C CA . LEU B 1 140 ? -0.443 -5.453 -27.141 1 96.62 140 LEU B CA 1
ATOM 3768 C C . LEU B 1 140 ? 0.642 -5.801 -28.156 1 96.62 140 LEU B C 1
ATOM 3770 O O . LEU B 1 140 ? 0.624 -5.309 -29.297 1 96.62 140 LEU B O 1
ATOM 3774 N N . PRO B 1 141 ? 1.572 -6.648 -27.859 1 98.31 141 PRO B N 1
ATOM 3775 C CA . PRO B 1 141 ? 1.759 -7.273 -26.547 1 98.31 141 PRO B CA 1
ATOM 3776 C C . PRO B 1 141 ? 2.246 -6.285 -25.484 1 98.31 141 PRO B C 1
ATOM 3778 O O . PRO B 1 141 ? 2.861 -5.27 -25.812 1 98.31 141 PRO B O 1
ATOM 3781 N N . ILE B 1 142 ? 1.986 -6.582 -24.219 1 98.19 142 ILE B N 1
ATOM 3782 C CA . ILE B 1 142 ? 2.375 -5.73 -23.094 1 98.19 142 ILE B CA 1
ATOM 3783 C C . ILE B 1 142 ? 3.869 -5.887 -22.828 1 98.19 142 ILE B C 1
ATOM 3785 O O . ILE B 1 142 ? 4.375 -7.008 -22.734 1 98.19 142 ILE B O 1
ATOM 3789 N N . LYS B 1 143 ? 4.551 -4.852 -22.703 1 98.31 143 LYS B N 1
ATOM 3790 C CA . LYS B 1 143 ? 5.969 -4.824 -22.359 1 98.31 143 LYS B CA 1
ATOM 3791 C C . LYS B 1 143 ? 6.172 -4.336 -20.922 1 98.31 143 LYS B C 1
ATOM 3793 O O . LYS B 1 143 ? 5.301 -3.67 -20.359 1 98.31 143 LYS B O 1
ATOM 3798 N N . GLU B 1 144 ? 7.375 -4.703 -20.359 1 98.25 144 GLU B N 1
ATOM 3799 C CA . GLU B 1 144 ? 7.672 -4.309 -18.984 1 98.25 144 GLU B CA 1
ATOM 3800 C C . GLU B 1 144 ? 7.73 -2.791 -18.844 1 98.25 144 GLU B C 1
ATOM 3802 O O . GLU B 1 144 ? 7.523 -2.256 -17.75 1 98.25 144 GLU B O 1
ATOM 3807 N N . THR B 1 145 ? 7.953 -2.078 -19.938 1 96.88 145 THR B N 1
ATOM 3808 C CA . THR B 1 145 ? 8.086 -0.625 -19.938 1 96.88 145 THR B CA 1
ATOM 3809 C C . THR B 1 145 ? 6.711 0.04 -19.953 1 96.88 145 THR B C 1
ATOM 3811 O O . THR B 1 145 ? 6.598 1.254 -19.766 1 96.88 145 THR B O 1
ATOM 3814 N N . ASP B 1 146 ? 5.676 -0.744 -20.266 1 96.44 146 ASP B N 1
ATOM 3815 C CA . ASP B 1 146 ? 4.328 -0.177 -20.266 1 96.44 146 ASP B CA 1
ATOM 3816 C C . ASP B 1 146 ? 3.949 0.336 -18.875 1 96.44 146 ASP B C 1
ATOM 3818 O O . ASP B 1 146 ? 4.406 -0.2 -17.859 1 96.44 146 ASP B O 1
ATOM 3822 N N . PRO B 1 147 ? 3.104 1.396 -18.844 1 93.12 147 PRO B N 1
ATOM 3823 C CA . PRO B 1 147 ? 2.748 1.993 -17.562 1 93.12 147 PRO B CA 1
ATOM 3824 C C . PRO B 1 147 ? 1.978 1.031 -16.656 1 93.12 147 PRO B C 1
ATOM 3826 O O . PRO B 1 147 ? 1.151 0.252 -17.141 1 93.12 147 PRO B O 1
ATOM 3829 N N . VAL B 1 148 ? 2.209 1.116 -15.375 1 94.5 148 VAL B N 1
ATOM 3830 C CA . VAL B 1 148 ? 1.522 0.32 -14.359 1 94.5 148 VAL B CA 1
ATOM 3831 C C . VAL B 1 148 ? 0.934 1.238 -13.297 1 94.5 148 VAL B C 1
ATOM 3833 O O . VAL B 1 148 ? 1.33 2.4 -13.18 1 94.5 148 VAL B O 1
ATOM 3836 N N . GLY B 1 149 ? -0.034 0.75 -12.516 1 90.38 149 GLY B N 1
ATOM 3837 C CA . GLY B 1 149 ? -0.502 1.438 -11.32 1 90.38 149 GLY B CA 1
ATOM 3838 C C . GLY B 1 149 ? -1.651 2.391 -11.594 1 90.38 149 GLY B C 1
ATOM 3839 O O . GLY B 1 149 ? -2.311 2.857 -10.664 1 90.38 149 GLY B O 1
ATOM 3840 N N . TYR B 1 150 ? -2.033 2.727 -12.852 1 83.5 150 TYR B N 1
ATOM 3841 C CA . TYR B 1 150 ? -2.982 3.787 -13.164 1 83.5 150 TYR B CA 1
ATOM 3842 C C . TYR B 1 150 ? -4.352 3.209 -13.516 1 83.5 150 TYR B C 1
ATOM 3844 O O . TYR B 1 150 ? -5.375 3.867 -13.312 1 83.5 150 TYR B O 1
ATOM 3852 N N . LYS B 1 151 ? -4.375 2.025 -14.109 1 89.31 151 LYS B N 1
ATOM 3853 C CA . LYS B 1 151 ? -5.629 1.485 -14.633 1 89.31 151 LYS B CA 1
ATOM 3854 C C . LYS B 1 151 ? -5.973 0.155 -13.969 1 89.31 151 LYS B C 1
ATOM 3856 O O . LYS B 1 151 ? -6.742 -0.638 -14.516 1 89.31 151 LYS B O 1
ATOM 3861 N N . ILE B 1 152 ? -5.379 -0.022 -12.789 1 95.62 152 ILE B N 1
ATOM 3862 C CA . ILE B 1 152 ? -5.633 -1.289 -12.117 1 95.62 152 ILE B CA 1
ATOM 3863 C C . ILE B 1 152 ? -7.113 -1.394 -11.75 1 95.62 152 ILE B C 1
ATOM 3865 O O . ILE B 1 152 ? -7.715 -0.421 -11.289 1 95.62 152 ILE B O 1
ATOM 3869 N N . THR B 1 153 ? -7.703 -2.562 -11.828 1 94.44 153 THR B N 1
ATOM 3870 C CA . THR B 1 153 ? -9.156 -2.646 -11.82 1 94.44 153 THR B CA 1
ATOM 3871 C C . THR B 1 153 ? -9.656 -3.305 -10.539 1 94.44 153 THR B C 1
ATOM 3873 O O . THR B 1 153 ? -10.867 -3.404 -10.32 1 94.44 153 THR B O 1
ATOM 3876 N N . ASN B 1 154 ? -8.781 -3.818 -9.703 1 95.94 154 ASN B N 1
ATOM 3877 C CA . ASN B 1 154 ? -9.211 -4.547 -8.523 1 95.94 154 ASN B CA 1
ATOM 3878 C C . ASN B 1 154 ? -8.203 -4.418 -7.383 1 95.94 154 ASN B C 1
ATOM 3880 O O . ASN B 1 154 ? -7.02 -4.164 -7.625 1 95.94 154 ASN B O 1
ATOM 3884 N N . PRO B 1 155 ? -8.633 -4.66 -6.078 1 97.69 155 PRO B N 1
ATOM 3885 C CA . PRO B 1 155 ? -7.75 -4.5 -4.922 1 97.69 155 PRO B CA 1
ATOM 3886 C C . PRO B 1 155 ? -6.57 -5.469 -4.938 1 97.69 155 PRO B C 1
ATOM 3888 O O . PRO B 1 155 ? -5.477 -5.125 -4.484 1 97.69 155 PRO B O 1
ATOM 3891 N N . TYR B 1 156 ? -6.766 -6.719 -5.438 1 97.06 156 TYR B N 1
ATOM 3892 C CA . TYR B 1 156 ? -5.641 -7.641 -5.57 1 97.06 156 TYR B CA 1
ATOM 3893 C C . TYR B 1 156 ? -4.527 -7.023 -6.41 1 97.06 156 TYR B C 1
ATOM 3895 O O . TYR B 1 156 ? -3.371 -6.984 -5.988 1 97.06 156 TYR B O 1
ATOM 3903 N N . GLY B 1 157 ? -4.867 -6.527 -7.602 1 97.62 157 GLY B N 1
ATOM 3904 C CA . GLY B 1 157 ? -3.891 -5.871 -8.461 1 97.62 157 GLY B CA 1
ATOM 3905 C C . GLY B 1 157 ? -3.211 -4.691 -7.793 1 97.62 157 GLY B C 1
ATOM 3906 O O . GLY B 1 157 ? -2.004 -4.496 -7.949 1 97.62 157 GLY B O 1
ATOM 3907 N N . HIS B 1 158 ? -4.004 -3.928 -7.051 1 98.06 158 HIS B N 1
ATOM 3908 C CA . HIS B 1 158 ? -3.438 -2.795 -6.328 1 98.06 158 HIS B CA 1
ATOM 3909 C C . HIS B 1 158 ? -2.422 -3.256 -5.289 1 98.06 158 HIS B C 1
ATOM 3911 O O . HIS B 1 158 ? -1.382 -2.621 -5.105 1 98.06 158 HIS B O 1
ATOM 3917 N N . THR B 1 159 ? -2.73 -4.367 -4.52 1 98.69 159 THR B N 1
ATOM 3918 C CA . THR B 1 159 ? -1.778 -4.848 -3.523 1 98.69 159 THR B CA 1
ATOM 3919 C C . THR B 1 159 ? -0.448 -5.211 -4.176 1 98.69 159 THR B C 1
ATOM 3921 O O . THR B 1 159 ? 0.618 -4.91 -3.633 1 98.69 159 THR B O 1
ATOM 3924 N N . LYS B 1 160 ? -0.509 -5.875 -5.336 1 98.75 160 LYS B N 1
ATOM 3925 C CA . LYS B 1 160 ? 0.715 -6.25 -6.039 1 98.75 160 LYS B CA 1
ATOM 3926 C C . LYS B 1 160 ? 1.499 -5.016 -6.473 1 98.75 160 LYS B C 1
ATOM 3928 O O . LYS B 1 160 ? 2.717 -4.949 -6.289 1 98.75 160 LYS B O 1
ATOM 3933 N N . TYR B 1 161 ? 0.807 -4.047 -7.016 1 98.31 161 TYR B N 1
ATOM 3934 C CA . TYR B 1 161 ? 1.475 -2.826 -7.457 1 98.31 161 TYR B CA 1
ATOM 3935 C C . TYR B 1 161 ? 2.094 -2.086 -6.277 1 98.31 161 TYR B C 1
ATOM 3937 O O . TYR B 1 161 ? 3.209 -1.571 -6.375 1 98.31 161 TYR B O 1
ATOM 3945 N N . MET B 1 162 ? 1.356 -1.931 -5.199 1 98.69 162 MET B N 1
ATOM 3946 C CA . MET B 1 162 ? 1.875 -1.274 -4 1 98.69 162 MET B CA 1
ATOM 3947 C C . MET B 1 162 ? 3.158 -1.944 -3.525 1 98.69 162 MET B C 1
ATOM 3949 O O . MET B 1 162 ? 4.125 -1.266 -3.174 1 98.69 162 MET B O 1
ATOM 3953 N N . ILE B 1 163 ? 3.18 -3.252 -3.541 1 98.88 163 ILE B N 1
ATOM 3954 C CA . ILE B 1 163 ? 4.363 -3.988 -3.113 1 98.88 163 ILE B CA 1
ATOM 3955 C C . ILE B 1 163 ? 5.512 -3.729 -4.086 1 98.88 163 ILE B C 1
ATOM 3957 O O . ILE B 1 163 ? 6.66 -3.543 -3.666 1 98.88 163 ILE B O 1
ATOM 3961 N N . GLU B 1 164 ? 5.242 -3.715 -5.441 1 98.69 164 GLU B N 1
ATOM 3962 C CA . GLU B 1 164 ? 6.281 -3.346 -6.402 1 98.69 164 GLU B CA 1
ATOM 3963 C C . GLU B 1 164 ? 6.91 -2.002 -6.043 1 98.69 164 GLU B C 1
ATOM 3965 O O . GLU B 1 164 ? 8.133 -1.864 -6.039 1 98.69 164 GLU B O 1
ATOM 3970 N N . ARG B 1 165 ? 6.051 -1.054 -5.754 1 98.25 165 ARG B N 1
ATOM 3971 C CA . ARG B 1 165 ? 6.512 0.298 -5.453 1 98.25 165 ARG B CA 1
ATOM 3972 C C . ARG B 1 165 ? 7.406 0.31 -4.219 1 98.25 165 ARG B C 1
ATOM 3974 O O . ARG B 1 165 ? 8.453 0.961 -4.211 1 98.25 165 ARG B O 1
ATOM 3981 N N . ILE B 1 166 ? 7.02 -0.406 -3.205 1 98.81 166 ILE B N 1
ATOM 3982 C CA . ILE B 1 166 ? 7.797 -0.513 -1.974 1 98.81 166 ILE B CA 1
ATOM 3983 C C . ILE B 1 166 ? 9.172 -1.097 -2.281 1 98.81 166 ILE B C 1
ATOM 3985 O O . ILE B 1 166 ? 10.195 -0.565 -1.836 1 98.81 166 ILE B O 1
ATOM 3989 N N . LEU B 1 167 ? 9.172 -2.148 -3.062 1 98.88 167 LEU B N 1
ATOM 3990 C CA . LEU B 1 167 ? 10.414 -2.828 -3.41 1 98.88 167 LEU B CA 1
ATOM 3991 C C . LEU B 1 167 ? 11.328 -1.916 -4.227 1 98.88 167 LEU B C 1
ATOM 3993 O O . LEU B 1 167 ? 12.531 -1.872 -3.996 1 98.88 167 LEU B O 1
ATOM 3997 N N . MET B 1 168 ? 10.766 -1.216 -5.176 1 98.12 168 MET B N 1
ATOM 3998 C CA . MET B 1 168 ? 11.539 -0.301 -6.012 1 98.12 168 MET B CA 1
ATOM 3999 C C . MET B 1 168 ? 12.156 0.814 -5.176 1 98.12 168 MET B C 1
ATOM 4001 O O . MET B 1 168 ? 13.328 1.153 -5.352 1 98.12 168 MET B O 1
ATOM 4005 N N . ASP B 1 169 ? 11.383 1.395 -4.277 1 98 169 ASP B N 1
ATOM 4006 C CA . ASP B 1 169 ? 11.891 2.459 -3.418 1 98 169 ASP B CA 1
ATOM 4007 C C . ASP B 1 169 ? 12.977 1.935 -2.479 1 98 169 ASP B C 1
ATOM 4009 O O . ASP B 1 169 ? 13.93 2.648 -2.164 1 98 169 ASP B O 1
ATOM 4013 N N . LEU B 1 170 ? 12.773 0.72 -1.983 1 98.44 170 LEU B N 1
ATOM 4014 C CA . LEU B 1 170 ? 13.758 0.09 -1.114 1 98.44 170 LEU B CA 1
ATOM 4015 C C . LEU B 1 170 ? 15.094 -0.071 -1.836 1 98.44 170 LEU B C 1
ATOM 4017 O O . LEU B 1 170 ? 16.141 0.285 -1.295 1 98.44 170 LEU B O 1
ATOM 4021 N N . ALA B 1 171 ? 15.062 -0.557 -3.064 1 97.81 171 ALA B N 1
ATOM 4022 C CA . ALA B 1 171 ? 16.266 -0.77 -3.852 1 97.81 171 ALA B CA 1
ATOM 4023 C C . ALA B 1 171 ? 16.938 0.559 -4.211 1 97.81 171 ALA B C 1
ATOM 4025 O O . ALA B 1 171 ? 18.156 0.646 -4.301 1 97.81 171 ALA B O 1
ATOM 4026 N N . HIS B 1 172 ? 16.141 1.551 -4.406 1 96.25 172 HIS B N 1
ATOM 4027 C CA . HIS B 1 172 ? 16.672 2.873 -4.723 1 96.25 172 HIS B CA 1
ATOM 4028 C C . HIS B 1 172 ? 17.406 3.475 -3.531 1 96.25 172 HIS B C 1
ATOM 4030 O O . HIS B 1 172 ? 18.438 4.121 -3.699 1 96.25 172 HIS B O 1
ATOM 4036 N N . ALA B 1 173 ? 16.891 3.303 -2.357 1 96.69 173 ALA B N 1
ATOM 4037 C CA . ALA B 1 173 ? 17.453 3.883 -1.14 1 96.69 173 ALA B CA 1
ATOM 4038 C C . ALA B 1 173 ? 18.703 3.127 -0.697 1 96.69 173 ALA B C 1
ATOM 4040 O O . ALA B 1 173 ? 19.578 3.689 -0.028 1 96.69 173 ALA B O 1
ATOM 4041 N N . ASP B 1 174 ? 18.812 1.866 -0.983 1 96.5 174 ASP B N 1
ATOM 4042 C CA . ASP B 1 174 ? 19.906 0.985 -0.587 1 96.5 174 ASP B CA 1
ATOM 4043 C C . ASP B 1 174 ? 20.297 0.052 -1.73 1 96.5 174 ASP B C 1
ATOM 4045 O O . ASP B 1 174 ? 19.688 -1.004 -1.914 1 96.5 174 ASP B O 1
ATOM 4049 N N . MET B 1 175 ? 21.344 0.348 -2.355 1 93.19 175 MET B N 1
ATOM 4050 C CA . MET B 1 175 ? 21.766 -0.312 -3.586 1 93.19 175 MET B CA 1
ATOM 4051 C C . MET B 1 175 ? 22.297 -1.712 -3.297 1 93.19 175 MET B C 1
ATOM 4053 O O . MET B 1 175 ? 22.594 -2.475 -4.223 1 93.19 175 MET B O 1
ATOM 4057 N N . SER B 1 176 ? 22.344 -2.047 -2.053 1 95.75 176 SER B N 1
ATOM 4058 C CA . SER B 1 176 ? 22.797 -3.396 -1.726 1 95.75 176 SER B CA 1
ATOM 4059 C C . SER B 1 176 ? 21.672 -4.414 -1.926 1 95.75 176 SER B C 1
ATOM 4061 O O . SER B 1 176 ? 21.922 -5.621 -1.915 1 95.75 176 SER B O 1
ATOM 4063 N N . TRP B 1 177 ? 20.469 -3.891 -2.17 1 97.25 177 TRP B N 1
ATOM 4064 C CA . TRP B 1 177 ? 19.344 -4.789 -2.459 1 97.25 177 TRP B CA 1
ATOM 4065 C C . TRP B 1 177 ? 19.375 -5.246 -3.912 1 97.25 177 TRP B C 1
ATOM 4067 O O . TRP B 1 177 ? 19.625 -4.445 -4.816 1 97.25 177 TRP B O 1
ATOM 4077 N N . ASN B 1 178 ? 19.266 -6.547 -4.113 1 98.12 178 ASN B N 1
ATOM 4078 C CA . ASN B 1 178 ? 19.047 -7.176 -5.41 1 98.12 178 ASN B CA 1
ATOM 4079 C C . ASN B 1 178 ? 17.625 -7.738 -5.52 1 98.12 178 ASN B C 1
ATOM 4081 O O . ASN B 1 178 ? 17.344 -8.82 -4.992 1 98.12 178 ASN B O 1
ATOM 4085 N N . ILE B 1 179 ? 16.766 -7.035 -6.27 1 98.5 179 ILE B N 1
ATOM 4086 C CA . ILE B 1 179 ? 15.344 -7.371 -6.27 1 98.5 179 ILE B CA 1
ATOM 4087 C C . ILE B 1 179 ? 14.883 -7.664 -7.695 1 98.5 179 ILE B C 1
ATOM 4089 O O . ILE B 1 179 ? 15.211 -6.918 -8.625 1 98.5 179 ILE B O 1
ATOM 4093 N N . ILE B 1 180 ? 14.195 -8.766 -7.895 1 98.75 180 ILE B N 1
ATOM 4094 C CA . ILE B 1 180 ? 13.547 -9.062 -9.164 1 98.75 180 ILE B CA 1
ATOM 4095 C C . ILE B 1 180 ? 12.039 -9.203 -8.953 1 98.75 180 ILE B C 1
ATOM 4097 O O . ILE B 1 180 ? 11.594 -9.93 -8.07 1 98.75 180 ILE B O 1
ATOM 4101 N N . ILE B 1 181 ? 11.32 -8.453 -9.68 1 98.88 181 ILE B N 1
ATOM 4102 C CA . ILE B 1 181 ? 9.867 -8.523 -9.711 1 98.88 181 ILE B CA 1
ATOM 4103 C C . ILE B 1 181 ? 9.414 -9.312 -10.945 1 98.88 181 ILE B C 1
ATOM 4105 O O . ILE B 1 181 ? 9.781 -8.977 -12.07 1 98.88 181 ILE B O 1
ATOM 4109 N N . LEU B 1 182 ? 8.703 -10.367 -10.68 1 98.94 182 LEU B N 1
ATOM 4110 C CA . LEU B 1 182 ? 8.188 -11.195 -11.758 1 98.94 182 LEU B CA 1
ATOM 4111 C C . LEU B 1 182 ? 6.684 -10.984 -11.945 1 98.94 182 LEU B C 1
ATOM 4113 O O . LEU B 1 182 ? 5.895 -11.305 -11.055 1 98.94 182 LEU B O 1
ATOM 4117 N N . ARG B 1 183 ? 6.281 -10.438 -13.031 1 98.81 183 ARG B N 1
ATOM 4118 C CA . ARG B 1 183 ? 4.871 -10.258 -13.367 1 98.81 183 ARG B CA 1
ATOM 4119 C C . ARG B 1 183 ? 4.348 -11.438 -14.188 1 98.81 183 ARG B C 1
ATOM 4121 O O . ARG B 1 183 ? 4.617 -11.531 -15.383 1 98.81 183 ARG B O 1
ATOM 4128 N N . TYR B 1 184 ? 3.52 -12.273 -13.477 1 97.31 184 TYR B N 1
ATOM 4129 C CA . TYR B 1 184 ? 3.002 -13.508 -14.055 1 97.31 184 TYR B CA 1
ATOM 4130 C C . TYR B 1 184 ? 1.822 -13.227 -14.977 1 97.31 184 TYR B C 1
ATOM 4132 O O . TYR B 1 184 ? 0.984 -12.367 -14.68 1 97.31 184 TYR B O 1
ATOM 4140 N N . PHE B 1 185 ? 1.779 -14.047 -16.047 1 97.62 185 PHE B N 1
ATOM 4141 C CA . PHE B 1 185 ? 0.574 -14.055 -16.859 1 97.62 185 PHE B CA 1
ATOM 4142 C C . PHE B 1 185 ? -0.159 -15.383 -16.734 1 97.62 185 PHE B C 1
ATOM 4144 O O . PHE B 1 185 ? 0.205 -16.359 -17.375 1 97.62 185 PHE B O 1
ATOM 4151 N N . ASN B 1 186 ? -1.116 -15.602 -15.938 1 96.69 186 ASN B N 1
ATOM 4152 C CA . ASN B 1 186 ? -2.123 -16.625 -15.68 1 96.69 186 ASN B CA 1
ATOM 4153 C C . ASN B 1 186 ? -1.509 -18.031 -15.648 1 96.69 186 ASN B C 1
ATOM 4155 O O . ASN B 1 186 ? -1.71 -18.812 -16.578 1 96.69 186 ASN B O 1
ATOM 4159 N N . PRO B 1 187 ? -0.903 -18.406 -14.609 1 98.31 187 PRO B N 1
ATOM 4160 C CA . PRO B 1 187 ? -0.334 -19.75 -14.5 1 98.31 187 PRO B CA 1
ATOM 4161 C C . PRO B 1 187 ? -1.398 -20.844 -14.516 1 98.31 187 PRO B C 1
ATOM 4163 O O . PRO B 1 187 ? -2.432 -20.719 -13.852 1 98.31 187 PRO B O 1
ATOM 4166 N N . VAL B 1 188 ? -1.196 -21.922 -15.289 1 98.56 188 VAL B N 1
ATOM 4167 C CA . VAL B 1 188 ? -2.117 -23.047 -15.391 1 98.56 188 VAL B CA 1
ATOM 4168 C C . VAL B 1 188 ? -1.328 -24.344 -15.523 1 98.56 188 VAL B C 1
ATOM 4170 O O . VAL B 1 188 ? -0.096 -24.344 -15.484 1 98.56 188 VAL B O 1
ATOM 4173 N N . GLY B 1 189 ? -2.045 -25.438 -15.633 1 98.69 189 GLY B N 1
ATOM 4174 C CA . GLY B 1 189 ? -1.414 -26.734 -15.805 1 98.69 189 GLY B CA 1
ATOM 4175 C C . GLY B 1 189 ? -1.093 -27.422 -14.492 1 98.69 189 GLY B C 1
ATOM 4176 O O . GLY B 1 189 ? -1.83 -27.281 -13.516 1 98.69 189 GLY B O 1
ATOM 4177 N N . ALA B 1 190 ? -0.147 -28.297 -14.5 1 98.88 190 ALA B N 1
ATOM 4178 C CA . ALA B 1 190 ? 0.35 -29.078 -13.375 1 98.88 190 ALA B CA 1
ATOM 4179 C C . ALA B 1 190 ? 1.685 -29.734 -13.711 1 98.88 190 ALA B C 1
ATOM 4181 O O . ALA B 1 190 ? 2.156 -29.656 -14.844 1 98.88 190 ALA B O 1
ATOM 4182 N N . HIS B 1 191 ? 2.279 -30.266 -12.703 1 98.88 191 HIS B N 1
ATOM 4183 C CA . HIS B 1 191 ? 3.471 -31.062 -12.984 1 98.88 191 HIS B CA 1
ATOM 4184 C C . HIS B 1 191 ? 3.123 -32.312 -13.781 1 98.88 191 HIS B C 1
ATOM 4186 O O . HIS B 1 191 ? 2.107 -32.969 -13.516 1 98.88 191 HIS B O 1
ATOM 4192 N N . PRO B 1 192 ? 4 -32.688 -14.727 1 98.56 192 PRO B N 1
ATOM 4193 C CA . PRO B 1 192 ? 3.686 -33.812 -15.609 1 98.56 192 PRO B CA 1
ATOM 4194 C C . PRO B 1 192 ? 3.508 -35.125 -14.852 1 98.56 192 PRO B C 1
ATOM 4196 O O . PRO B 1 192 ? 2.848 -36.031 -15.352 1 98.56 192 PRO B O 1
ATOM 4199 N N . SER B 1 193 ? 4.082 -35.25 -13.633 1 98.5 193 SER B N 1
ATOM 4200 C CA . SER B 1 193 ? 3.938 -36.469 -12.836 1 98.5 193 SER B CA 1
ATOM 4201 C C . SER B 1 193 ? 2.484 -36.688 -12.43 1 98.5 193 SER B C 1
ATOM 4203 O O . SER B 1 193 ? 2.098 -37.812 -12.086 1 98.5 193 SER B O 1
ATOM 4205 N N . GLY B 1 194 ? 1.696 -35.594 -12.398 1 98.75 194 GLY B N 1
ATOM 4206 C CA . GLY B 1 194 ? 0.332 -35.656 -11.906 1 98.75 194 GLY B CA 1
ATOM 4207 C C . GLY B 1 194 ? 0.251 -35.688 -10.391 1 98.75 194 GLY B C 1
ATOM 4208 O O . GLY B 1 194 ? -0.833 -35.844 -9.82 1 98.75 194 GLY B O 1
ATOM 4209 N N . LEU B 1 195 ? 1.365 -35.438 -9.742 1 98.69 195 LEU B N 1
ATOM 4210 C CA . LEU B 1 195 ? 1.384 -35.562 -8.281 1 98.69 195 LEU B CA 1
ATOM 4211 C C . LEU B 1 195 ? 1.141 -34.219 -7.621 1 98.69 195 LEU B C 1
ATOM 4213 O O . LEU B 1 195 ? 0.691 -34.156 -6.477 1 98.69 195 LEU B O 1
ATOM 4217 N N . ILE B 1 196 ? 1.532 -33.156 -8.258 1 98.88 196 ILE B N 1
ATOM 4218 C CA . ILE B 1 196 ? 1.253 -31.828 -7.715 1 98.88 196 ILE B CA 1
ATOM 4219 C C . ILE B 1 196 ? 0.535 -30.984 -8.766 1 98.88 196 ILE B C 1
ATOM 4221 O O . ILE B 1 196 ? 0.802 -31.109 -9.961 1 98.88 196 ILE B O 1
ATOM 4225 N N . GLY B 1 197 ? -0.357 -30.188 -8.383 1 98.62 197 GLY B N 1
ATOM 4226 C CA . GLY B 1 197 ? -1.199 -29.344 -9.203 1 98.62 197 GLY B CA 1
ATOM 4227 C C . GLY B 1 197 ? -1.985 -28.328 -8.398 1 98.62 197 GLY B C 1
ATOM 4228 O O . GLY B 1 197 ? -1.663 -28.062 -7.238 1 98.62 197 GLY B O 1
ATOM 4229 N N . GLU B 1 198 ? -2.896 -27.625 -9.023 1 98.06 198 GLU B N 1
ATOM 4230 C CA . GLU B 1 198 ? -3.686 -26.578 -8.375 1 98.06 198 GLU B CA 1
ATOM 4231 C C . GLU B 1 198 ? -4.891 -27.172 -7.648 1 98.06 198 GLU B C 1
ATOM 4233 O O . GLU B 1 198 ? -5.695 -27.875 -8.25 1 98.06 198 GLU B O 1
ATOM 4238 N N . ASP B 1 199 ? -4.945 -26.938 -6.395 1 96.69 199 ASP B N 1
ATOM 4239 C CA . ASP B 1 199 ? -6.039 -27.391 -5.539 1 96.69 199 ASP B CA 1
ATOM 4240 C C . ASP B 1 199 ? -6.48 -26.281 -4.586 1 96.69 199 ASP B C 1
ATOM 4242 O O . ASP B 1 199 ? -6.191 -26.328 -3.387 1 96.69 199 ASP B O 1
ATOM 4246 N N . PRO B 1 200 ? -7.223 -25.281 -5.098 1 92.56 200 PRO B N 1
ATOM 4247 C CA . PRO B 1 200 ? -7.695 -24.219 -4.215 1 92.56 200 PRO B CA 1
ATOM 4248 C C . PRO B 1 200 ? -8.773 -24.688 -3.244 1 92.56 200 PRO B C 1
ATOM 4250 O O . PRO B 1 200 ? -9.539 -25.609 -3.559 1 92.56 200 PRO B O 1
ATOM 4253 N N . LYS B 1 201 ? -8.781 -24.047 -2.09 1 91.81 201 LYS B N 1
ATOM 4254 C CA . LYS B 1 201 ? -9.852 -24.328 -1.139 1 91.81 201 LYS B CA 1
ATOM 4255 C C . LYS B 1 201 ? -11.188 -23.766 -1.62 1 91.81 201 LYS B C 1
ATOM 4257 O O . LYS B 1 201 ? -11.258 -22.625 -2.061 1 91.81 201 LYS B O 1
ATOM 4262 N N . GLY B 1 202 ? -12.203 -24.562 -1.522 1 89.5 202 GLY B N 1
ATOM 4263 C CA . GLY B 1 202 ? -13.523 -24.141 -1.956 1 89.5 202 GLY B CA 1
ATOM 4264 C C . GLY B 1 202 ? -13.688 -24.141 -3.465 1 89.5 202 GLY B C 1
ATOM 4265 O O . GLY B 1 202 ? -13.031 -24.922 -4.164 1 89.5 202 GLY B O 1
ATOM 4266 N N . ILE B 1 203 ? -14.656 -23.422 -4 1 91.31 203 ILE B N 1
ATOM 4267 C CA . ILE B 1 203 ? -14.906 -23.328 -5.434 1 91.31 203 ILE B CA 1
ATOM 4268 C C . ILE B 1 203 ? -13.789 -22.531 -6.102 1 91.31 203 ILE B C 1
ATOM 4270 O O . ILE B 1 203 ? -13.461 -21.422 -5.668 1 91.31 203 ILE B O 1
ATOM 4274 N N . PRO B 1 204 ? -13.18 -23.156 -7.113 1 93.44 204 PRO B N 1
ATOM 4275 C CA . PRO B 1 204 ? -12.086 -22.453 -7.781 1 93.44 204 PRO B CA 1
ATOM 4276 C C . PRO B 1 204 ? -12.523 -21.109 -8.359 1 93.44 204 PRO B C 1
ATOM 4278 O O . PRO B 1 204 ? -13.633 -20.984 -8.883 1 93.44 204 PRO B O 1
ATOM 4281 N N . ASN B 1 205 ? -11.594 -20.172 -8.32 1 89.38 205 ASN B N 1
ATOM 4282 C CA . ASN B 1 205 ? -11.844 -18.859 -8.898 1 89.38 205 ASN B CA 1
ATOM 4283 C C . ASN B 1 205 ? -11.258 -18.734 -10.297 1 89.38 205 ASN B C 1
ATOM 4285 O O . ASN B 1 205 ? -11.609 -17.828 -11.055 1 89.38 205 ASN B O 1
ATOM 4289 N N . ASN B 1 206 ? -10.344 -19.672 -10.648 1 92.75 206 ASN B N 1
ATOM 4290 C CA . ASN B 1 206 ? -9.641 -19.594 -11.922 1 92.75 206 ASN B CA 1
ATOM 4291 C C . ASN B 1 206 ? -10.227 -20.562 -12.945 1 92.75 206 ASN B C 1
ATOM 4293 O O . ASN B 1 206 ? -10.805 -21.578 -12.57 1 92.75 206 ASN B O 1
ATOM 4297 N N . LEU B 1 207 ? -10.07 -20.297 -14.133 1 95.81 207 LEU B N 1
ATOM 4298 C CA . LEU B 1 207 ? -10.688 -20.969 -15.266 1 95.81 207 LEU B CA 1
ATOM 4299 C C . LEU B 1 207 ? -10.336 -22.453 -15.289 1 95.81 207 LEU B C 1
ATOM 4301 O O . LEU B 1 207 ? -11.219 -23.297 -15.273 1 95.81 207 LEU B O 1
ATOM 4305 N N . MET B 1 208 ? -9.062 -22.75 -15.211 1 97 208 MET B N 1
ATOM 4306 C CA . MET B 1 208 ? -8.609 -24.094 -15.547 1 97 208 MET B CA 1
ATOM 4307 C C . MET B 1 208 ? -8.945 -25.078 -14.43 1 97 208 MET B C 1
ATOM 4309 O O . MET B 1 208 ? -9.453 -26.172 -14.688 1 97 208 MET B O 1
ATOM 4313 N N . PRO B 1 209 ? -8.664 -24.656 -13.141 1 96.81 209 PRO B N 1
ATOM 4314 C CA . PRO B 1 209 ? -9.086 -25.594 -12.102 1 96.81 209 PRO B CA 1
ATOM 4315 C C . PRO B 1 209 ? -10.602 -25.766 -12.047 1 96.81 209 PRO B C 1
ATOM 4317 O O . PRO B 1 209 ? -11.102 -26.844 -11.727 1 96.81 209 PRO B O 1
ATOM 4320 N N . TYR B 1 210 ? -11.352 -24.75 -12.367 1 97.06 210 TYR B N 1
ATOM 4321 C CA . TYR B 1 210 ? -12.805 -24.875 -12.438 1 97.06 210 TYR B CA 1
ATOM 4322 C C . TYR B 1 210 ? -13.227 -25.828 -13.539 1 97.06 210 TYR B C 1
ATOM 4324 O O . TYR B 1 210 ? -14.047 -26.719 -13.32 1 97.06 210 TYR B O 1
ATOM 4332 N N . MET B 1 211 ? -12.664 -25.656 -14.648 1 97.62 211 MET B N 1
ATOM 4333 C CA . MET B 1 211 ? -12.969 -26.453 -15.828 1 97.62 211 MET B CA 1
ATOM 4334 C C . MET B 1 211 ? -12.68 -27.938 -15.57 1 97.62 211 MET B C 1
ATOM 4336 O O . MET B 1 211 ? -13.469 -28.797 -15.953 1 97.62 211 MET B O 1
ATOM 4340 N N . SER B 1 212 ? -11.562 -28.234 -15.008 1 97.69 212 SER B N 1
ATOM 4341 C CA . SER B 1 212 ? -11.219 -29.625 -14.727 1 97.69 212 SER B CA 1
ATOM 4342 C C . SER B 1 212 ? -12.211 -30.25 -13.766 1 97.69 212 SER B C 1
ATOM 4344 O O . SER B 1 212 ? -12.523 -31.438 -13.883 1 97.69 212 SER B O 1
ATOM 4346 N N . GLN B 1 213 ? -12.742 -29.469 -12.789 1 97.56 213 GLN B N 1
ATOM 4347 C CA . GLN B 1 213 ? -13.719 -29.984 -11.836 1 97.56 213 GLN B CA 1
ATOM 4348 C C . GLN B 1 213 ? -15.062 -30.234 -12.516 1 97.56 213 GLN B C 1
ATOM 4350 O O . GLN B 1 213 ? -15.789 -31.156 -12.148 1 97.56 213 GLN B O 1
ATOM 4355 N N . VAL B 1 214 ? -15.398 -29.406 -13.492 1 98.19 214 VAL B N 1
ATOM 4356 C CA . VAL B 1 214 ? -16.594 -29.672 -14.289 1 98.19 214 VAL B CA 1
ATOM 4357 C C . VAL B 1 214 ? -16.422 -30.984 -15.055 1 98.19 214 VAL B C 1
ATOM 4359 O O . VAL B 1 214 ? -17.344 -31.797 -15.117 1 98.19 214 VAL B O 1
ATOM 4362 N N . ALA B 1 215 ? -15.266 -31.203 -15.602 1 98.12 215 ALA B N 1
ATOM 4363 C CA . ALA B 1 215 ? -14.969 -32.375 -16.438 1 98.12 215 ALA B CA 1
ATOM 4364 C C . ALA B 1 215 ? -15.141 -33.656 -15.656 1 98.12 215 ALA B C 1
ATOM 4366 O O . ALA B 1 215 ? -15.562 -34.688 -16.219 1 98.12 215 ALA B O 1
ATOM 4367 N N . ILE B 1 216 ? -14.852 -33.656 -14.344 1 97.19 216 ILE B N 1
ATOM 4368 C CA . ILE B 1 216 ? -14.938 -34.906 -13.57 1 97.19 216 ILE B CA 1
ATOM 4369 C C . ILE B 1 216 ? -16.281 -34.969 -12.844 1 97.19 216 ILE B C 1
ATOM 4371 O O . ILE B 1 216 ? -16.5 -35.844 -12.008 1 97.19 216 ILE B O 1
ATOM 4375 N N . GLY B 1 217 ? -17.094 -33.938 -13.047 1 96.75 217 GLY B N 1
ATOM 4376 C CA . GLY B 1 217 ? -18.453 -33.969 -12.555 1 96.75 217 GLY B CA 1
ATOM 4377 C C . GLY B 1 217 ? -18.625 -33.375 -11.172 1 96.75 217 GLY B C 1
ATOM 4378 O O . GLY B 1 217 ? -19.688 -33.469 -10.578 1 96.75 217 GLY B O 1
ATOM 4379 N N . LYS B 1 218 ? -17.609 -32.719 -10.617 1 96.25 218 LYS B N 1
ATOM 4380 C CA . LYS B 1 218 ? -17.688 -32.094 -9.297 1 96.25 218 LYS B CA 1
ATOM 4381 C C . LYS B 1 218 ? -18.484 -30.797 -9.352 1 96.25 218 LYS B C 1
ATOM 4383 O O . LYS B 1 218 ? -19.078 -30.391 -8.352 1 96.25 218 LYS B O 1
ATOM 4388 N N . LEU B 1 219 ? -18.328 -30.031 -10.398 1 97 219 LEU B N 1
ATOM 4389 C CA . LEU B 1 219 ? -19.094 -28.812 -10.656 1 97 219 LEU B CA 1
ATOM 4390 C C . LEU B 1 219 ? -20 -28.984 -11.859 1 97 219 LEU B C 1
ATOM 4392 O O . LEU B 1 219 ? -19.656 -29.688 -12.812 1 97 219 LEU B O 1
ATOM 4396 N N . PRO B 1 220 ? -21.109 -28.406 -11.812 1 97.25 220 PRO B N 1
ATOM 4397 C CA . PRO B 1 220 ? -22.125 -28.719 -12.828 1 97.25 220 PRO B CA 1
ATOM 4398 C C . PRO B 1 220 ? -21.828 -28.062 -14.172 1 97.25 220 PRO B C 1
ATOM 4400 O O . PRO B 1 220 ? -22.109 -28.656 -15.219 1 97.25 220 PRO B O 1
ATOM 4403 N N . VAL B 1 221 ? -21.406 -26.828 -14.141 1 97.94 221 VAL B N 1
ATOM 4404 C CA . VAL B 1 221 ? -21.297 -26.062 -15.375 1 97.94 221 VAL B CA 1
ATOM 4405 C C . VAL B 1 221 ? -20.188 -25.016 -15.234 1 97.94 221 VAL B C 1
ATOM 4407 O O . VAL B 1 221 ? -19.906 -24.547 -14.133 1 97.94 221 VAL B O 1
ATOM 4410 N N . LEU B 1 222 ? -19.469 -24.75 -16.312 1 98.12 222 LEU B N 1
ATOM 4411 C CA . LEU B 1 222 ? -18.5 -23.656 -16.375 1 98.12 222 LEU B CA 1
ATOM 4412 C C . LEU B 1 222 ? -19.156 -22.375 -16.859 1 98.12 222 LEU B C 1
ATOM 4414 O O . LEU B 1 222 ? -19.719 -22.328 -17.969 1 98.12 222 LEU B O 1
ATOM 4418 N N . TYR B 1 223 ? -19.047 -21.359 -16.062 1 96.12 223 TYR B N 1
ATOM 4419 C CA . TYR B 1 223 ? -19.594 -20.062 -16.469 1 96.12 223 TYR B CA 1
ATOM 4420 C C . TYR B 1 223 ? -18.578 -19.266 -17.281 1 96.12 223 TYR B C 1
ATOM 4422 O O . TYR B 1 223 ? -17.438 -19.109 -16.859 1 96.12 223 TYR B O 1
ATOM 4430 N N . ILE B 1 224 ? -19 -18.844 -18.469 1 97.25 224 ILE B N 1
ATOM 4431 C CA . ILE B 1 224 ? -18.188 -17.969 -19.297 1 97.25 224 ILE B CA 1
ATOM 4432 C C . ILE B 1 224 ? -18.562 -16.516 -19.047 1 97.25 224 ILE B C 1
ATOM 4434 O O . ILE B 1 224 ? -19.656 -16.078 -19.406 1 97.25 224 ILE B O 1
ATOM 4438 N N . PHE B 1 225 ? -17.641 -15.789 -18.453 1 94.81 225 PHE B N 1
ATOM 4439 C CA . PHE B 1 225 ? -17.906 -14.406 -18.062 1 94.81 225 PHE B CA 1
ATOM 4440 C C . PHE B 1 225 ? -17.594 -13.453 -19.219 1 94.81 225 PHE B C 1
ATOM 4442 O O . PHE B 1 225 ? -16.438 -13.156 -19.5 1 94.81 225 PHE B O 1
ATOM 4449 N N . GLY B 1 226 ? -18.625 -12.969 -19.828 1 93.88 226 GLY B N 1
ATOM 4450 C CA . GLY B 1 226 ? -18.469 -12.039 -20.938 1 93.88 226 GLY B CA 1
ATOM 4451 C C . GLY B 1 226 ? -18.281 -12.727 -22.281 1 93.88 226 GLY B C 1
ATOM 4452 O O . GLY B 1 226 ? -17.359 -13.523 -22.453 1 93.88 226 GLY B O 1
ATOM 4453 N N . THR B 1 227 ? -19.156 -12.398 -23.219 1 95.75 227 THR B N 1
ATOM 4454 C CA . THR B 1 227 ? -19.094 -13 -24.547 1 95.75 227 THR B CA 1
ATOM 4455 C C . THR B 1 227 ? -19.188 -11.93 -25.625 1 95.75 227 THR B C 1
ATOM 4457 O O . THR B 1 227 ? -19.406 -12.242 -26.797 1 95.75 227 THR B O 1
ATOM 4460 N N . GLU B 1 228 ? -18.984 -10.711 -25.203 1 96.06 228 GLU B N 1
ATOM 4461 C CA . GLU B 1 228 ? -19.109 -9.602 -26.156 1 96.06 228 GLU B CA 1
ATOM 4462 C C . GLU B 1 228 ? -17.891 -8.68 -26.094 1 96.06 228 GLU B C 1
ATOM 4464 O O . GLU B 1 228 ? -17.984 -7.484 -26.359 1 96.06 228 GLU B O 1
ATOM 4469 N N . PHE B 1 229 ? -16.812 -9.234 -25.625 1 95.69 229 PHE B N 1
ATOM 4470 C CA . PHE B 1 229 ? -15.578 -8.469 -25.672 1 95.69 229 PHE B CA 1
ATOM 4471 C C . PHE B 1 229 ? -15.117 -8.258 -27.094 1 95.69 229 PHE B C 1
ATOM 4473 O O . PHE B 1 229 ? -15.539 -8.984 -28 1 95.69 229 PHE B O 1
ATOM 4480 N N . ASP B 1 230 ? -14.273 -7.23 -27.297 1 94.38 230 ASP B N 1
ATOM 4481 C CA . ASP B 1 230 ? -13.664 -6.992 -28.609 1 94.38 230 ASP B CA 1
ATOM 4482 C C . ASP B 1 230 ? -12.508 -7.957 -28.859 1 94.38 230 ASP B C 1
ATOM 4484 O O . ASP B 1 230 ? -11.352 -7.539 -28.938 1 94.38 230 ASP B O 1
ATOM 4488 N N . THR B 1 231 ? -12.859 -9.258 -28.938 1 96.75 231 THR B N 1
ATOM 4489 C CA . THR B 1 231 ? -11.938 -10.352 -29.234 1 96.75 231 THR B CA 1
ATOM 4490 C C . THR B 1 231 ? -12.484 -11.234 -30.344 1 96.75 231 THR B C 1
ATOM 4492 O O . THR B 1 231 ? -13.625 -11.062 -30.781 1 96.75 231 THR B O 1
ATOM 4495 N N . ALA B 1 232 ? -11.719 -12.117 -30.859 1 95.5 232 ALA B N 1
ATOM 4496 C CA . ALA B 1 232 ? -12.062 -12.898 -32.031 1 95.5 232 ALA B CA 1
ATOM 4497 C C . ALA B 1 232 ? -13.367 -13.664 -31.844 1 95.5 232 ALA B C 1
ATOM 4499 O O . ALA B 1 232 ? -14.164 -13.805 -32.781 1 95.5 232 ALA B O 1
ATOM 4500 N N . ASP B 1 233 ? -13.586 -14.164 -30.609 1 97.56 233 ASP B N 1
ATOM 4501 C CA . ASP B 1 233 ? -14.789 -14.969 -30.391 1 97.56 233 ASP B CA 1
ATOM 4502 C C . ASP B 1 233 ? -15.648 -14.375 -29.281 1 97.56 233 ASP B C 1
ATOM 4504 O O . ASP B 1 233 ? -16.531 -15.047 -28.734 1 97.56 233 ASP B O 1
ATOM 4508 N N . GLY B 1 234 ? -15.289 -13.164 -28.906 1 97.31 234 GLY B N 1
ATOM 4509 C CA . GLY B 1 234 ? -16.109 -12.43 -27.938 1 97.31 234 GLY B CA 1
ATOM 4510 C C . GLY B 1 234 ? -15.734 -12.727 -26.5 1 97.31 234 GLY B C 1
ATOM 4511 O O . GLY B 1 234 ? -16.172 -12.016 -25.594 1 97.31 234 GLY B O 1
ATOM 4512 N N . THR B 1 235 ? -14.922 -13.703 -26.219 1 97.88 235 THR B N 1
ATOM 4513 C CA . THR B 1 235 ? -14.586 -14.078 -24.859 1 97.88 235 THR B CA 1
ATOM 4514 C C . THR B 1 235 ? -13.211 -13.539 -24.469 1 97.88 235 THR B C 1
ATOM 4516 O O . THR B 1 235 ? -12.469 -13.047 -25.328 1 97.88 235 THR B O 1
ATOM 4519 N N . GLY B 1 236 ? -12.93 -13.523 -23.188 1 96.94 236 GLY B N 1
ATOM 4520 C CA . GLY B 1 236 ? -11.68 -12.969 -22.703 1 96.94 236 GLY B CA 1
ATOM 4521 C C . GLY B 1 236 ? -10.461 -13.703 -23.219 1 96.94 236 GLY B C 1
ATOM 4522 O O . GLY B 1 236 ? -10.477 -14.93 -23.359 1 96.94 236 GLY B O 1
ATOM 4523 N N . VAL B 1 237 ? -9.43 -12.969 -23.531 1 98 237 VAL B N 1
ATOM 4524 C CA . VAL B 1 237 ? -8.172 -13.508 -24.031 1 98 237 VAL B CA 1
ATOM 4525 C C . VAL B 1 237 ? -7.059 -13.266 -23.016 1 98 237 VAL B C 1
ATOM 4527 O O . VAL B 1 237 ? -6.863 -12.133 -22.562 1 98 237 VAL B O 1
ATOM 4530 N N . ARG B 1 238 ? -6.395 -14.305 -22.594 1 98 238 ARG B N 1
ATOM 4531 C CA . ARG B 1 238 ? -5.301 -14.211 -21.625 1 98 238 ARG B CA 1
ATOM 4532 C C . ARG B 1 238 ? -4.074 -14.977 -22.109 1 98 238 ARG B C 1
ATOM 4534 O O . ARG B 1 238 ? -4.195 -15.938 -22.875 1 98 238 ARG B O 1
ATOM 4541 N N . ASP B 1 239 ? -2.932 -14.492 -21.75 1 98.56 239 ASP B N 1
ATOM 4542 C CA . ASP B 1 239 ? -1.679 -15.234 -21.859 1 98.56 239 ASP B CA 1
ATOM 4543 C C . ASP B 1 239 ? -1.546 -16.266 -20.75 1 98.56 239 ASP B C 1
ATOM 4545 O O . ASP B 1 239 ? -1.179 -15.93 -19.609 1 98.56 239 ASP B O 1
ATOM 4549 N N . TYR B 1 240 ? -1.848 -17.531 -21.094 1 98.56 240 TYR B N 1
ATOM 4550 C CA . TYR B 1 240 ? -1.697 -18.594 -20.109 1 98.56 240 TYR B CA 1
ATOM 4551 C C . TYR B 1 240 ? -0.295 -19.188 -20.172 1 98.56 240 TYR B C 1
ATOM 4553 O O . TYR B 1 240 ? 0.255 -19.406 -21.25 1 98.56 240 TYR B O 1
ATOM 4561 N N . ILE B 1 241 ? 0.272 -19.438 -19 1 98.75 241 ILE B N 1
ATOM 4562 C CA . ILE B 1 241 ? 1.625 -19.984 -18.891 1 98.75 241 ILE B CA 1
ATOM 4563 C C . ILE B 1 241 ? 1.611 -21.266 -18.078 1 98.75 241 ILE B C 1
ATOM 4565 O O . ILE B 1 241 ? 0.958 -21.344 -17.031 1 98.75 241 ILE B O 1
ATOM 4569 N N . HIS B 1 242 ? 2.275 -22.297 -18.578 1 98.88 242 HIS B N 1
ATOM 4570 C CA . HIS B 1 242 ? 2.398 -23.547 -17.828 1 98.88 242 HIS B CA 1
ATOM 4571 C C . HIS B 1 242 ? 3.143 -23.328 -16.516 1 98.88 242 HIS B C 1
ATOM 4573 O O . HIS B 1 242 ? 4.215 -22.719 -16.5 1 98.88 242 HIS B O 1
ATOM 4579 N N . VAL B 1 243 ? 2.658 -23.859 -15.438 1 98.88 243 VAL B N 1
ATOM 4580 C CA . VAL B 1 243 ? 3.164 -23.578 -14.094 1 98.88 243 VAL B CA 1
ATOM 4581 C C . VAL B 1 243 ? 4.617 -24.047 -13.984 1 98.88 243 VAL B C 1
ATOM 4583 O O . VAL B 1 243 ? 5.418 -23.422 -13.281 1 98.88 243 VAL B O 1
ATOM 4586 N N . VAL B 1 244 ? 5.012 -25.109 -14.633 1 98.94 244 VAL B N 1
ATOM 4587 C CA . VAL B 1 244 ? 6.383 -25.609 -14.594 1 98.94 244 VAL B CA 1
ATOM 4588 C C . VAL B 1 244 ? 7.316 -24.594 -15.25 1 98.94 244 VAL B C 1
ATOM 4590 O O . VAL B 1 244 ? 8.414 -24.328 -14.758 1 98.94 244 VAL B O 1
ATOM 4593 N N . ASP B 1 245 ? 6.883 -24.031 -16.422 1 98.88 245 ASP B N 1
ATOM 4594 C CA . ASP B 1 245 ? 7.656 -22.969 -17.047 1 98.88 245 ASP B CA 1
ATOM 4595 C C . ASP B 1 245 ? 7.797 -21.766 -16.125 1 98.88 245 ASP B C 1
ATOM 4597 O O . ASP B 1 245 ? 8.875 -21.188 -16.016 1 98.88 245 ASP B O 1
ATOM 4601 N N . LEU B 1 246 ? 6.684 -21.391 -15.531 1 98.88 246 LEU B N 1
ATOM 4602 C CA . LEU B 1 246 ? 6.719 -20.281 -14.586 1 98.88 246 LEU B CA 1
ATOM 4603 C C . LEU B 1 246 ? 7.715 -20.547 -13.469 1 98.88 246 LEU B C 1
ATOM 4605 O O . LEU B 1 246 ? 8.492 -19.656 -13.094 1 98.88 246 LEU B O 1
ATOM 4609 N N . ALA B 1 247 ? 7.668 -21.734 -12.867 1 98.94 247 ALA B N 1
ATOM 4610 C CA . ALA B 1 247 ? 8.57 -22.125 -11.789 1 98.94 247 ALA B CA 1
ATOM 4611 C C . ALA B 1 247 ? 10.031 -22.016 -12.234 1 98.94 247 ALA B C 1
ATOM 4613 O O . ALA B 1 247 ? 10.883 -21.516 -11.492 1 98.94 247 ALA B O 1
ATOM 4614 N N . ARG B 1 248 ? 10.305 -22.484 -13.438 1 98.88 248 ARG B N 1
ATOM 4615 C CA . ARG B 1 248 ? 11.656 -22.406 -13.984 1 98.88 248 ARG B CA 1
ATOM 4616 C C . ARG B 1 248 ? 12.094 -20.953 -14.156 1 98.88 248 ARG B C 1
ATOM 4618 O O . ARG B 1 248 ? 13.289 -20.656 -14.086 1 98.88 248 ARG B O 1
ATOM 4625 N N . GLY B 1 249 ? 11.102 -20.078 -14.398 1 98.88 249 GLY B N 1
ATOM 4626 C CA . GLY B 1 249 ? 11.406 -18.656 -14.438 1 98.88 249 GLY B CA 1
ATOM 4627 C C . GLY B 1 249 ? 11.977 -18.125 -13.133 1 98.88 249 GLY B C 1
ATOM 4628 O O . GLY B 1 249 ? 12.844 -17.25 -13.133 1 98.88 249 GLY B O 1
ATOM 4629 N N . HIS B 1 250 ? 11.539 -18.641 -12 1 98.81 250 HIS B N 1
ATOM 4630 C CA . HIS B 1 250 ? 12.07 -18.266 -10.695 1 98.81 250 HIS B CA 1
ATOM 4631 C C . HIS B 1 250 ? 13.508 -18.75 -10.531 1 98.81 250 HIS B C 1
ATOM 4633 O O . HIS B 1 250 ? 14.344 -18.047 -9.953 1 98.81 250 HIS B O 1
ATOM 4639 N N . VAL B 1 251 ? 13.781 -19.969 -11.016 1 98.62 251 VAL B N 1
ATOM 4640 C CA . VAL B 1 251 ? 15.148 -20.5 -10.984 1 98.62 251 VAL B CA 1
ATOM 4641 C C . VAL B 1 251 ? 16.062 -19.594 -11.797 1 98.62 251 VAL B C 1
ATOM 4643 O O . VAL B 1 251 ? 17.141 -19.203 -11.336 1 98.62 251 VAL B O 1
ATOM 4646 N N . ALA B 1 252 ? 15.602 -19.234 -12.992 1 98.69 252 ALA B N 1
ATOM 4647 C CA . ALA B 1 252 ? 16.391 -18.359 -13.859 1 98.69 252 ALA B CA 1
ATOM 4648 C C . ALA B 1 252 ? 16.641 -17.016 -13.203 1 98.69 252 ALA B C 1
ATOM 4650 O O . ALA B 1 252 ? 17.734 -16.453 -13.312 1 98.69 252 ALA B O 1
ATOM 4651 N N . ALA B 1 253 ? 15.617 -16.469 -12.539 1 98.25 253 ALA B N 1
ATOM 4652 C CA . ALA B 1 253 ? 15.742 -15.188 -11.852 1 98.25 253 ALA B CA 1
ATOM 4653 C C . ALA B 1 253 ? 16.781 -15.258 -10.734 1 98.25 253 ALA B C 1
ATOM 4655 O O . ALA B 1 253 ? 17.594 -14.352 -10.586 1 98.25 253 ALA B O 1
ATOM 4656 N N . PHE B 1 254 ? 16.734 -16.312 -9.93 1 97.06 254 PHE B N 1
ATOM 4657 C CA . PHE B 1 254 ? 17.688 -16.438 -8.828 1 97.06 254 PHE B CA 1
ATOM 4658 C C . PHE B 1 254 ? 19.094 -16.672 -9.352 1 97.06 254 PHE B C 1
ATOM 4660 O O . PHE B 1 254 ? 20.062 -16.172 -8.766 1 97.06 254 PHE B O 1
ATOM 4667 N N . ASN B 1 255 ? 19.25 -17.5 -10.469 1 96.94 255 ASN B N 1
ATOM 4668 C CA . ASN B 1 255 ? 20.531 -17.625 -11.133 1 96.94 255 ASN B CA 1
ATOM 4669 C C . ASN B 1 255 ? 21.109 -16.281 -11.531 1 96.94 255 ASN B C 1
ATOM 4671 O O . ASN B 1 255 ? 22.312 -16.031 -11.359 1 96.94 255 ASN B O 1
ATOM 4675 N N . HIS B 1 256 ? 20.234 -15.492 -12.055 1 97.12 256 HIS B N 1
ATOM 4676 C CA . HIS B 1 256 ? 20.609 -14.148 -12.484 1 97.12 256 HIS B CA 1
ATOM 4677 C C . HIS B 1 256 ? 21.094 -13.312 -11.305 1 97.12 256 HIS B C 1
ATOM 4679 O O . HIS B 1 256 ? 22.125 -12.641 -11.398 1 97.12 256 HIS B O 1
ATOM 4685 N N . LEU B 1 257 ? 20.406 -13.359 -10.164 1 95.25 257 LEU B N 1
ATOM 4686 C CA . LEU B 1 257 ? 20.797 -12.625 -8.969 1 95.25 257 LEU B CA 1
ATOM 4687 C C . LEU B 1 257 ? 22.156 -13.102 -8.445 1 95.25 257 LEU B C 1
ATOM 4689 O O . LEU B 1 257 ? 22.938 -12.297 -7.934 1 95.25 257 LEU B O 1
ATOM 4693 N N . ASN B 1 258 ? 22.406 -14.359 -8.547 1 91.62 258 ASN B N 1
ATOM 4694 C CA . ASN B 1 258 ? 23.672 -14.922 -8.078 1 91.62 258 ASN B CA 1
ATOM 4695 C C . ASN B 1 258 ? 24.844 -14.453 -8.938 1 91.62 258 ASN B C 1
ATOM 4697 O O . ASN B 1 258 ? 25.969 -14.32 -8.445 1 91.62 258 ASN B O 1
ATOM 4701 N N . LYS B 1 259 ? 24.531 -14.227 -10.156 1 91 259 LYS B N 1
ATOM 4702 C CA . LYS B 1 259 ? 25.578 -13.828 -11.086 1 91 259 LYS B CA 1
ATOM 4703 C C . LYS B 1 259 ? 25.812 -12.32 -11.047 1 91 259 LYS B C 1
ATOM 4705 O O . LYS B 1 259 ? 26.938 -11.844 -11.242 1 91 259 LYS B O 1
ATOM 4710 N N . GLN B 1 260 ? 24.766 -11.633 -10.859 1 85.19 260 GLN B N 1
ATOM 4711 C CA . GLN B 1 260 ? 24.828 -10.172 -10.906 1 85.19 260 GLN B CA 1
ATOM 4712 C C . GLN B 1 260 ? 24.531 -9.57 -9.531 1 85.19 260 GLN B C 1
ATOM 4714 O O . GLN B 1 260 ? 23.391 -9.562 -9.078 1 85.19 260 GLN B O 1
ATOM 4719 N N . GLN B 1 261 ? 25.594 -9.008 -8.961 1 82.69 261 GLN B N 1
ATOM 4720 C CA . GLN B 1 261 ? 25.406 -8.312 -7.695 1 82.69 261 GLN B CA 1
ATOM 4721 C C . GLN B 1 261 ? 25.094 -6.84 -7.918 1 82.69 261 GLN B C 1
ATOM 4723 O O . GLN B 1 261 ? 25.422 -6.277 -8.961 1 82.69 261 GLN B O 1
ATOM 4728 N N . ASN B 1 262 ? 24.312 -6.203 -7.082 1 87.44 262 ASN B N 1
ATOM 4729 C CA . ASN B 1 262 ? 23.938 -4.793 -7.094 1 87.44 262 ASN B CA 1
ATOM 4730 C C . ASN B 1 262 ? 23.109 -4.441 -8.328 1 87.44 262 ASN B C 1
ATOM 4732 O O . ASN B 1 262 ? 23.375 -3.441 -8.992 1 87.44 262 ASN B O 1
ATOM 4736 N N . CYS B 1 263 ? 22.203 -5.332 -8.641 1 91.44 263 CYS B N 1
ATOM 4737 C CA . CYS B 1 263 ? 21.375 -5.098 -9.828 1 91.44 263 CYS B CA 1
ATOM 4738 C C . CYS B 1 263 ? 20.219 -4.16 -9.508 1 91.44 263 CYS B C 1
ATOM 4740 O O . CYS B 1 263 ? 19.547 -3.678 -10.414 1 91.44 263 CYS B O 1
ATOM 4742 N N . GLY B 1 264 ? 20.062 -3.729 -8.281 1 95.75 264 GLY B N 1
ATOM 4743 C CA . GLY B 1 264 ? 18.906 -2.918 -7.918 1 95.75 264 GLY B CA 1
ATOM 4744 C C . GLY B 1 264 ? 17.594 -3.656 -8.055 1 95.75 264 GLY B C 1
ATOM 4745 O O . GLY B 1 264 ? 17.422 -4.754 -7.516 1 95.75 264 GLY B O 1
ATOM 4746 N N . CYS B 1 265 ? 16.688 -3.076 -8.75 1 98 265 CYS B N 1
ATOM 4747 C CA . CYS B 1 265 ? 15.375 -3.67 -8.953 1 98 265 CYS B CA 1
ATOM 4748 C C . CYS B 1 265 ? 15.078 -3.848 -10.438 1 98 265 CYS B C 1
ATOM 4750 O O . CYS B 1 265 ? 15.125 -2.883 -11.203 1 98 265 CYS B O 1
ATOM 4752 N N . GLU B 1 266 ? 14.859 -5.07 -10.852 1 98.12 266 GLU B N 1
ATOM 4753 C CA . GLU B 1 266 ? 14.523 -5.395 -12.234 1 98.12 266 GLU B CA 1
ATOM 4754 C C . GLU B 1 266 ? 13.141 -6.035 -12.328 1 98.12 266 GLU B C 1
ATOM 4756 O O . GLU B 1 266 ? 12.695 -6.703 -11.391 1 98.12 266 GLU B O 1
ATOM 4761 N N . VAL B 1 267 ? 12.43 -5.82 -13.438 1 98.69 267 VAL B N 1
ATOM 4762 C CA . VAL B 1 267 ? 11.078 -6.34 -13.648 1 98.69 267 VAL B CA 1
ATOM 4763 C C . VAL B 1 267 ? 11.047 -7.195 -14.914 1 98.69 267 VAL B C 1
ATOM 4765 O O . VAL B 1 267 ? 11.602 -6.809 -15.945 1 98.69 267 VAL B O 1
ATOM 4768 N N . TYR B 1 268 ? 10.391 -8.352 -14.836 1 98.81 268 TYR B N 1
ATOM 4769 C CA . TYR B 1 268 ? 10.25 -9.219 -16 1 98.81 268 TYR B CA 1
ATOM 4770 C C . TYR B 1 268 ? 8.82 -9.742 -16.125 1 98.81 268 TYR B C 1
ATOM 4772 O O . TYR B 1 268 ? 8.211 -10.133 -15.125 1 98.81 268 TYR B O 1
ATOM 4780 N N . ASN B 1 269 ? 8.289 -9.734 -17.344 1 98.81 269 ASN B N 1
ATOM 4781 C CA . ASN B 1 269 ? 7.074 -10.477 -17.656 1 98.81 269 ASN B CA 1
ATOM 4782 C C . ASN B 1 269 ? 7.367 -11.969 -17.844 1 98.81 269 ASN B C 1
ATOM 4784 O O . ASN B 1 269 ? 8.32 -12.336 -18.531 1 98.81 269 ASN B O 1
ATOM 4788 N N . LEU B 1 270 ? 6.613 -12.758 -17.188 1 98.81 270 LEU B N 1
ATOM 4789 C CA . LEU B 1 270 ? 6.668 -14.195 -17.438 1 98.81 270 LEU B CA 1
ATOM 4790 C C . LEU B 1 270 ? 5.383 -14.68 -18.094 1 98.81 270 LEU B C 1
ATOM 4792 O O . LEU B 1 270 ? 4.371 -14.875 -17.422 1 98.81 270 LEU B O 1
ATOM 4796 N N . GLY B 1 271 ? 5.355 -14.906 -19.297 1 98.56 271 GLY B N 1
ATOM 4797 C CA . GLY B 1 271 ? 4.273 -15.398 -20.141 1 98.56 271 GLY B CA 1
ATOM 4798 C C . GLY B 1 271 ? 4.762 -16.016 -21.438 1 98.56 271 GLY B C 1
ATOM 4799 O O . GLY B 1 271 ? 5.969 -16.109 -21.672 1 98.56 271 GLY B O 1
ATOM 4800 N N . THR B 1 272 ? 3.852 -16.469 -22.234 1 98.12 272 THR B N 1
ATOM 4801 C CA . THR B 1 272 ? 4.199 -17.125 -23.5 1 98.12 272 THR B CA 1
ATOM 4802 C C . THR B 1 272 ? 4.254 -16.109 -24.641 1 98.12 272 THR B C 1
ATOM 4804 O O . THR B 1 272 ? 4.887 -16.344 -25.656 1 98.12 272 THR B O 1
ATOM 4807 N N . GLY B 1 273 ? 3.525 -15.039 -24.469 1 98.06 273 GLY B N 1
ATOM 4808 C CA . GLY B 1 273 ? 3.369 -14.062 -25.531 1 98.06 273 GLY B CA 1
ATOM 4809 C C . GLY B 1 273 ? 2.209 -14.375 -26.453 1 98.06 273 GLY B C 1
ATOM 4810 O O . GLY B 1 273 ? 1.945 -13.625 -27.406 1 98.06 273 GLY B O 1
ATOM 4811 N N . LYS B 1 274 ? 1.56 -15.422 -26.156 1 97.5 274 LYS B N 1
ATOM 4812 C CA . LYS B 1 274 ? 0.399 -15.828 -26.938 1 97.5 274 LYS B CA 1
ATOM 4813 C C . LYS B 1 274 ? -0.875 -15.797 -26.109 1 97.5 274 LYS B C 1
ATOM 4815 O O . LYS B 1 274 ? -0.905 -16.328 -25 1 97.5 274 LYS B O 1
ATOM 4820 N N . GLY B 1 275 ? -1.918 -15.141 -26.625 1 97.94 275 GLY B N 1
ATOM 4821 C CA . GLY B 1 275 ? -3.211 -15.109 -25.969 1 97.94 275 GLY B CA 1
ATOM 4822 C C . GLY B 1 275 ? -4.145 -16.219 -26.422 1 97.94 275 GLY B C 1
ATOM 4823 O O . GLY B 1 275 ? -4.16 -16.578 -27.594 1 97.94 275 GLY B O 1
ATOM 4824 N N . TYR B 1 276 ? -4.879 -16.734 -25.453 1 98.31 276 TYR B N 1
ATOM 4825 C CA . TYR B 1 276 ? -5.941 -17.688 -25.75 1 98.31 276 TYR B CA 1
ATOM 4826 C C . TYR B 1 276 ? -7.27 -17.219 -25.156 1 98.31 276 TYR B C 1
ATOM 4828 O O . TYR B 1 276 ? -7.312 -16.719 -24.031 1 98.31 276 TYR B O 1
ATOM 4836 N N . SER B 1 277 ? -8.312 -17.344 -25.969 1 98.12 277 SER B N 1
ATOM 4837 C CA . SER B 1 277 ? -9.641 -17.016 -25.469 1 98.12 277 SER B CA 1
ATOM 4838 C C . SER B 1 277 ? -10.18 -18.109 -24.562 1 98.12 277 SER B C 1
ATOM 4840 O O . SER B 1 277 ? -9.617 -19.219 -24.516 1 98.12 277 SER B O 1
ATOM 4842 N N . VAL B 1 278 ? -11.242 -17.781 -23.844 1 98.25 278 VAL B N 1
ATOM 4843 C CA . VAL B 1 278 ? -11.875 -18.766 -22.969 1 98.25 278 VAL B CA 1
ATOM 4844 C C . VAL B 1 278 ? -12.352 -19.953 -23.797 1 98.25 278 VAL B C 1
ATOM 4846 O O . VAL B 1 278 ? -12.148 -21.109 -23.406 1 98.25 278 VAL B O 1
ATOM 4849 N N . LEU B 1 279 ? -12.906 -19.688 -24.953 1 98.31 279 LEU B N 1
ATOM 4850 C CA . LEU B 1 279 ? -13.438 -20.75 -25.797 1 98.31 279 LEU B CA 1
ATOM 4851 C C . LEU B 1 279 ? -12.305 -21.609 -26.359 1 98.31 279 LEU B C 1
ATOM 4853 O O . LEU B 1 279 ? -12.453 -22.828 -26.5 1 98.31 279 LEU B O 1
ATOM 4857 N N . GLU B 1 280 ? -11.203 -20.969 -26.688 1 98.25 280 GLU B N 1
ATOM 4858 C CA . GLU B 1 280 ? -10.031 -21.719 -27.141 1 98.25 280 GLU B CA 1
ATOM 4859 C C . GLU B 1 280 ? -9.523 -22.641 -26.031 1 98.25 280 GLU B C 1
ATOM 4861 O O . GLU B 1 280 ? -9.133 -23.781 -26.297 1 98.25 280 GLU B O 1
ATOM 4866 N N . MET B 1 281 ? -9.539 -22.156 -24.812 1 98.56 281 MET B N 1
ATOM 4867 C CA . MET B 1 281 ? -9.102 -22.953 -23.672 1 98.56 281 MET B CA 1
ATOM 4868 C C . MET B 1 281 ? -10.023 -24.156 -23.469 1 98.56 281 MET B C 1
ATOM 4870 O O . MET B 1 281 ? -9.555 -25.266 -23.188 1 98.56 281 MET B O 1
ATOM 4874 N N . ILE B 1 282 ? -11.305 -23.938 -23.578 1 98.56 282 ILE B N 1
ATOM 4875 C CA . ILE B 1 282 ? -12.297 -25 -23.422 1 98.56 282 ILE B CA 1
ATOM 4876 C C . ILE B 1 282 ? -12.094 -26.078 -24.484 1 98.56 282 ILE B C 1
ATOM 4878 O O . ILE B 1 282 ? -12.031 -27.266 -24.172 1 98.56 282 ILE B O 1
ATOM 4882 N N . ALA B 1 283 ? -11.938 -25.625 -25.688 1 98.56 283 ALA B N 1
ATOM 4883 C CA . ALA B 1 283 ? -11.75 -26.562 -26.797 1 98.56 283 ALA B CA 1
ATOM 4884 C C . ALA B 1 283 ? -10.484 -27.391 -26.609 1 98.56 283 ALA B C 1
ATOM 4886 O O . ALA B 1 283 ? -10.492 -28.609 -26.844 1 98.56 283 ALA B O 1
ATOM 4887 N N . ALA B 1 284 ? -9.414 -26.734 -26.234 1 98.69 284 ALA B N 1
ATOM 4888 C CA . ALA B 1 284 ? -8.141 -27.422 -26.016 1 98.69 284 ALA B CA 1
ATOM 4889 C C . ALA B 1 284 ? -8.25 -28.422 -24.891 1 98.69 284 ALA B C 1
ATOM 4891 O O . ALA B 1 284 ? -7.695 -29.531 -24.969 1 98.69 284 ALA B O 1
ATOM 4892 N N . PHE B 1 285 ? -8.914 -28.062 -23.844 1 98.75 285 PHE B N 1
ATOM 4893 C CA . PHE B 1 285 ? -9.055 -28.953 -22.688 1 98.75 285 PHE B CA 1
ATOM 4894 C C . PHE B 1 285 ? -9.93 -30.141 -23.047 1 98.75 285 PHE B C 1
ATOM 4896 O O . PHE B 1 285 ? -9.656 -31.266 -22.609 1 98.75 285 PHE B O 1
ATOM 4903 N N . GLU B 1 286 ? -11.008 -29.906 -23.828 1 98.75 286 GLU B N 1
ATOM 4904 C CA . GLU B 1 286 ? -11.859 -31 -24.266 1 98.75 286 GLU B CA 1
ATOM 4905 C C . GLU B 1 286 ? -11.078 -32 -25.109 1 98.75 286 GLU B C 1
ATOM 4907 O O . GLU B 1 286 ? -11.234 -33.219 -24.953 1 98.75 286 GLU B O 1
ATOM 4912 N N . LYS B 1 287 ? -10.273 -31.453 -25.906 1 98.56 287 LYS B N 1
ATOM 4913 C CA . LYS B 1 287 ? -9.438 -32.312 -26.75 1 98.56 287 LYS B CA 1
ATOM 4914 C C . LYS B 1 287 ? -8.492 -33.156 -25.891 1 98.56 287 LYS B C 1
ATOM 4916 O O . LYS B 1 287 ? -8.344 -34.344 -26.125 1 98.56 287 LYS B O 1
ATOM 4921 N N . ALA B 1 288 ? -7.824 -32.562 -24.938 1 98.12 288 ALA B N 1
ATOM 4922 C CA . ALA B 1 288 ? -6.816 -33.219 -24.109 1 98.12 288 ALA B CA 1
ATOM 4923 C C . ALA B 1 288 ? -7.457 -34.219 -23.156 1 98.12 288 ALA B C 1
ATOM 4925 O O . ALA B 1 288 ? -6.879 -35.281 -22.891 1 98.12 288 ALA B O 1
ATOM 4926 N N . SER B 1 289 ? -8.617 -33.969 -22.656 1 98.06 289 SER B N 1
ATOM 4927 C CA . SER B 1 289 ? -9.242 -34.781 -21.625 1 98.06 289 SER B CA 1
ATOM 4928 C C . SER B 1 289 ? -10.172 -35.812 -22.219 1 98.06 289 SER B C 1
ATOM 4930 O O . SER B 1 289 ? -10.516 -36.812 -21.562 1 98.06 289 SER B O 1
ATOM 4932 N N . GLY B 1 290 ? -10.648 -35.469 -23.422 1 98 290 GLY B N 1
ATOM 4933 C CA . GLY B 1 290 ? -11.688 -36.312 -24.016 1 98 290 GLY B CA 1
ATOM 4934 C C . GLY B 1 290 ? -13.055 -36.094 -23.391 1 98 290 GLY B C 1
ATOM 4935 O O . GLY B 1 290 ? -13.984 -36.875 -23.625 1 98 290 GLY B O 1
ATOM 4936 N N . GLN B 1 291 ? -13.18 -35.094 -22.562 1 97.88 291 GLN B N 1
ATOM 4937 C CA . GLN B 1 291 ? -14.43 -34.781 -21.875 1 97.88 291 GLN B CA 1
ATOM 4938 C C . GLN B 1 291 ? -15.109 -33.562 -22.5 1 97.88 291 GLN B C 1
ATOM 4940 O O . GLN B 1 291 ? -14.438 -32.688 -23.016 1 97.88 291 GLN B O 1
ATOM 4945 N N . GLN B 1 292 ? -16.406 -33.562 -22.469 1 97.19 292 GLN B N 1
ATOM 4946 C CA . GLN B 1 292 ? -17.156 -32.375 -22.844 1 97.19 292 GLN B CA 1
ATOM 4947 C C . GLN B 1 292 ? -17.391 -31.453 -21.656 1 97.19 292 GLN B C 1
ATOM 4949 O O . GLN B 1 292 ? -17.703 -31.922 -20.562 1 97.19 292 GLN B O 1
ATOM 4954 N N . ILE B 1 293 ? -17.203 -30.188 -21.844 1 98.38 293 ILE B N 1
ATOM 4955 C CA . ILE B 1 293 ? -17.375 -29.203 -20.781 1 98.38 293 ILE B CA 1
ATOM 4956 C C . ILE B 1 293 ? -18.688 -28.453 -20.969 1 98.38 293 ILE B C 1
ATOM 4958 O O . ILE B 1 293 ? -18.844 -27.688 -21.938 1 98.38 293 ILE B O 1
ATOM 4962 N N . LYS B 1 294 ? -19.656 -28.641 -20.109 1 98.19 294 LYS B N 1
ATOM 4963 C CA . LYS B 1 294 ? -20.891 -27.859 -20.141 1 98.19 294 LYS B CA 1
ATOM 4964 C C . LYS B 1 294 ? -20.641 -26.406 -19.766 1 98.19 294 LYS B C 1
ATOM 4966 O O . LYS B 1 294 ? -19.984 -26.125 -18.75 1 98.19 294 LYS B O 1
ATOM 4971 N N . THR B 1 295 ? -21.109 -25.5 -20.609 1 98.25 295 THR B N 1
ATOM 4972 C CA . THR B 1 295 ? -20.844 -24.094 -20.359 1 98.25 295 THR B CA 1
ATOM 4973 C C . THR B 1 295 ? -22.141 -23.297 -20.312 1 98.25 295 THR B C 1
ATOM 4975 O O . THR B 1 295 ? -23.156 -23.719 -20.875 1 98.25 295 THR B O 1
ATOM 4978 N N . GLU B 1 296 ? -22.172 -22.25 -19.547 1 98.12 296 GLU B N 1
ATOM 4979 C CA . GLU B 1 296 ? -23.219 -21.234 -19.531 1 98.12 296 GLU B CA 1
ATOM 4980 C C . GLU B 1 296 ? -22.625 -19.828 -19.594 1 98.12 296 GLU B C 1
ATOM 4982 O O . GLU B 1 296 ? -21.641 -19.516 -18.922 1 98.12 296 GLU B O 1
ATOM 4987 N N . ASN B 1 297 ? -23.234 -19.016 -20.484 1 97.06 297 ASN B N 1
ATOM 4988 C CA . ASN B 1 297 ? -22.781 -17.641 -20.609 1 97.06 297 ASN B CA 1
ATOM 4989 C C . ASN B 1 297 ? -23.328 -16.766 -19.5 1 97.06 297 ASN B C 1
ATOM 4991 O O . ASN B 1 297 ? -24.469 -16.953 -19.062 1 97.06 297 ASN B O 1
ATOM 4995 N N . THR B 1 298 ? -22.547 -15.914 -19 1 95.25 298 THR B N 1
ATOM 4996 C CA . THR B 1 298 ? -22.969 -14.93 -18.016 1 95.25 298 THR B CA 1
ATOM 4997 C C . THR B 1 298 ? -22.297 -13.586 -18.266 1 95.25 298 THR B C 1
ATOM 4999 O O . THR B 1 298 ? -21.5 -13.445 -19.203 1 95.25 298 THR B O 1
ATOM 5002 N N . PHE B 1 299 ? -22.641 -12.539 -17.547 1 93.38 299 PHE B N 1
ATOM 5003 C CA . PHE B 1 299 ? -22.094 -11.203 -17.688 1 93.38 299 PHE B CA 1
ATOM 5004 C C . PHE B 1 299 ? -20.641 -11.172 -17.234 1 93.38 299 PHE B C 1
ATOM 5006 O O . PHE B 1 299 ? -20.219 -11.992 -16.406 1 93.38 299 PHE B O 1
ATOM 5013 N N . PRO B 1 300 ? -19.922 -10.305 -17.875 1 91.31 300 PRO B N 1
ATOM 5014 C CA . PRO B 1 300 ? -18.562 -10.156 -17.375 1 91.31 300 PRO B CA 1
ATOM 5015 C C . PRO B 1 300 ? -18.516 -9.773 -15.891 1 91.31 300 PRO B C 1
ATOM 5017 O O . 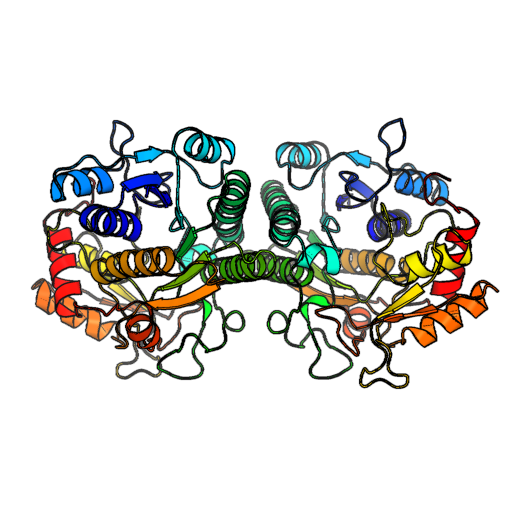PRO B 1 300 ? -19.484 -9.211 -15.367 1 91.31 300 PRO B O 1
ATOM 5020 N N . ARG B 1 301 ? -17.453 -10.156 -15.25 1 85.56 301 ARG B N 1
ATOM 5021 C CA . ARG B 1 301 ? -17.203 -9.711 -13.883 1 85.56 301 ARG B CA 1
ATOM 5022 C C . ARG B 1 301 ? -16.672 -8.281 -13.859 1 85.56 301 ARG B C 1
ATOM 5024 O O . ARG B 1 301 ? -16.047 -7.828 -14.82 1 85.56 301 ARG B O 1
ATOM 5031 N N . THR B 1 302 ? -16.875 -7.578 -12.727 1 81.12 302 THR B N 1
ATOM 5032 C CA . THR B 1 302 ? -16.344 -6.23 -12.578 1 81.12 302 THR B CA 1
ATOM 5033 C C . THR B 1 302 ? -14.812 -6.25 -12.656 1 81.12 302 THR B C 1
ATOM 5035 O O . THR B 1 302 ? -14.164 -7.031 -11.961 1 81.12 302 THR B O 1
ATOM 5038 N N . GLY B 1 303 ? -14.258 -5.527 -13.57 1 80.25 303 GLY B N 1
ATOM 5039 C CA . GLY B 1 303 ? -12.812 -5.398 -13.633 1 80.25 303 GLY B CA 1
ATOM 5040 C C . GLY B 1 303 ? -12.18 -6.289 -14.688 1 80.25 303 GLY B C 1
ATOM 5041 O O . GLY B 1 303 ? -10.969 -6.223 -14.922 1 80.25 303 GLY B O 1
ATOM 5042 N N . ASP B 1 304 ? -13.023 -7.109 -15.383 1 87.38 304 ASP B N 1
ATOM 5043 C CA . ASP B 1 304 ? -12.453 -8.008 -16.375 1 87.38 304 ASP B CA 1
ATOM 5044 C C . ASP B 1 304 ? -11.891 -7.227 -17.562 1 87.38 304 ASP B C 1
ATOM 5046 O O . ASP B 1 304 ? -12.484 -6.234 -18 1 87.38 304 ASP B O 1
ATOM 5050 N N . VAL B 1 305 ? -10.805 -7.656 -18.031 1 90.94 305 VAL B N 1
ATOM 5051 C CA . VAL B 1 305 ? -10.148 -7.078 -19.188 1 90.94 305 VAL B CA 1
ATOM 5052 C C . VAL B 1 305 ? -10.359 -7.98 -20.406 1 90.94 305 VAL B C 1
ATOM 5054 O O . VAL B 1 305 ? -10.391 -9.203 -20.281 1 90.94 305 VAL B O 1
ATOM 5057 N N . ALA B 1 306 ? -10.508 -7.391 -21.578 1 94.81 306 ALA B N 1
ATOM 5058 C CA . ALA B 1 306 ? -10.82 -8.133 -22.797 1 94.81 306 ALA B CA 1
ATOM 5059 C C . ALA B 1 306 ? -9.641 -8.992 -23.234 1 94.81 306 ALA B C 1
ATOM 5061 O O . ALA B 1 306 ? -9.797 -10.188 -23.5 1 94.81 306 ALA B O 1
ATOM 5062 N N . CYS B 1 307 ? -8.477 -8.367 -23.328 1 96.69 307 CYS B N 1
ATOM 5063 C CA . CYS B 1 307 ? -7.312 -9.062 -23.891 1 96.69 307 CYS B CA 1
ATOM 5064 C C . CYS B 1 307 ? -6.039 -8.648 -23.156 1 96.69 307 CYS B C 1
ATOM 5066 O O . CYS B 1 307 ? -5.777 -7.457 -22.984 1 96.69 307 CYS B O 1
ATOM 5068 N N . ILE B 1 308 ? -5.266 -9.609 -22.734 1 96.81 308 ILE B N 1
ATOM 5069 C CA . ILE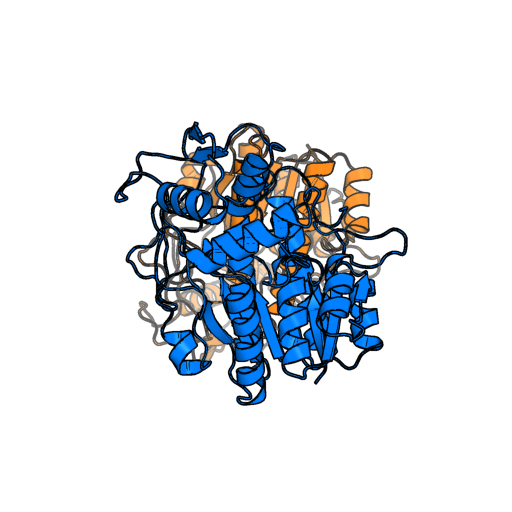 B 1 308 ? -3.992 -9.336 -22.078 1 96.81 308 ILE B CA 1
ATOM 5070 C C . ILE B 1 308 ? -2.99 -10.438 -22.406 1 96.81 308 ILE B C 1
ATOM 5072 O O . ILE B 1 308 ? -3.23 -11.617 -22.141 1 96.81 308 ILE B O 1
ATOM 5076 N N . TYR B 1 309 ? -1.897 -10.109 -23.078 1 98.31 309 TYR B N 1
ATOM 5077 C CA . TYR B 1 309 ? -0.764 -11.008 -23.281 1 98.31 309 TYR B CA 1
ATOM 5078 C C . TYR B 1 309 ? 0.538 -10.227 -23.391 1 98.31 309 TYR B C 1
ATOM 5080 O O . TYR B 1 309 ? 0.533 -9.047 -23.781 1 98.31 309 TYR B O 1
ATOM 5088 N N . CYS B 1 310 ? 1.634 -10.828 -23.031 1 98.31 310 CYS B N 1
ATOM 5089 C CA . CYS B 1 310 ? 2.848 -10.047 -22.812 1 98.31 310 CYS B CA 1
ATOM 5090 C C . CYS B 1 310 ? 3.838 -10.25 -23.953 1 98.31 310 CYS B C 1
ATOM 5092 O O . CYS B 1 310 ? 3.629 -11.109 -24.812 1 98.31 310 CYS B O 1
ATOM 5094 N N . ASP B 1 311 ? 4.785 -9.328 -24.094 1 98.5 311 ASP B N 1
ATOM 5095 C CA . ASP B 1 311 ? 6.055 -9.562 -24.766 1 98.5 311 ASP B CA 1
ATOM 5096 C C . ASP B 1 311 ? 7.059 -10.242 -23.844 1 98.5 311 ASP B C 1
ATOM 5098 O O . ASP B 1 311 ? 7.555 -9.625 -22.906 1 98.5 311 ASP B O 1
ATOM 5102 N N . PRO B 1 312 ? 7.348 -11.492 -24.094 1 98 312 PRO B N 1
ATOM 5103 C CA . PRO B 1 312 ? 8.211 -12.242 -23.172 1 98 312 PRO B CA 1
ATOM 5104 C C . PRO B 1 312 ? 9.695 -12.055 -23.469 1 98 312 PRO B C 1
ATOM 5106 O O . PRO B 1 312 ? 10.539 -12.711 -22.844 1 98 312 PRO B O 1
ATOM 5109 N N . LEU B 1 313 ? 10.07 -11.203 -24.312 1 98.19 313 LEU B N 1
ATOM 5110 C CA . LEU B 1 313 ? 11.406 -11.117 -24.891 1 98.19 313 LEU B CA 1
ATOM 5111 C C . LEU B 1 313 ? 12.438 -10.742 -23.828 1 98.19 313 LEU B C 1
ATOM 5113 O O . LEU B 1 313 ? 13.57 -11.242 -23.859 1 98.19 313 LEU B O 1
ATOM 5117 N N . LEU B 1 314 ? 12.148 -9.844 -22.906 1 98.5 314 LEU B N 1
ATOM 5118 C CA . LEU B 1 314 ? 13.125 -9.352 -21.938 1 98.5 314 LEU B CA 1
ATOM 5119 C C . LEU B 1 314 ? 13.641 -10.492 -21.062 1 98.5 314 LEU B C 1
ATOM 5121 O O . LEU B 1 314 ? 14.844 -10.586 -20.797 1 98.5 314 LEU B O 1
ATOM 5125 N N . ALA B 1 315 ? 12.758 -11.352 -20.594 1 98.56 315 ALA B N 1
ATOM 5126 C CA . ALA B 1 315 ? 13.156 -12.5 -19.766 1 98.56 315 ALA B CA 1
ATOM 5127 C C . ALA B 1 315 ? 14.07 -13.438 -20.547 1 98.56 315 ALA B C 1
ATOM 5129 O O . ALA B 1 315 ? 15.031 -13.977 -20 1 98.56 315 ALA B O 1
ATOM 5130 N N . ALA B 1 316 ? 13.742 -13.633 -21.828 1 98.25 316 ALA B N 1
ATOM 5131 C CA . ALA B 1 316 ? 14.586 -14.477 -22.672 1 98.25 316 ALA B CA 1
ATOM 5132 C C . ALA B 1 316 ? 15.992 -13.898 -22.797 1 98.25 316 ALA B C 1
ATOM 5134 O O . ALA B 1 316 ? 16.984 -14.625 -22.688 1 98.25 316 ALA B O 1
ATOM 5135 N N . GLN B 1 317 ? 16.062 -12.617 -22.969 1 98.06 317 GLN B N 1
ATOM 5136 C CA . GLN B 1 317 ? 17.328 -11.945 -23.234 1 98.06 317 GLN B CA 1
ATOM 5137 C C . GLN B 1 317 ? 18.172 -11.82 -21.953 1 98.06 317 GLN B C 1
ATOM 5139 O O . GLN B 1 317 ? 19.375 -12.055 -21.969 1 98.06 317 GLN B O 1
ATOM 5144 N N . LYS B 1 318 ? 17.594 -11.531 -20.812 1 97.31 318 LYS B N 1
ATOM 5145 C CA . LYS B 1 318 ? 18.344 -11.164 -19.625 1 97.31 318 LYS B CA 1
ATOM 5146 C C . LYS B 1 318 ? 18.469 -12.352 -18.672 1 97.31 318 LYS B C 1
ATOM 5148 O O . LYS B 1 318 ? 19.469 -12.484 -17.969 1 97.31 318 LYS B O 1
ATOM 5153 N N . LEU B 1 319 ? 17.453 -13.203 -18.656 1 98 319 LEU B N 1
ATOM 5154 C CA . LEU B 1 319 ? 17.453 -14.305 -17.703 1 98 319 LEU B CA 1
ATOM 5155 C C . LEU B 1 319 ? 17.797 -15.625 -18.391 1 98 319 LEU B C 1
ATOM 5157 O O . LEU B 1 319 ? 18.016 -16.641 -17.719 1 98 319 LEU B O 1
ATOM 5161 N N . GLY B 1 320 ? 17.766 -15.633 -19.719 1 97.75 320 GLY B N 1
ATOM 5162 C CA . GLY B 1 320 ? 17.922 -16.875 -20.438 1 97.75 320 GLY B CA 1
ATOM 5163 C C . GLY B 1 320 ? 16.75 -17.828 -20.266 1 97.75 320 GLY B C 1
ATOM 5164 O O . GLY B 1 320 ? 16.922 -19.047 -20.203 1 97.75 320 GLY B O 1
ATOM 5165 N N . TRP B 1 321 ? 15.57 -17.312 -20.062 1 98.19 321 TRP B N 1
ATOM 5166 C CA . TRP B 1 321 ? 14.359 -18.078 -19.766 1 98.19 321 TRP B CA 1
ATOM 5167 C C . TRP B 1 321 ? 13.328 -17.906 -20.875 1 98.19 321 TRP B C 1
ATOM 5169 O O . TRP B 1 321 ? 13.094 -16.797 -21.344 1 98.19 321 TRP B O 1
ATOM 5179 N N . LYS B 1 322 ? 12.727 -18.984 -21.312 1 98.12 322 LYS B N 1
ATOM 5180 C CA . LYS B 1 322 ? 11.594 -19.016 -22.234 1 98.12 322 LYS B CA 1
ATOM 5181 C C . LYS B 1 322 ? 10.648 -20.172 -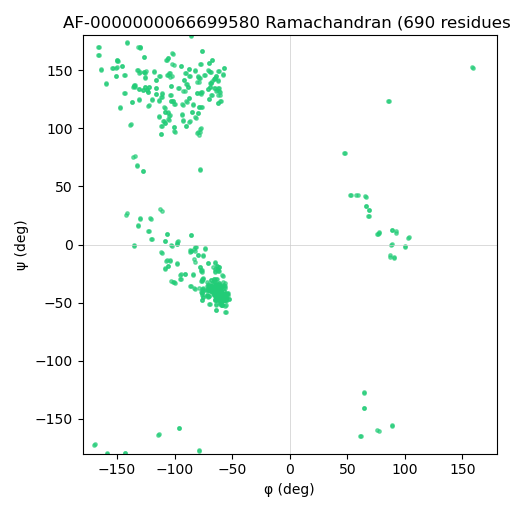21.906 1 98.12 322 LYS B C 1
ATOM 5183 O O . LYS B 1 322 ? 11.07 -21.188 -21.344 1 98.12 322 LYS B O 1
ATOM 5188 N N . CYS B 1 323 ? 9.406 -20 -22.266 1 98.31 323 CYS B N 1
ATOM 5189 C CA . CYS B 1 323 ? 8.445 -21.078 -22.078 1 98.31 323 CYS B CA 1
ATOM 5190 C C . CYS B 1 323 ? 8.742 -22.234 -23.016 1 98.31 323 CYS B C 1
ATOM 5192 O O . CYS B 1 323 ? 9.094 -22.031 -24.172 1 98.31 323 CYS B O 1
ATOM 5194 N N . GLU B 1 324 ? 8.602 -23.422 -22.453 1 98.19 324 GLU B N 1
ATOM 5195 C CA . GLU B 1 324 ? 8.812 -24.625 -23.266 1 98.19 324 GLU B CA 1
ATOM 5196 C C . GLU B 1 324 ? 7.496 -25.344 -23.547 1 98.19 324 GLU B C 1
ATOM 5198 O O . GLU B 1 324 ? 7.406 -26.125 -24.5 1 98.19 324 GLU B O 1
ATOM 5203 N N . TYR B 1 325 ? 6.508 -25.094 -22.781 1 98.25 325 TYR B N 1
ATOM 5204 C CA . TYR B 1 325 ? 5.223 -25.766 -22.891 1 98.25 325 TYR B CA 1
ATOM 5205 C C . TYR B 1 325 ? 4.168 -24.844 -23.484 1 98.25 325 TYR B C 1
ATOM 5207 O O . TYR B 1 325 ? 4.203 -23.625 -23.266 1 98.25 325 TYR B O 1
ATOM 5215 N N . GLY B 1 326 ? 3.279 -25.438 -24.25 1 97.19 326 GLY B N 1
ATOM 5216 C CA . GLY B 1 326 ? 2.154 -24.719 -24.812 1 97.19 326 GLY B CA 1
ATOM 5217 C C . GLY B 1 326 ? 0.814 -25.172 -24.281 1 97.19 326 GLY B C 1
ATOM 5218 O O . GLY B 1 326 ? 0.746 -25.797 -23.219 1 97.19 326 GLY B O 1
ATOM 5219 N N . LEU B 1 327 ? -0.217 -24.781 -25.016 1 98.12 327 LEU B N 1
ATOM 5220 C CA . LEU B 1 327 ? -1.595 -25 -24.594 1 98.12 327 LEU B CA 1
ATOM 5221 C C . LEU B 1 327 ? -1.87 -26.5 -24.422 1 98.12 327 LEU B C 1
ATOM 5223 O O . LEU B 1 327 ? -2.564 -26.891 -23.484 1 98.12 327 LEU B O 1
ATOM 5227 N N . GLU B 1 328 ? -1.3 -27.281 -25.266 1 97.94 328 GLU B N 1
ATOM 5228 C CA . GLU B 1 328 ? -1.529 -28.719 -25.203 1 97.94 328 GLU B CA 1
ATOM 5229 C C . GLU B 1 328 ? -0.997 -29.312 -23.891 1 97.94 328 GLU B C 1
ATOM 5231 O O . GLU B 1 328 ? -1.71 -30.031 -23.203 1 97.94 328 GLU B O 1
ATOM 5236 N N . GLU B 1 329 ? 0.268 -28.984 -23.594 1 98.56 329 GLU B N 1
ATOM 5237 C CA . GLU B 1 329 ? 0.869 -29.484 -22.359 1 98.56 329 GLU B CA 1
ATOM 5238 C C . GLU B 1 329 ? 0.135 -28.953 -21.141 1 98.56 329 GLU B C 1
ATOM 5240 O O . GLU B 1 329 ? -0.035 -29.672 -20.141 1 98.56 329 GLU B O 1
ATOM 5245 N N . MET B 1 330 ? -0.32 -27.688 -21.188 1 98.75 330 MET B N 1
ATOM 5246 C CA . MET B 1 330 ? -1.079 -27.109 -20.078 1 98.75 330 MET B CA 1
ATOM 5247 C C . MET B 1 330 ? -2.312 -27.938 -19.766 1 98.75 330 MET B C 1
ATOM 5249 O O . MET B 1 330 ? -2.559 -28.266 -18.594 1 98.75 330 MET B O 1
ATOM 5253 N N . CYS B 1 331 ? -2.994 -28.344 -20.812 1 98.75 331 CYS B N 1
ATOM 5254 C CA . CYS B 1 331 ? -4.246 -29.062 -20.656 1 98.75 331 CYS B CA 1
ATOM 5255 C C . CYS B 1 331 ? -3.986 -30.516 -20.25 1 98.75 331 CYS B C 1
ATOM 5257 O O . CYS B 1 331 ? -4.629 -31.031 -19.328 1 98.75 331 CYS B O 1
ATOM 5259 N N . LEU B 1 332 ? -3.008 -31.156 -20.891 1 98.75 332 LEU B N 1
ATOM 5260 C CA . LEU B 1 332 ? -2.701 -32.562 -20.609 1 98.75 332 LEU B CA 1
ATOM 5261 C C . LEU B 1 332 ? -2.256 -32.75 -19.156 1 98.75 332 LEU B C 1
ATOM 5263 O O . LEU B 1 332 ? -2.701 -33.656 -18.484 1 98.75 332 LEU B O 1
ATOM 5267 N N . ASP B 1 333 ? -1.396 -31.875 -18.734 1 98.88 333 ASP B N 1
ATOM 5268 C CA . ASP B 1 333 ? -0.834 -32 -17.391 1 98.88 333 ASP B CA 1
ATOM 5269 C C . ASP B 1 333 ? -1.881 -31.688 -16.312 1 98.88 333 ASP B C 1
ATOM 5271 O O . ASP B 1 333 ? -1.906 -32.344 -15.266 1 98.88 333 ASP B O 1
ATOM 5275 N N . LEU B 1 334 ? -2.73 -30.688 -16.609 1 98.75 334 LEU B N 1
ATOM 5276 C CA . LEU B 1 334 ? -3.826 -30.422 -15.672 1 98.75 334 LEU B CA 1
ATOM 5277 C C . LEU B 1 334 ? -4.75 -31.641 -15.578 1 98.75 334 LEU B C 1
ATOM 5279 O O . LEU B 1 334 ? -5.164 -32 -14.477 1 98.75 334 LEU B O 1
ATOM 5283 N N . TRP B 1 335 ? -5.074 -32.219 -16.734 1 98.69 335 TRP B N 1
ATOM 5284 C CA . TRP B 1 335 ? -5.992 -33.344 -16.766 1 98.69 335 TRP B CA 1
ATOM 5285 C C . TRP B 1 335 ? -5.387 -34.562 -16.047 1 98.69 335 TRP B C 1
ATOM 5287 O O . TRP B 1 335 ? -6.074 -35.25 -15.289 1 98.69 335 TRP B O 1
ATOM 5297 N N . ASN B 1 336 ? -4.102 -34.812 -16.297 1 98.81 336 ASN B N 1
ATOM 5298 C CA . ASN B 1 336 ? -3.395 -35.875 -15.594 1 98.81 336 ASN B CA 1
ATOM 5299 C C . ASN B 1 336 ? -3.467 -35.688 -14.086 1 98.81 336 ASN B C 1
ATOM 5301 O O . ASN B 1 336 ? -3.719 -36.656 -13.352 1 98.81 336 ASN B O 1
ATOM 5305 N N . TRP B 1 337 ? -3.262 -34.469 -13.617 1 98.75 337 TRP B N 1
ATOM 5306 C CA . TRP B 1 337 ? -3.363 -34.125 -12.203 1 98.75 337 TRP B CA 1
ATOM 5307 C C . TRP B 1 337 ? -4.77 -34.406 -11.68 1 98.75 337 TRP B C 1
ATOM 5309 O O . TRP B 1 337 ? -4.938 -35.062 -10.641 1 98.75 337 TRP B O 1
ATOM 5319 N N . GLN B 1 338 ? -5.758 -33.906 -12.406 1 98.44 338 GLN B N 1
ATOM 5320 C CA . GLN B 1 338 ? -7.141 -34.031 -11.938 1 98.44 338 GLN B CA 1
ATOM 5321 C C . GLN B 1 338 ? -7.594 -35.469 -11.875 1 98.44 338 GLN B C 1
ATOM 5323 O O . GLN B 1 338 ? -8.227 -35.875 -10.898 1 98.44 338 GLN B O 1
ATOM 5328 N N . VAL B 1 339 ? -7.246 -36.25 -12.875 1 98.06 339 VAL B N 1
ATOM 5329 C CA . VAL B 1 339 ? -7.66 -37.656 -12.938 1 98.06 339 VAL B CA 1
ATOM 5330 C C . VAL B 1 339 ? -7.023 -38.438 -11.797 1 98.06 339 VAL B C 1
ATOM 5332 O O . VAL B 1 339 ? -7.68 -39.25 -11.156 1 98.06 339 VAL B O 1
ATOM 5335 N N . LYS B 1 340 ? -5.77 -38.156 -11.531 1 98.25 340 LYS B N 1
ATOM 5336 C CA . LYS B 1 340 ? -5.035 -38.875 -10.5 1 98.25 340 LYS B CA 1
ATOM 5337 C C . LYS B 1 340 ? -5.438 -38.406 -9.102 1 98.25 340 LYS B C 1
ATOM 5339 O O . LYS B 1 340 ? -5.223 -39.094 -8.117 1 98.25 340 LYS B O 1
ATOM 5344 N N . ASN B 1 341 ? -5.965 -37.219 -9.039 1 98.31 341 ASN B N 1
ATOM 5345 C CA . ASN B 1 341 ? -6.359 -36.594 -7.773 1 98.31 341 ASN B CA 1
ATOM 5346 C C . ASN B 1 341 ? -7.762 -36 -7.848 1 98.31 341 ASN B C 1
ATOM 5348 O O . ASN B 1 341 ? -7.934 -34.781 -7.719 1 98.31 341 ASN B O 1
ATOM 5352 N N . PRO B 1 342 ? -8.781 -36.781 -7.969 1 97.44 342 PRO B N 1
ATOM 5353 C CA . PRO B 1 342 ? -10.141 -36.281 -8.164 1 97.44 342 PRO B CA 1
ATOM 5354 C C . PRO B 1 342 ? -10.594 -35.375 -7.027 1 97.44 342 PRO B C 1
ATOM 5356 O O . PRO B 1 342 ? -11.445 -34.5 -7.238 1 97.44 342 PRO B O 1
ATOM 5359 N N . ASN B 1 343 ? -10.031 -35.562 -5.824 1 96.56 343 ASN B N 1
ATOM 5360 C CA . ASN B 1 343 ? -10.352 -34.688 -4.695 1 96.56 343 ASN B CA 1
ATOM 5361 C C . ASN B 1 343 ? -9.164 -33.812 -4.289 1 96.56 343 ASN B C 1
ATOM 5363 O O . ASN B 1 343 ? -8.969 -33.531 -3.107 1 96.56 343 ASN B O 1
ATOM 5367 N N . GLY B 1 344 ? -8.305 -33.5 -5.312 1 97.19 344 GLY B N 1
ATOM 5368 C CA . GLY B 1 344 ? -7.125 -32.719 -5.02 1 97.19 344 GLY B CA 1
ATOM 5369 C C . GLY B 1 344 ? -6.145 -33.406 -4.105 1 97.19 344 GLY B C 1
ATOM 5370 O O . GLY B 1 344 ? -5.914 -34.625 -4.25 1 97.19 344 GLY B O 1
ATOM 5371 N N . TYR B 1 345 ? -5.566 -32.688 -3.217 1 97.62 345 TYR B N 1
ATOM 5372 C CA . TYR B 1 345 ? -4.523 -33.219 -2.354 1 97.62 345 TYR B CA 1
ATOM 5373 C C . TYR B 1 345 ? -5.113 -34.125 -1.264 1 97.62 345 TYR B C 1
ATOM 5375 O O . TYR B 1 345 ? -4.383 -34.812 -0.557 1 97.62 345 TYR B O 1
ATOM 5383 N N . LEU B 1 346 ? -6.387 -34.125 -1.152 1 93.88 346 LEU B N 1
ATOM 5384 C CA . LEU B 1 346 ? -7.043 -35 -0.188 1 93.88 346 LEU B CA 1
ATOM 5385 C C . LEU B 1 346 ? -7.289 -36.375 -0.786 1 93.88 346 LEU B C 1
ATOM 5387 O O . LEU B 1 346 ? -7.855 -37.25 -0.128 1 93.88 346 LEU B O 1
ATOM 5391 N N . SER B 1 347 ? -6.984 -36.5 -2.051 1 93.06 347 SER B N 1
ATOM 5392 C CA . SER B 1 347 ? -7.098 -37.812 -2.721 1 93.06 347 SER B CA 1
ATOM 5393 C C . SER B 1 347 ? -6.035 -38.781 -2.227 1 93.06 347 SER B C 1
ATOM 5395 O O . SER B 1 347 ? -4.957 -38.375 -1.8 1 93.06 347 SER B O 1
#

Nearest PDB structures (foldseek):
  1i3n-assembly1_B  TM=9.869E-01  e=1.120E-51  Homo sapiens
  8wov-assembly1_B  TM=9.725E-01  e=1.934E-51  Arabidopsis thaliana
  8wop-assembly1_B  TM=9.745E-01  e=4.833E-50  Arabidopsis thaliana
  3enk-assembly1_B  TM=9.789E-01  e=2.973E-50  Burkholderia pseudomallei 1710b
  1kvs-assembly1_A  TM=9.679E-01  e=4.932E-46  Escherichia coli

Foldseek 3Di:
DEEEEEPLLAFLNLLLLLLCVVVPYHYAYEYQPPWFDADPVRDRLSNVLSCVVVVHHHHYDYDQLLDLVRVLVVVVVDVHQEYEYPDADAQQVVCQVPVVVRLCRLVSSLVSNVVSCVVSVNQHYEYEAAPLQQAADPDPPAEPPHDGNPRRFGSNSNSRVVSLVVLLVVCVVPLQHDYEYEHEWAEFFFDQVLRGHHDTPDQDSDLQVNQLLCQVPNDVAAEFAFQCFPDPRGGAKTFYAYSNLVSVLVVLSVVLCVVDGSPRYYYAYDGQSDIDGSVRLQVLLCVLQVGHGHYDYDHHDRRDYRYYGHDRVVSCVRSVGHGDDDSNNRNNRRNSNCVVCVNHSVD/DEEEEEPLLAFLNLLLLLLCVVVPYHYAYEYQPPWFDADPVRDRLSNVLSCVVVVHHHHYDYDQLLDLVRVLVVVVVDPHQEYEYPDADAQQVVCQVPVVVRLCRLVSSLVSNVVSCVVSVRQHYEYEAAPLQQAADPDPPAEPPHDGDPRRFGSNSNSRVVSLVVQLVVCVVPLQHDYEYEHEWAEFFFDQVLRGHHDTPDQDSDLQVNQLLCQVPNDVAAEFAFQCFPDPRGGAKTFYAYSSLVSVLVVLSVVLCVVDGSPRYYYAYDGQSDIDGSVRLQVLLCVLQVGHGHYDYDHHDGRDYRYYGHDRVVSCVRSVGHGDDDSNNRNNRRNSNCVVCVNHSVD

Radius of gyration: 27.53 Å; Cα contacts (8 Å, |Δi|>4): 1566; chains: 2; bounding box: 51×81×66 Å